Protein AF-A0A674EVH0-F1 (afdb_monomer)

Secondary structure (DSSP, 8-state):
--HHHHHHHTT-SS--S-TTTHHHHHHHHHHHHHHHHHHHHHHEEEEEEE-GGGSS-TTS-SEEEEEEEE--TTTTTT------HHHHHHHHHHHTTSBGGG---EEEEEETTEEEEEEE-EE-HHHHHHHHHHHHHHSTT---------------SS-HHHHHHHHHHHHHHHHHHHHHHTTEEEEEE--SSSEEEETTEEEEE-GGG-TT-TTTTSEEEE-----GGGHHHHHHTTT--TT-B-----TT-----B--HHHHTTT---GGGGGG-BHHHHHHHHHHHHHHHHTSSS--EEEEEESSSSSHHHHHHHHHHHHHHHTTSSSTT--HHHHHHHIIIIIIIITT--HHHHHHHT--HHHHHHHGGGG--SGGG-SS-----S-------PPPHHHHHHHTTT--S---HHHHHHHHHHHHHHHHHTTSS----S--TT-HHHHHHHHHHHTTTTS--SS------

Solvent-accessible surface area (backbone atoms only — not comparable to full-atom values): 27892 Å² total; per-residue (Å²): 133,71,72,75,59,61,63,50,57,78,66,51,86,62,86,90,84,57,87,84,49,49,68,62,50,49,56,49,51,52,52,54,50,52,51,44,52,57,59,50,55,67,37,28,45,65,50,71,43,81,15,64,94,25,76,52,24,74,44,45,44,49,68,35,62,40,68,74,47,78,43,47,95,91,47,74,89,75,68,82,78,87,74,56,63,70,59,52,45,52,37,50,62,66,12,13,70,31,15,26,87,25,33,39,86,38,55,79,46,62,48,95,90,18,33,36,24,37,23,21,26,36,40,14,66,60,51,45,49,57,49,53,51,47,51,66,70,68,53,70,90,67,88,78,82,84,78,78,82,88,78,83,92,76,88,86,88,72,63,66,72,58,52,53,52,51,51,50,52,52,34,48,50,31,38,52,51,41,38,54,73,54,37,38,34,38,39,40,35,29,38,33,36,50,52,47,70,54,96,90,36,58,47,29,36,36,77,93,66,46,88,82,50,82,62,67,90,38,53,66,30,36,50,45,45,81,58,54,70,58,24,26,61,30,48,77,46,79,71,46,41,76,82,40,54,65,79,67,93,40,94,69,51,71,34,66,78,41,70,59,73,85,66,52,75,83,65,83,62,74,72,89,48,58,75,72,34,20,52,51,58,45,52,52,53,52,51,42,50,52,47,52,57,68,66,44,97,68,77,52,6,36,33,37,21,19,66,77,29,39,58,69,24,31,41,55,51,40,53,50,53,52,34,35,32,36,67,53,65,31,64,60,84,55,51,63,72,54,50,51,46,40,42,49,46,51,51,33,52,41,36,48,33,60,58,73,64,30,60,78,71,41,27,43,48,73,59,47,51,64,63,49,52,79,78,53,53,55,76,84,52,46,71,70,80,72,78,81,68,86,85,74,95,75,77,93,66,90,82,52,74,70,58,54,60,56,52,71,77,73,61,83,91,70,98,46,41,47,57,51,54,51,49,43,50,50,55,55,47,48,67,65,54,66,73,80,58,89,87,86,79,97,73,77,90,82,44,71,72,58,46,58,57,47,59,69,49,62,72,61,77,80,78,81,90,79,89,86,89,84,89,86,132

Nearest PDB structures (foldseek):
  2p6x-assembly2_B  TM=4.734E-01  e=6.689E-01  Homo sapiens
  4j51-assembly2_B  TM=4.798E-01  e=5.770E-01  Homo sapiens
  2p6x-assembly1_A  TM=5.046E-01  e=1.042E+00  Homo sapiens
  4gfv-assembly1_A  TM=4.818E-01  e=3.574E+00  Homo sapiens
  3brh-assembly2_B  TM=4.164E-01  e=2.531E+00  Homo sapiens

InterPro domains:
  IPR016130 Protein-tyrosine phosphatase, active site [PS00383] (304-314)
  IPR029021 Protein-tyrosine phosphatase-like [G3DSA:3.90.190.10] (165-335)
  IPR029021 Protein-tyrosine phosphatase-like [SSF52799] (32-393)
  IPR039802 Myotubularin-related protein 14 [PTHR13524] (29-403)
  IPR039803 MTMR14, PH-GRAM domain [cd13213] (103-220)

Sequence (473 aa):
MNVHKLAGECILERDLHCASFLGLRNGLVETIEKRCLELFGRDYKYSVIHNTNGEVCGHYPQQIVFLEYESTELHKDRFESTVQITKLQDLVNRSKMARCRGRFVCPVILYNGKHICRSSTLAGWGELYGRTGYNYIFSGGTDDTWGAESEPEVPEDDSVRNGDSQLFDKVRGLDIKLLRYLSVHYICDLMVENKKVKFGLNVTSSEKVDKAQRYADFTLLSVPYPGCEFFKDYKDRDYTAEGLVFNWNQDFVDAPLTIPACFTKNLNINWSEYQSWDLVHQTQNYLKLLLHIINSDDESGLLVHCISGWDRTPLFVSLLRLSLWADGAVHASLEPAEILYLTIAYDWFLFGHMLPDRLTKGEEIFFFCFNFLKHIVSEKFSAMKKQRRKNSHFKETDFTVDDLCKLSKLLPWRHSSLLSICYMRIEVCFIHCEYSGGMLRHSFFKDPCKFLLCTTVLISCKCHVNECDTLYS

Foldseek 3Di:
DDPVVVLVVVVPPPDDDDPPCVVVVVVLLVVLVVLLVVLQVVFFDWDWQACCCVLQAVLFFRTAIDGQDTDDVVCPPPDDGPDDSVVLNVLSSLLQLQFPRSFAWGFDFAFPLATETEGAFGFDPCSNCSVVVCCVVPVPPDDPPPDDDDDDDDDDDPVPVVVSVVVNCSNVVSSVVSCVSNQAQEEEEQALAQFDDDPNDGGGGHLVPPPVCSSVSHFYWDQHDDDLLLLLVCVVVVNDQVQAADDCPDPRRDGQGDHPPVQPPPLPDPSVCLNRDTNLRSLLSVLLSVLSVVLDPDSHYYYYYYNGRAFVNLLSVLLNQLQCCLLCRGSVVDALLSSVSSSCSRSHPNSRRPLLVSLVSSSPSVVNSLVSLVSQLDPSNHSDDDDPPPDDPDDDDDDDPVNLVVVVVPDDDDRDSNNSSVVSVVVSVCLVPVPVDDDDDDDPPPDSSVVSSCVSVVSNPPPDDDDDPDDDD

Structure (mmCIF, N/CA/C/O backbone):
data_AF-A0A674EVH0-F1
#
_entry.id   AF-A0A674EVH0-F1
#
loop_
_atom_site.group_PDB
_atom_site.id
_atom_site.type_symbol
_atom_site.label_atom_id
_atom_site.label_alt_id
_atom_site.label_comp_id
_atom_site.label_asym_id
_atom_site.label_entity_id
_atom_site.label_seq_id
_atom_site.pdbx_PDB_ins_code
_atom_site.Cartn_x
_atom_site.Cartn_y
_atom_site.Cartn_z
_atom_site.occupancy
_atom_site.B_iso_or_equiv
_atom_site.auth_seq_id
_atom_site.auth_comp_id
_atom_site.auth_asym_id
_atom_site.auth_atom_id
_atom_site.pdbx_PDB_model_num
ATOM 1 N N . MET A 1 1 ? 1.454 23.592 -34.555 1.00 28.31 1 MET A N 1
ATOM 2 C CA . MET A 1 1 ? 0.548 22.433 -34.378 1.00 28.31 1 MET A CA 1
ATOM 3 C C . MET A 1 1 ? 0.228 22.343 -32.889 1.00 28.31 1 MET A C 1
ATOM 5 O O . MET A 1 1 ? 1.152 22.365 -32.091 1.00 28.31 1 MET A O 1
ATOM 9 N N . ASN A 1 2 ? -1.052 22.446 -32.525 1.00 24.55 2 ASN A N 1
ATOM 10 C CA . ASN A 1 2 ? -1.533 22.940 -31.225 1.00 24.55 2 ASN A CA 1
ATOM 11 C C . ASN A 1 2 ? -1.196 22.057 -30.007 1.00 24.55 2 ASN A C 1
ATOM 13 O O . ASN A 1 2 ? -1.809 21.012 -29.805 1.00 24.55 2 ASN A O 1
ATOM 17 N N . VAL A 1 3 ? -0.330 22.571 -29.127 1.00 24.53 3 VAL A N 1
ATOM 18 C CA . VAL A 1 3 ? 0.005 22.019 -27.796 1.00 24.53 3 VAL A CA 1
ATOM 19 C C . VAL A 1 3 ? -1.216 21.998 -26.853 1.00 24.53 3 VAL A C 1
ATOM 21 O O . VAL A 1 3 ? -1.308 21.158 -25.964 1.00 24.53 3 VAL A O 1
ATOM 24 N N . HIS A 1 4 ? -2.230 22.830 -27.118 1.00 25.06 4 HIS A N 1
ATOM 25 C CA . HIS A 1 4 ? -3.489 22.858 -26.363 1.00 25.06 4 HIS A CA 1
ATOM 26 C C . HIS A 1 4 ? -4.427 21.667 -26.622 1.00 25.06 4 HIS A C 1
ATOM 28 O O . HIS A 1 4 ? -5.323 21.428 -25.818 1.00 25.06 4 HIS A O 1
ATOM 34 N N . LYS A 1 5 ? -4.232 20.895 -27.702 1.00 25.38 5 LYS A N 1
ATOM 35 C CA . LYS A 1 5 ? -5.088 19.729 -27.997 1.00 25.38 5 LYS A CA 1
ATOM 36 C C . LYS A 1 5 ? -4.638 18.464 -27.249 1.00 25.38 5 LYS A C 1
ATOM 38 O O . LYS A 1 5 ? -5.473 17.674 -26.833 1.00 25.38 5 LYS A O 1
ATOM 43 N N . LEU A 1 6 ? -3.337 18.341 -26.974 1.00 26.88 6 LEU A N 1
ATOM 44 C CA . LEU A 1 6 ? -2.737 17.191 -26.281 1.00 26.88 6 LEU A CA 1
ATOM 45 C C . LEU A 1 6 ? -2.926 17.229 -24.754 1.00 26.88 6 LEU A C 1
ATOM 47 O O . LEU A 1 6 ? -3.020 16.185 -24.115 1.00 26.88 6 LEU A O 1
ATOM 51 N N . ALA A 1 7 ? -3.037 18.422 -24.158 1.00 26.02 7 ALA A N 1
ATOM 52 C CA . ALA A 1 7 ? -3.339 18.556 -22.729 1.00 26.02 7 ALA A CA 1
ATOM 53 C C . ALA A 1 7 ? -4.800 18.189 -22.398 1.00 26.02 7 ALA A C 1
ATOM 55 O O . ALA A 1 7 ? -5.076 17.702 -21.304 1.00 26.02 7 ALA A O 1
ATOM 56 N N . GLY A 1 8 ? -5.721 18.374 -23.353 1.00 24.56 8 GLY A N 1
ATOM 57 C CA . GLY A 1 8 ? -7.123 17.968 -23.218 1.00 24.56 8 GLY A CA 1
ATOM 58 C C . GLY A 1 8 ? -7.320 16.452 -23.291 1.00 24.56 8 GLY A C 1
ATOM 59 O O . GLY A 1 8 ? -8.141 15.907 -22.562 1.00 24.56 8 GLY A O 1
ATOM 60 N N . GLU A 1 9 ? -6.522 15.748 -24.096 1.00 26.58 9 GLU A N 1
ATOM 61 C CA . GLU A 1 9 ? -6.651 14.295 -24.282 1.00 26.58 9 GLU A CA 1
ATOM 62 C C . GLU A 1 9 ? -6.146 13.477 -23.076 1.00 26.58 9 GLU A C 1
ATOM 64 O O . GLU A 1 9 ? -6.677 12.406 -22.805 1.00 26.58 9 GLU A O 1
ATOM 69 N N . CYS A 1 10 ? -5.236 14.014 -22.252 1.00 26.52 10 CYS A N 1
ATOM 70 C CA . CYS A 1 10 ? -4.868 13.405 -20.959 1.00 26.52 10 CYS A CA 1
ATOM 71 C C . CYS A 1 10 ? -5.956 13.541 -19.871 1.00 26.52 10 CYS A C 1
ATOM 73 O O . CYS A 1 10 ? -5.865 12.890 -18.829 1.00 26.52 10 CYS A O 1
ATOM 75 N N . ILE A 1 11 ? -6.963 14.394 -20.090 1.00 28.39 11 ILE A N 1
ATOM 76 C CA . ILE A 1 11 ? -8.082 14.645 -19.163 1.00 28.39 11 ILE A CA 1
ATOM 77 C C . ILE A 1 11 ? -9.375 13.955 -19.657 1.00 28.39 11 ILE A C 1
ATOM 79 O O . ILE A 1 11 ? -10.295 13.740 -18.873 1.00 28.39 11 ILE A O 1
ATOM 83 N N . LEU A 1 12 ? -9.414 13.510 -20.918 1.00 25.22 12 LEU A N 1
ATOM 84 C CA . LEU A 1 12 ? -10.588 12.941 -21.598 1.00 25.22 12 LEU A CA 1
ATOM 85 C C . LEU A 1 12 ? -10.691 11.402 -21.572 1.00 25.22 12 LEU A C 1
ATOM 87 O O . LEU A 1 12 ? -11.479 10.826 -22.312 1.00 25.22 12 LEU A O 1
ATOM 91 N N . GLU A 1 13 ? -9.976 10.711 -20.679 1.00 27.86 13 GLU A N 1
ATOM 92 C CA . GLU A 1 13 ? -10.247 9.286 -20.383 1.00 27.86 13 GLU A CA 1
ATOM 93 C C . GLU A 1 13 ? -11.405 9.086 -19.380 1.00 27.86 13 GLU A C 1
ATOM 95 O O . GLU A 1 13 ? -11.632 7.989 -18.865 1.00 27.86 13 GLU A O 1
ATOM 100 N N . ARG A 1 14 ? -12.169 10.150 -19.104 1.00 35.59 14 ARG A N 1
ATOM 101 C CA . ARG A 1 14 ? -13.519 10.059 -18.551 1.00 35.59 14 ARG A CA 1
ATOM 102 C C . ARG A 1 14 ? -14.518 10.368 -19.660 1.00 35.59 14 ARG A C 1
ATOM 104 O O . ARG A 1 14 ? -14.381 11.366 -20.352 1.00 35.59 14 ARG A O 1
ATOM 111 N N . ASP A 1 15 ? -15.520 9.499 -19.735 1.00 31.78 15 ASP A N 1
ATOM 112 C CA . ASP A 1 15 ? -16.745 9.597 -20.530 1.00 31.78 15 ASP A CA 1
ATOM 113 C C . ASP A 1 15 ? -16.682 9.066 -21.961 1.00 31.78 15 ASP A C 1
ATOM 115 O O . ASP A 1 15 ? -16.488 9.808 -22.911 1.00 31.78 15 ASP A O 1
ATOM 119 N N . LEU A 1 16 ? -16.985 7.768 -22.109 1.00 26.42 16 LEU A N 1
ATOM 120 C CA . LEU A 1 16 ? -17.924 7.260 -23.121 1.00 26.42 16 LEU A CA 1
ATOM 121 C C . LEU A 1 16 ? -18.191 5.765 -22.887 1.00 26.42 16 LEU A C 1
ATOM 123 O O . LEU A 1 16 ? -17.542 4.902 -23.460 1.00 26.42 16 LEU A O 1
ATOM 127 N N . HIS A 1 17 ? -19.160 5.459 -22.018 1.00 25.28 17 HIS A N 1
ATOM 128 C CA . HIS A 1 17 ? -20.275 4.567 -22.356 1.00 25.28 17 HIS A CA 1
ATOM 129 C C . HIS A 1 17 ? -21.318 4.542 -21.219 1.00 25.28 17 HIS A C 1
ATOM 131 O O . HIS A 1 17 ? -21.060 4.066 -20.117 1.00 25.28 17 HIS A O 1
ATOM 137 N N . CYS A 1 18 ? -22.541 4.946 -21.586 1.00 26.73 18 CYS A N 1
ATOM 138 C CA . CYS A 1 18 ? -23.827 4.506 -21.027 1.00 26.73 18 CYS A CA 1
ATOM 139 C C . CYS A 1 18 ? -24.485 5.354 -19.909 1.00 26.73 18 CYS A C 1
ATOM 141 O O . CYS A 1 18 ? -24.598 4.942 -18.756 1.00 26.73 18 CYS A O 1
ATOM 143 N N . ALA A 1 19 ? -25.055 6.501 -20.299 1.00 27.02 19 ALA A N 1
ATOM 144 C CA . ALA A 1 19 ? -25.852 7.387 -19.440 1.00 27.02 19 ALA A CA 1
ATOM 145 C C . ALA A 1 19 ? -27.179 6.785 -18.911 1.00 27.02 19 ALA A C 1
ATOM 147 O O . ALA A 1 19 ? -27.726 7.290 -17.937 1.00 27.02 19 ALA A O 1
ATOM 148 N N . SER A 1 20 ? -27.678 5.677 -19.473 1.00 28.12 20 SER A N 1
ATOM 149 C CA . SER A 1 20 ? -28.822 4.924 -18.921 1.00 28.12 20 SER A CA 1
ATOM 150 C C . SER A 1 20 ? -28.415 3.837 -17.911 1.00 28.12 20 SER A C 1
ATOM 152 O O . SER A 1 20 ? -29.252 3.351 -17.156 1.00 28.12 20 SER A O 1
ATOM 154 N N . PHE A 1 21 ? -27.126 3.483 -17.854 1.00 30.08 21 PHE A N 1
ATOM 155 C CA . PHE A 1 21 ? -26.549 2.485 -16.942 1.00 30.08 21 PHE A CA 1
ATOM 156 C C . PHE A 1 21 ? -26.013 3.107 -15.642 1.00 30.08 21 PHE A C 1
ATOM 158 O O . PHE A 1 21 ? -25.838 2.394 -14.657 1.00 30.08 21 PHE A O 1
ATOM 165 N N . LEU A 1 22 ? -25.768 4.424 -15.620 1.00 37.78 22 LEU A N 1
ATOM 166 C CA . LEU A 1 22 ? -25.193 5.154 -14.480 1.00 37.78 22 LEU A CA 1
ATOM 167 C C . LEU A 1 22 ? -26.066 5.093 -13.216 1.00 37.78 22 LEU A C 1
ATOM 169 O O . LEU A 1 22 ? -25.535 4.893 -12.128 1.00 37.78 22 LEU A O 1
ATOM 173 N N . GLY A 1 23 ? -27.395 5.173 -13.347 1.00 33.91 23 GLY A N 1
ATOM 174 C CA . GLY A 1 23 ? -28.304 5.072 -12.195 1.00 33.91 23 GLY A CA 1
ATOM 175 C C . GLY A 1 23 ? -28.290 3.689 -11.525 1.00 33.91 23 GLY A C 1
ATOM 176 O O . GLY A 1 23 ? -28.293 3.592 -10.302 1.00 33.91 23 GLY A O 1
ATOM 177 N N . LEU A 1 24 ? -28.197 2.615 -12.320 1.00 36.12 24 LEU A N 1
ATOM 178 C CA . LEU A 1 24 ? -28.088 1.232 -11.827 1.00 36.12 24 LEU A CA 1
ATOM 179 C C . LEU A 1 24 ? -26.685 0.919 -11.279 1.00 36.12 24 LEU A C 1
ATOM 181 O O . LEU A 1 24 ? -26.553 0.177 -10.307 1.00 36.12 24 LEU A O 1
ATOM 185 N N . ARG A 1 25 ? -25.634 1.501 -11.876 1.00 54.84 25 ARG A N 1
ATOM 186 C CA . ARG A 1 25 ? -24.246 1.362 -11.403 1.00 54.84 25 ARG A CA 1
ATOM 187 C C . ARG A 1 25 ? -24.028 2.043 -10.054 1.00 54.84 25 ARG A C 1
ATOM 189 O O . ARG A 1 25 ? -23.356 1.459 -9.211 1.00 54.84 25 ARG A O 1
ATOM 196 N N . ASN A 1 26 ? -24.614 3.221 -9.839 1.00 62.25 26 ASN A N 1
ATOM 197 C CA . ASN A 1 26 ? -24.486 3.941 -8.570 1.00 62.25 26 ASN A CA 1
ATOM 198 C C . ASN A 1 26 ? -25.127 3.162 -7.415 1.00 62.25 26 ASN A C 1
ATOM 200 O O . ASN A 1 26 ? -24.458 2.926 -6.414 1.00 62.25 26 ASN A O 1
ATOM 204 N N . GLY A 1 27 ? -26.344 2.634 -7.595 1.00 75.19 27 GLY A N 1
ATOM 205 C CA . GLY A 1 27 ? -27.001 1.830 -6.554 1.00 75.19 27 GLY A CA 1
ATOM 206 C C . GLY A 1 27 ? -26.243 0.544 -6.190 1.00 75.19 27 GLY A C 1
ATOM 207 O O . GLY A 1 27 ? -26.212 0.138 -5.027 1.00 75.19 27 GLY A O 1
ATOM 208 N N . LEU A 1 28 ? -25.575 -0.091 -7.163 1.00 78.19 28 LEU A N 1
ATOM 209 C CA . LEU A 1 28 ? -24.712 -1.244 -6.893 1.00 78.19 28 LEU A CA 1
ATOM 210 C C . LEU A 1 28 ? -23.462 -0.847 -6.096 1.00 78.19 28 LEU A C 1
ATOM 212 O O . LEU A 1 28 ? -23.122 -1.529 -5.131 1.00 78.19 28 LEU A O 1
ATOM 216 N N . VAL A 1 29 ? -22.781 0.235 -6.485 1.00 83.25 29 VAL A N 1
ATOM 217 C CA . VAL A 1 29 ? -21.586 0.727 -5.778 1.00 83.25 29 VAL A CA 1
ATOM 218 C C . VAL A 1 29 ? -21.932 1.115 -4.341 1.00 83.25 29 VAL A C 1
ATOM 220 O O . VAL A 1 29 ? -21.226 0.701 -3.426 1.00 83.25 29 VAL A O 1
ATOM 223 N N . GLU A 1 30 ? -23.052 1.805 -4.129 1.00 86.75 30 GLU A N 1
ATOM 224 C CA . GLU A 1 30 ? -23.570 2.144 -2.798 1.00 86.75 30 GLU A CA 1
ATOM 225 C C . GLU A 1 30 ? -23.869 0.894 -1.962 1.00 86.75 30 GLU A C 1
ATOM 227 O O . GLU A 1 30 ? -23.540 0.839 -0.778 1.00 86.75 30 GLU A O 1
ATOM 232 N N . THR A 1 31 ? -24.448 -0.147 -2.571 1.00 88.25 31 THR A N 1
ATOM 233 C CA . THR A 1 31 ? -24.704 -1.427 -1.889 1.00 88.25 31 THR A CA 1
ATOM 234 C C . THR A 1 31 ? -23.398 -2.102 -1.475 1.00 88.25 31 THR A C 1
ATOM 236 O O . THR A 1 31 ? -23.285 -2.600 -0.352 1.00 88.25 31 THR A O 1
ATOM 239 N N . ILE A 1 32 ? -22.400 -2.104 -2.364 1.00 88.56 32 ILE A N 1
ATOM 240 C CA . ILE A 1 32 ? -21.088 -2.693 -2.093 1.00 88.56 32 ILE A CA 1
ATOM 241 C C . ILE A 1 32 ? -20.399 -1.957 -0.946 1.00 88.56 32 ILE A C 1
ATOM 243 O O . ILE A 1 32 ? -19.915 -2.590 -0.009 1.00 88.56 32 ILE A O 1
ATOM 247 N N . GLU A 1 33 ? -20.383 -0.630 -1.016 1.00 91.38 33 GLU A N 1
ATOM 248 C CA . GLU A 1 33 ? -19.783 0.246 -0.017 1.00 91.38 33 GLU A CA 1
ATOM 249 C C . GLU A 1 33 ? -20.472 0.108 1.340 1.00 91.38 33 GLU A C 1
ATOM 251 O O . GLU A 1 33 ? -19.798 -0.116 2.345 1.00 91.38 33 GLU A O 1
ATOM 256 N N . LYS A 1 34 ? -21.810 0.122 1.371 1.00 94.25 34 LYS A N 1
ATOM 257 C CA . LYS A 1 34 ? -22.584 -0.124 2.590 1.00 94.25 34 LYS A CA 1
ATOM 258 C C . LYS A 1 34 ? -22.222 -1.468 3.216 1.00 94.25 34 LYS A C 1
ATOM 260 O O . LYS A 1 34 ? -22.012 -1.536 4.424 1.00 94.25 34 LYS A O 1
ATOM 265 N N . ARG A 1 35 ? -22.088 -2.523 2.406 1.00 95.31 35 ARG A N 1
ATOM 266 C CA . ARG A 1 35 ? -21.674 -3.838 2.904 1.00 95.31 35 ARG A CA 1
ATOM 267 C C . ARG A 1 35 ? -20.263 -3.807 3.494 1.00 95.31 35 ARG A C 1
ATOM 269 O O . ARG A 1 35 ? -20.048 -4.401 4.544 1.00 95.31 35 ARG A O 1
ATOM 276 N N . CYS A 1 36 ? -19.314 -3.109 2.871 1.00 96.44 36 CYS A N 1
ATOM 277 C CA . CYS A 1 36 ? -17.977 -2.931 3.445 1.00 96.44 36 CYS A CA 1
ATOM 278 C C . CYS A 1 36 ? -18.038 -2.226 4.808 1.00 96.44 36 CYS A C 1
ATOM 280 O O . CYS A 1 36 ? -17.406 -2.690 5.753 1.00 96.44 36 CYS A O 1
ATOM 282 N N . LEU A 1 37 ? -18.826 -1.152 4.933 1.00 96.50 37 LEU A N 1
ATOM 283 C CA . LEU A 1 37 ? -19.010 -0.428 6.197 1.00 96.50 37 LEU A CA 1
ATOM 284 C C . LEU A 1 37 ? -19.628 -1.314 7.290 1.00 96.50 37 LEU A C 1
ATOM 286 O O . LEU A 1 37 ? -19.157 -1.299 8.425 1.00 96.50 37 LEU A O 1
ATOM 290 N N . GLU A 1 38 ? -20.628 -2.133 6.947 1.00 96.75 38 GLU A N 1
ATOM 291 C CA . GLU A 1 38 ? -21.213 -3.121 7.865 1.00 96.75 38 GLU A CA 1
ATOM 292 C C . GLU A 1 38 ? -20.173 -4.129 8.367 1.00 96.75 38 GLU A C 1
ATOM 294 O O . GLU A 1 38 ? -20.172 -4.456 9.551 1.00 96.75 38 GLU A O 1
ATOM 299 N N . LEU A 1 39 ? -19.290 -4.617 7.487 1.00 96.50 39 LEU A N 1
ATOM 300 C CA . LEU A 1 39 ? -18.229 -5.560 7.850 1.00 96.50 39 LEU A CA 1
ATOM 301 C C . LEU A 1 39 ? -17.175 -4.907 8.756 1.00 96.50 39 LEU A C 1
ATOM 303 O O . LEU A 1 39 ? -16.826 -5.487 9.780 1.00 96.50 39 LEU A O 1
ATOM 307 N N . PHE A 1 40 ? -16.732 -3.683 8.445 1.00 97.50 40 PHE A N 1
ATOM 308 C CA . PHE A 1 40 ? -15.842 -2.919 9.330 1.00 97.50 40 PHE A CA 1
ATOM 309 C C . PHE A 1 40 ? -16.468 -2.692 10.714 1.00 97.50 40 PHE A C 1
ATOM 311 O O . PHE A 1 40 ? -15.795 -2.849 11.730 1.00 97.50 40 PHE A O 1
ATOM 318 N N . GLY A 1 41 ? -17.761 -2.365 10.764 1.00 95.69 41 GLY A N 1
ATOM 319 C CA . GLY A 1 41 ? -18.481 -2.071 12.004 1.00 95.69 41 GLY A CA 1
ATOM 320 C C . GLY A 1 41 ? -18.656 -3.246 12.967 1.00 95.69 41 GLY A C 1
ATOM 321 O O . GLY A 1 41 ? -19.112 -3.030 14.089 1.00 95.69 41 GLY A O 1
ATOM 322 N N . ARG A 1 42 ? -18.316 -4.477 12.563 1.00 94.75 42 ARG A N 1
ATOM 323 C CA . ARG A 1 42 ? -18.384 -5.638 13.462 1.00 94.75 42 ARG A CA 1
ATOM 324 C C . ARG A 1 42 ? -17.248 -5.670 14.472 1.00 94.75 42 ARG A C 1
ATOM 326 O O . ARG A 1 42 ? -17.496 -5.979 15.632 1.00 94.75 42 ARG A O 1
ATOM 333 N N . ASP A 1 43 ? -16.047 -5.306 14.031 1.00 94.44 43 ASP A N 1
ATOM 334 C CA . ASP A 1 43 ? -14.825 -5.386 14.838 1.00 94.44 43 ASP A CA 1
ATOM 335 C C . ASP A 1 43 ? -14.251 -4.012 15.204 1.00 94.44 43 ASP A C 1
ATOM 337 O O . ASP A 1 43 ? -13.332 -3.928 16.015 1.00 94.44 43 ASP A O 1
ATOM 341 N N . TYR A 1 44 ? -14.769 -2.917 14.637 1.00 94.88 44 TYR A N 1
ATOM 342 C CA . TYR A 1 44 ? -14.194 -1.583 14.813 1.00 94.88 44 TYR A CA 1
ATOM 343 C C . TYR A 1 44 ? -15.243 -0.516 15.100 1.00 94.88 44 TYR A C 1
ATOM 345 O O . TYR A 1 44 ? -16.308 -0.467 14.480 1.00 94.88 44 TYR A O 1
ATOM 353 N N . LYS A 1 45 ? -14.883 0.426 15.977 1.00 93.44 45 LYS A N 1
ATOM 354 C CA . LYS A 1 45 ? -15.489 1.755 15.961 1.00 93.44 45 LYS A CA 1
ATOM 355 C C . LYS A 1 45 ? -14.838 2.534 14.827 1.00 93.44 45 LYS A C 1
ATOM 357 O O . LYS A 1 45 ? -13.612 2.599 14.739 1.00 93.44 45 LYS A O 1
ATOM 362 N N . TYR A 1 46 ? -15.652 3.124 13.963 1.00 94.94 46 TYR A N 1
ATOM 363 C CA . TYR A 1 46 ? -15.152 3.890 12.834 1.00 94.94 46 TYR A CA 1
ATOM 364 C C . TYR A 1 46 ? -15.905 5.205 12.646 1.00 94.94 46 TYR A C 1
ATOM 366 O O . TYR A 1 46 ? -17.083 5.328 12.992 1.00 94.94 46 TYR A O 1
ATOM 374 N N . SER A 1 47 ? -15.202 6.144 12.026 1.00 95.25 47 SER A N 1
ATOM 375 C CA . SER A 1 47 ? -15.737 7.356 11.418 1.00 95.25 47 SER A CA 1
ATOM 376 C C . SER A 1 47 ? -15.659 7.254 9.898 1.00 95.25 47 SER A C 1
ATOM 378 O O . SER A 1 47 ? -14.965 6.398 9.347 1.00 95.25 47 SER A O 1
ATOM 380 N N . VAL A 1 48 ? -16.367 8.141 9.205 1.00 95.44 48 VAL A N 1
ATOM 381 C CA . VAL A 1 48 ? -16.355 8.213 7.742 1.00 95.44 48 VAL A CA 1
ATOM 382 C C . VAL A 1 48 ? -15.713 9.523 7.308 1.00 95.44 48 VAL A C 1
ATOM 384 O O . VAL A 1 48 ? -16.114 10.597 7.747 1.00 95.44 48 VAL A O 1
ATOM 387 N N . ILE A 1 49 ? -14.719 9.422 6.430 1.00 95.50 49 ILE A N 1
ATOM 388 C CA . ILE A 1 49 ? -14.211 10.547 5.650 1.00 95.50 49 ILE A CA 1
ATOM 389 C C . ILE A 1 49 ? -15.082 10.629 4.397 1.00 95.50 49 ILE A C 1
ATOM 391 O O . ILE A 1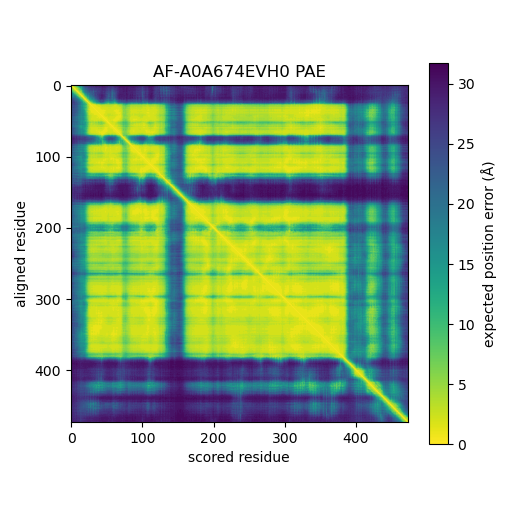 49 ? -15.175 9.674 3.618 1.00 95.50 49 ILE A O 1
ATOM 395 N N . HIS A 1 50 ? -15.733 11.768 4.208 1.00 94.38 50 HIS A N 1
ATOM 396 C CA . HIS A 1 50 ? -16.642 11.987 3.096 1.00 94.38 50 HIS A CA 1
ATOM 397 C C . HIS A 1 50 ? -15.863 12.378 1.840 1.00 94.38 50 HIS A C 1
ATOM 399 O O . HIS A 1 50 ? -15.087 13.334 1.829 1.00 94.38 50 HIS A O 1
ATOM 405 N N . ASN A 1 51 ? -16.099 11.635 0.766 1.00 92.88 51 ASN A N 1
ATOM 406 C CA . ASN A 1 51 ? -15.601 11.886 -0.581 1.00 92.88 51 ASN A CA 1
ATOM 407 C C . ASN A 1 51 ? -16.794 11.933 -1.545 1.00 92.88 51 ASN A C 1
ATOM 409 O O . ASN A 1 51 ? -16.851 11.224 -2.553 1.00 92.88 51 ASN A O 1
ATOM 413 N N . THR A 1 52 ? -17.784 12.749 -1.180 1.00 87.62 52 THR A N 1
ATOM 414 C CA . THR A 1 52 ? -19.020 12.960 -1.935 1.00 87.62 52 THR A CA 1
ATOM 415 C C . THR A 1 52 ? -18.688 13.223 -3.398 1.00 87.62 52 THR A C 1
ATOM 417 O O . THR A 1 52 ? -17.836 14.055 -3.702 1.00 87.62 52 THR A O 1
ATOM 420 N N . ASN A 1 53 ? -19.303 12.465 -4.308 1.00 82.06 53 ASN A N 1
ATOM 421 C CA . ASN A 1 53 ? -19.087 12.573 -5.757 1.00 82.06 53 ASN A CA 1
ATOM 422 C C . ASN A 1 53 ? -17.612 12.485 -6.220 1.00 82.06 53 ASN A C 1
ATOM 424 O O . ASN A 1 53 ? -17.291 12.868 -7.345 1.00 82.06 53 ASN A O 1
ATOM 428 N N . GLY A 1 54 ? -16.698 11.974 -5.386 1.00 83.94 54 GLY A N 1
ATOM 429 C CA . GLY A 1 54 ? -15.273 11.901 -5.708 1.00 83.94 54 GLY A CA 1
ATOM 430 C C . GLY A 1 54 ? -14.532 13.245 -5.679 1.00 83.94 54 GLY A C 1
ATOM 431 O O . GLY A 1 54 ? -13.464 13.348 -6.286 1.00 83.94 54 GLY A O 1
ATOM 432 N N . GLU A 1 55 ? -15.072 14.270 -5.009 1.00 86.38 55 GLU A N 1
ATOM 433 C CA . GLU A 1 55 ? -14.508 15.634 -4.948 1.00 86.38 55 GLU A CA 1
ATOM 434 C C . GLU A 1 55 ? -13.111 15.714 -4.312 1.00 86.38 55 GLU A C 1
ATOM 436 O O . GLU A 1 55 ? -12.304 16.605 -4.624 1.00 86.38 55 GLU A O 1
ATOM 441 N N . VAL A 1 56 ? -12.808 14.784 -3.405 1.00 88.31 56 VAL A N 1
ATOM 442 C CA . VAL A 1 56 ? -11.483 14.663 -2.797 1.00 88.31 56 VAL A CA 1
ATOM 443 C C . VAL A 1 56 ? -10.593 13.816 -3.697 1.00 88.31 56 VAL A C 1
ATOM 445 O O . VAL A 1 56 ? -9.515 14.252 -4.102 1.00 88.31 56 VAL A O 1
ATOM 448 N N . CYS A 1 57 ? -11.058 12.616 -4.042 1.00 91.62 57 CYS A N 1
ATOM 449 C CA . CYS A 1 57 ? -10.386 11.729 -4.974 1.00 91.62 57 CYS A CA 1
ATOM 450 C C . CYS A 1 57 ? -11.401 10.897 -5.758 1.00 91.62 57 CYS A C 1
ATOM 452 O O . CYS A 1 57 ? -12.041 9.995 -5.222 1.00 91.62 57 CYS A O 1
ATOM 454 N N . GLY A 1 58 ? -11.467 11.112 -7.071 1.00 87.50 58 GLY A N 1
ATOM 455 C CA . GLY A 1 58 ? -12.375 10.377 -7.954 1.00 87.50 58 GLY A CA 1
ATOM 456 C C . GLY A 1 58 ? -12.033 8.897 -8.182 1.00 87.50 58 GLY A C 1
ATOM 457 O O . GLY A 1 58 ? -12.643 8.281 -9.049 1.00 87.50 58 GLY A O 1
ATOM 458 N N . HIS A 1 59 ? -11.041 8.354 -7.472 1.00 88.38 59 HIS A N 1
ATOM 459 C CA . HIS A 1 59 ? -10.623 6.946 -7.524 1.00 88.38 59 HIS A CA 1
ATOM 460 C C . HIS A 1 59 ? -10.690 6.262 -6.147 1.00 88.38 59 HIS A C 1
ATOM 462 O O . HIS A 1 59 ? -10.158 5.164 -5.986 1.00 88.38 59 HIS A O 1
ATOM 468 N N . TYR A 1 60 ? -11.253 6.936 -5.143 1.00 94.44 60 TYR A N 1
ATOM 469 C CA . TYR A 1 60 ? -11.512 6.394 -3.810 1.00 94.44 60 TYR A CA 1
ATOM 470 C C . TYR A 1 60 ? -13.026 6.229 -3.592 1.00 94.44 60 TYR A C 1
ATOM 472 O O . TYR A 1 60 ? -13.801 6.873 -4.308 1.00 94.44 60 TYR A O 1
ATOM 480 N N . PRO A 1 61 ? -13.447 5.405 -2.610 1.00 93.19 61 PRO A N 1
ATOM 481 C CA . PRO A 1 61 ? -14.856 5.268 -2.236 1.00 93.19 61 PRO A CA 1
ATOM 482 C C . PRO A 1 61 ? -15.491 6.614 -1.855 1.00 93.19 61 PRO A C 1
ATOM 484 O O . PRO A 1 61 ? -14.773 7.561 -1.523 1.00 93.19 61 PRO A O 1
ATOM 487 N N . GLN A 1 62 ? -16.823 6.707 -1.878 1.00 92.50 62 GLN A N 1
ATOM 488 C CA . GLN A 1 62 ? -17.545 7.915 -1.452 1.00 92.50 62 GLN A CA 1
ATOM 489 C C . GLN A 1 62 ? -17.528 8.069 0.076 1.00 92.50 62 GLN A C 1
ATOM 491 O O . GLN A 1 62 ? -17.503 9.182 0.601 1.00 92.50 62 GLN A O 1
ATOM 496 N N . GLN A 1 63 ? -17.517 6.943 0.782 1.00 93.81 63 GLN A N 1
ATOM 497 C CA . GLN A 1 63 ? -17.461 6.806 2.226 1.00 93.81 63 GLN A CA 1
ATOM 498 C C . GLN A 1 63 ? -16.200 6.028 2.587 1.00 93.81 63 GLN A C 1
ATOM 500 O O . GLN A 1 63 ? -16.149 4.798 2.555 1.00 93.81 63 GLN A O 1
ATOM 505 N N . ILE A 1 64 ? -15.151 6.769 2.919 1.00 95.94 64 ILE A N 1
ATOM 506 C CA . ILE A 1 64 ? -13.854 6.192 3.251 1.00 95.94 64 ILE A CA 1
ATOM 507 C C . ILE A 1 64 ? -13.841 5.908 4.748 1.00 95.94 64 ILE A C 1
ATOM 509 O O . ILE A 1 64 ? -14.007 6.822 5.558 1.00 95.94 64 ILE A O 1
ATOM 513 N N . VAL A 1 65 ? -13.644 4.645 5.124 1.00 96.19 65 VAL A N 1
ATOM 514 C CA . VAL A 1 65 ? -13.619 4.264 6.537 1.00 96.19 65 VAL A CA 1
ATOM 515 C C . VAL A 1 65 ? -12.350 4.780 7.219 1.00 96.19 65 VAL A C 1
ATOM 517 O O . VAL A 1 65 ? -11.241 4.623 6.711 1.00 96.19 65 VAL A O 1
ATOM 520 N N . PHE A 1 66 ? -12.517 5.376 8.396 1.00 96.81 66 PHE A N 1
ATOM 521 C CA . PHE A 1 66 ? -11.449 5.682 9.335 1.00 96.81 66 PHE A CA 1
ATOM 522 C C . PHE A 1 66 ? -11.675 4.861 10.607 1.00 96.81 66 PHE A C 1
ATOM 524 O O . PHE A 1 66 ? -12.592 5.141 11.375 1.00 96.81 66 PHE A O 1
ATOM 531 N N . LEU A 1 67 ? -10.872 3.816 10.802 1.00 95.50 67 LEU A N 1
ATOM 532 C CA . LEU A 1 67 ? -10.977 2.917 11.954 1.00 95.50 67 LEU A CA 1
ATOM 533 C C . LEU A 1 67 ? -10.358 3.593 13.180 1.00 95.50 67 LEU A C 1
ATOM 535 O O . LEU A 1 67 ? -9.156 3.805 13.206 1.00 95.50 67 LEU A O 1
ATOM 539 N N . GLU A 1 68 ? -11.157 3.947 14.179 1.00 93.38 68 GLU A N 1
ATOM 540 C CA . GLU A 1 68 ? -10.680 4.702 15.343 1.00 93.38 68 GLU A CA 1
ATOM 541 C C . GLU A 1 68 ? -10.025 3.785 16.375 1.00 93.38 68 GLU A C 1
ATOM 543 O O . GLU A 1 68 ? -8.933 4.062 16.861 1.00 93.38 68 GLU A O 1
ATOM 548 N N . TYR A 1 69 ? -10.704 2.688 16.705 1.00 91.00 69 TYR A N 1
ATOM 549 C CA . TYR A 1 69 ? -10.226 1.664 17.626 1.00 91.00 69 TYR A CA 1
ATOM 550 C C . TYR A 1 69 ? -10.977 0.347 17.409 1.00 91.00 69 TYR A C 1
ATOM 552 O O . TYR A 1 69 ? -12.082 0.312 16.856 1.00 91.00 69 TYR A O 1
ATOM 560 N N . GLU A 1 70 ? -10.375 -0.751 17.857 1.00 89.94 70 GLU A N 1
ATOM 561 C CA . GLU A 1 70 ? -10.993 -2.079 17.857 1.00 89.94 70 GLU A CA 1
ATOM 562 C C . GLU A 1 70 ? -12.151 -2.134 18.867 1.00 89.94 70 GLU A C 1
ATOM 564 O O . GLU A 1 70 ? -11.994 -1.838 20.054 1.00 89.94 70 GLU A O 1
ATOM 569 N N . SER A 1 71 ? -13.343 -2.500 18.394 1.00 82.62 71 SER A N 1
ATOM 570 C CA . SER A 1 71 ? -14.548 -2.624 19.208 1.00 82.62 71 SER A CA 1
ATOM 571 C C . SER A 1 71 ? -14.681 -4.056 19.710 1.00 82.62 71 SER A C 1
ATOM 573 O O . SER A 1 71 ? -15.162 -4.938 19.009 1.00 82.62 71 SER A O 1
ATOM 575 N N . THR A 1 72 ? -14.284 -4.291 20.957 1.00 70.38 72 THR A N 1
ATOM 576 C CA . THR A 1 72 ? -14.615 -5.537 21.661 1.00 70.38 72 THR A CA 1
ATOM 577 C C . THR A 1 72 ? -15.887 -5.335 22.486 1.00 70.38 72 THR A C 1
ATOM 579 O O . THR A 1 72 ? -16.132 -4.242 23.004 1.00 70.38 72 THR A O 1
ATOM 582 N N . GLU A 1 73 ? -16.715 -6.376 22.640 1.00 58.25 73 GLU A N 1
ATOM 583 C CA . GLU A 1 73 ? -18.001 -6.294 23.364 1.00 58.25 73 GLU A CA 1
ATOM 584 C C . GLU A 1 73 ? -17.875 -5.721 24.789 1.00 58.25 73 GLU A C 1
ATOM 586 O O . GLU A 1 73 ? -18.809 -5.103 25.291 1.00 58.25 73 GLU A O 1
ATOM 591 N N . LEU A 1 74 ? -16.703 -5.862 25.416 1.00 54.75 74 LEU A N 1
ATOM 592 C CA . LEU A 1 74 ? -16.405 -5.389 26.771 1.00 54.75 74 LEU A CA 1
ATOM 593 C C . LEU A 1 74 ? -16.060 -3.889 26.862 1.00 54.75 74 LEU A C 1
ATOM 595 O O . LEU A 1 74 ? -16.110 -3.323 27.956 1.00 54.75 74 LEU A O 1
ATOM 599 N N . HIS A 1 75 ? -15.705 -3.240 25.747 1.00 53.78 75 HIS A N 1
ATOM 600 C CA . HIS A 1 75 ? -15.154 -1.877 25.730 1.00 53.78 75 HIS A CA 1
ATOM 601 C C . HIS A 1 75 ? -16.003 -0.845 24.973 1.00 53.78 75 HIS A C 1
ATOM 603 O O . HIS A 1 75 ? -15.605 0.319 24.919 1.00 53.78 75 HIS A O 1
ATOM 609 N N . LYS A 1 76 ? -17.186 -1.228 24.462 1.00 54.50 76 LYS A N 1
ATOM 610 C CA . LYS A 1 76 ? -18.068 -0.359 23.652 1.00 54.50 76 LYS A CA 1
ATOM 611 C C . LYS A 1 76 ? -18.414 0.998 24.292 1.00 54.50 76 LYS A C 1
ATOM 613 O O . LYS A 1 76 ? -18.584 1.956 23.549 1.00 54.50 76 LYS A O 1
ATOM 618 N N . ASP A 1 77 ? -18.411 1.094 25.624 1.00 53.19 77 ASP A N 1
ATOM 619 C CA . ASP A 1 77 ? -18.805 2.309 26.360 1.00 53.19 77 ASP A CA 1
ATOM 620 C C . ASP A 1 77 ? -17.672 2.963 27.184 1.00 53.19 77 ASP A C 1
ATOM 622 O O . ASP A 1 77 ? -17.938 3.858 27.984 1.00 53.19 77 ASP A O 1
ATOM 626 N N . ARG A 1 78 ? -16.407 2.518 27.062 1.00 57.25 78 ARG A N 1
ATOM 627 C CA . ARG A 1 78 ? -15.303 3.010 27.929 1.00 57.25 78 ARG A CA 1
ATOM 628 C C . ARG A 1 78 ? -14.255 3.885 27.246 1.00 57.25 78 ARG A C 1
ATOM 630 O O . ARG A 1 78 ? -13.482 4.521 27.957 1.00 57.25 78 ARG A O 1
ATOM 637 N N . PHE A 1 79 ? -14.202 3.909 25.917 1.00 58.34 79 PHE A N 1
ATOM 638 C CA . PHE A 1 79 ? -13.215 4.689 25.168 1.00 58.34 79 PHE A CA 1
ATOM 639 C C . PHE A 1 79 ? -13.900 5.734 24.287 1.00 58.34 79 PHE A C 1
ATOM 641 O O . PHE A 1 79 ? -14.601 5.406 23.328 1.00 58.34 79 PHE A O 1
ATOM 648 N N . GLU A 1 80 ? -13.664 7.005 24.605 1.00 59.38 80 GLU A N 1
ATOM 649 C CA . GLU A 1 80 ? -13.949 8.106 23.692 1.00 59.38 80 GLU A CA 1
ATOM 650 C C . GLU A 1 80 ? -12.770 8.269 22.735 1.00 59.38 80 GLU A C 1
ATOM 652 O O . GLU A 1 80 ? -11.607 8.330 23.139 1.00 59.38 80 GLU A O 1
ATOM 657 N N . SER A 1 81 ? -13.081 8.309 21.445 1.00 64.69 81 SER A N 1
ATOM 658 C CA . SER A 1 81 ? -12.092 8.553 20.408 1.00 64.69 81 SER A CA 1
ATOM 659 C C . SER A 1 81 ? -11.497 9.942 20.556 1.00 64.69 81 SER A C 1
ATOM 661 O O . SER A 1 81 ? -12.211 10.937 20.671 1.00 64.69 81 SER A O 1
ATOM 663 N N . THR A 1 82 ? -10.173 10.020 20.519 1.00 67.50 82 THR A N 1
ATOM 664 C CA . THR A 1 82 ? -9.442 11.291 20.528 1.00 67.50 82 THR A CA 1
ATOM 665 C C . THR A 1 82 ? -9.401 11.944 19.145 1.00 67.50 82 THR A C 1
ATOM 667 O O . THR A 1 82 ? -8.927 13.077 19.007 1.00 67.50 82 THR A O 1
ATOM 670 N N . VAL A 1 83 ? -9.889 11.256 18.106 1.00 71.88 83 VAL A N 1
ATOM 671 C CA . VAL A 1 83 ? -9.768 11.711 16.723 1.00 71.88 83 VAL A CA 1
ATOM 672 C C . VAL A 1 83 ? -10.839 12.740 16.389 1.00 71.88 83 VAL A C 1
ATOM 674 O O . VAL A 1 83 ? -12.041 12.492 16.427 1.00 71.88 83 VAL A O 1
ATOM 677 N N . GLN A 1 84 ? -10.378 13.918 15.977 1.00 85.44 84 GLN A N 1
ATOM 678 C CA . GLN A 1 84 ? -11.234 14.979 15.460 1.00 85.44 84 GLN A CA 1
ATOM 679 C C . GLN A 1 84 ? -11.484 14.747 13.969 1.00 85.44 84 GLN A C 1
ATOM 681 O O . GLN A 1 84 ? -10.728 15.233 13.125 1.00 85.44 84 GLN A O 1
ATOM 686 N N . ILE A 1 85 ? -12.553 14.020 13.636 1.00 89.69 85 ILE A N 1
ATOM 687 C CA . ILE A 1 85 ? -12.885 13.670 12.245 1.00 89.69 85 ILE A CA 1
ATOM 688 C C . ILE A 1 85 ? -13.003 14.896 11.324 1.00 89.69 85 ILE A C 1
ATOM 690 O O . ILE A 1 85 ? -12.567 14.855 10.178 1.00 89.69 85 ILE A O 1
ATOM 694 N N . THR A 1 86 ? -13.497 16.027 11.833 1.00 91.62 86 THR A N 1
ATOM 695 C CA . THR A 1 86 ? -13.579 17.295 11.088 1.00 91.62 86 THR A CA 1
ATOM 696 C C . THR A 1 86 ? -12.200 17.833 10.709 1.00 91.62 86 THR A C 1
ATOM 698 O O . THR A 1 86 ? -11.990 18.282 9.584 1.00 91.62 86 THR A O 1
ATOM 701 N N . LYS A 1 87 ? -11.227 17.728 11.619 1.00 94.94 87 LYS A N 1
ATOM 702 C CA . LYS A 1 87 ? -9.831 18.096 11.363 1.00 94.94 87 LYS A CA 1
ATOM 703 C C . LYS A 1 87 ? -9.175 17.138 10.371 1.00 94.94 87 LYS A C 1
ATOM 705 O O . LYS A 1 87 ? -8.423 17.585 9.509 1.00 94.94 87 LYS A O 1
ATOM 710 N N . LEU A 1 88 ? -9.466 15.840 10.466 1.00 95.25 88 LEU A N 1
ATOM 711 C CA . LEU A 1 88 ? -8.998 14.858 9.488 1.00 95.25 88 LEU A CA 1
ATOM 712 C C . LEU A 1 88 ? -9.549 15.163 8.088 1.00 95.25 88 LEU A C 1
ATOM 714 O O . LEU A 1 88 ? -8.782 15.187 7.128 1.00 95.25 88 LEU A O 1
ATOM 718 N N . GLN A 1 89 ? -10.845 15.465 7.979 1.00 95.69 89 GLN A N 1
ATOM 719 C CA . GLN A 1 89 ? -11.486 15.857 6.723 1.00 95.69 89 GLN A CA 1
ATOM 720 C C . GLN A 1 89 ? -10.835 17.115 6.119 1.00 95.69 89 GLN A C 1
ATOM 722 O O . GLN A 1 89 ? -10.555 17.130 4.920 1.00 95.69 89 GLN A O 1
ATOM 727 N N . ASP A 1 90 ? -10.529 18.140 6.930 1.00 95.50 90 ASP A N 1
ATOM 728 C CA . ASP A 1 90 ? -9.791 19.334 6.476 1.00 95.50 90 ASP A CA 1
ATOM 729 C C . ASP A 1 90 ? -8.401 18.974 5.929 1.00 95.50 90 ASP A C 1
ATOM 731 O O . ASP A 1 90 ? -8.032 19.367 4.819 1.00 95.50 90 ASP A O 1
ATOM 735 N N . LEU A 1 91 ? -7.633 18.169 6.669 1.00 96.25 91 LEU A N 1
ATOM 736 C CA . LEU A 1 91 ? -6.298 17.738 6.244 1.00 96.25 91 LEU A CA 1
ATOM 737 C C . LEU A 1 91 ? -6.339 16.936 4.938 1.00 96.25 91 LEU A C 1
ATOM 739 O O . LEU A 1 91 ? -5.505 17.149 4.055 1.00 96.25 91 LEU A O 1
ATOM 743 N N . VAL A 1 92 ? -7.320 16.050 4.788 1.00 95.69 92 VAL A N 1
ATOM 744 C CA . VAL A 1 92 ? -7.558 15.275 3.565 1.00 95.69 92 VAL A CA 1
ATOM 745 C C . VAL A 1 92 ? -7.890 16.199 2.387 1.00 95.69 92 VAL A C 1
ATOM 747 O O . VAL A 1 92 ? -7.237 16.130 1.344 1.00 95.69 92 VAL A O 1
ATOM 750 N N . ASN A 1 93 ? -8.827 17.132 2.568 1.00 94.00 93 ASN A N 1
ATOM 751 C CA . ASN A 1 93 ? -9.220 18.091 1.532 1.00 94.00 93 ASN A CA 1
ATOM 752 C C . ASN A 1 93 ? -8.044 18.947 1.053 1.00 94.00 93 ASN A C 1
ATOM 754 O O . ASN A 1 93 ? -7.909 19.214 -0.142 1.00 94.00 93 ASN A O 1
ATOM 758 N N . ARG A 1 94 ? -7.170 19.353 1.976 1.00 93.19 94 ARG A N 1
ATOM 759 C CA . ARG A 1 94 ? -6.027 20.225 1.685 1.00 93.19 94 ARG A CA 1
ATOM 760 C C . ARG A 1 94 ? -4.830 19.475 1.105 1.00 93.19 94 ARG A C 1
ATOM 762 O O . ARG A 1 94 ? -4.082 20.043 0.314 1.00 93.19 94 ARG A O 1
ATOM 769 N N . SER A 1 95 ? -4.640 18.209 1.463 1.00 93.94 95 SER A N 1
ATOM 770 C CA . SER A 1 95 ? -3.519 17.387 0.980 1.00 93.94 95 SER A CA 1
ATOM 771 C C . SER A 1 95 ? -3.794 16.679 -0.350 1.00 93.94 95 SER A C 1
ATOM 773 O O . SER A 1 95 ? -2.851 16.184 -0.970 1.00 93.94 95 SER A O 1
ATOM 775 N N . LYS A 1 96 ? -5.044 16.670 -0.846 1.00 89.94 96 LYS A N 1
ATOM 776 C CA . LYS A 1 96 ? -5.450 15.920 -2.050 1.00 89.94 96 LYS A CA 1
ATOM 777 C C . LYS A 1 96 ? -4.588 16.161 -3.288 1.00 89.94 96 LYS A C 1
ATOM 779 O O . LYS A 1 96 ? -4.430 15.263 -4.101 1.00 89.94 96 LYS A O 1
ATOM 784 N N . MET A 1 97 ? -3.977 17.336 -3.437 1.00 8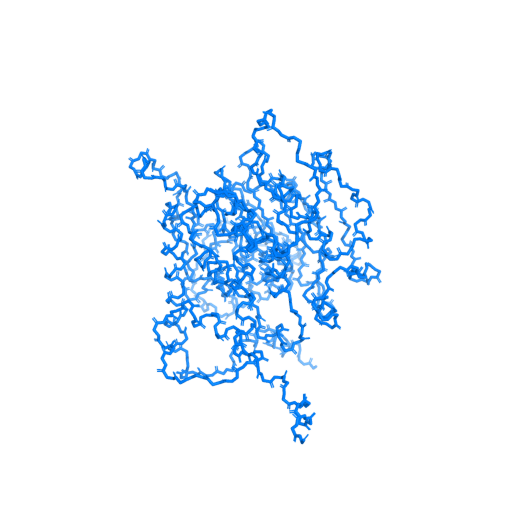8.12 97 MET A N 1
ATOM 785 C CA . MET A 1 97 ? -3.135 17.654 -4.599 1.00 88.12 97 MET A CA 1
ATOM 786 C C . MET A 1 97 ? -1.700 17.127 -4.513 1.00 88.12 97 MET A C 1
ATOM 788 O O . MET A 1 97 ? -0.992 17.137 -5.518 1.00 88.12 97 MET A O 1
ATOM 792 N N . ALA A 1 98 ? -1.248 16.677 -3.342 1.00 91.75 98 ALA A N 1
ATOM 793 C CA . ALA A 1 98 ? 0.144 16.300 -3.155 1.00 91.75 98 ALA A CA 1
ATOM 794 C C . ALA A 1 98 ? 0.513 15.016 -3.891 1.00 91.75 98 ALA A C 1
ATOM 796 O O . ALA A 1 98 ? 1.631 14.873 -4.382 1.00 91.75 98 ALA A O 1
ATOM 797 N N . ARG A 1 99 ? -0.411 14.076 -4.015 1.00 93.81 99 ARG A N 1
ATOM 798 C CA . ARG A 1 99 ? -0.123 12.761 -4.580 1.00 93.81 99 ARG A CA 1
ATOM 799 C C . ARG A 1 99 ? -0.793 12.580 -5.936 1.00 93.81 99 ARG A C 1
ATOM 801 O O . ARG A 1 99 ? -1.801 13.218 -6.256 1.00 93.81 99 ARG A O 1
ATOM 808 N N . CYS A 1 100 ? -0.183 11.747 -6.771 1.00 90.38 100 CYS A N 1
ATOM 809 C CA . CYS A 1 100 ? -0.672 11.455 -8.110 1.00 90.38 100 CYS A CA 1
ATOM 810 C C . CYS A 1 100 ? -2.148 11.042 -8.111 1.00 90.38 100 CYS A C 1
ATOM 812 O O . CYS A 1 100 ? -2.653 10.405 -7.192 1.00 90.38 100 CYS A O 1
ATOM 814 N N . ARG A 1 101 ? -2.877 11.414 -9.162 1.00 86.75 101 ARG A N 1
ATOM 815 C CA . ARG A 1 101 ? -4.321 11.148 -9.326 1.00 86.75 101 ARG A CA 1
ATOM 816 C C . ARG A 1 101 ? -5.210 11.681 -8.190 1.00 86.75 101 ARG A C 1
ATOM 818 O O . ARG A 1 101 ? -6.362 11.267 -8.077 1.00 86.75 101 ARG A O 1
ATOM 825 N N . GLY A 1 102 ? -4.690 12.583 -7.360 1.00 88.81 102 GLY A N 1
ATOM 826 C CA . GLY A 1 102 ? -5.390 13.109 -6.196 1.00 88.81 102 GLY A CA 1
ATOM 827 C C . GLY A 1 102 ? -5.460 12.122 -5.027 1.00 88.81 102 GLY A C 1
ATOM 828 O O . GLY A 1 102 ? -6.289 12.275 -4.134 1.00 88.81 102 GLY A O 1
ATOM 829 N N . ARG A 1 103 ? -4.667 11.041 -5.063 1.00 94.00 103 ARG A N 1
ATOM 830 C CA . ARG A 1 103 ? -4.779 9.913 -4.131 1.00 94.00 103 ARG A CA 1
ATOM 831 C C . ARG A 1 103 ? -4.018 10.200 -2.852 1.00 94.00 103 ARG A C 1
ATOM 833 O O . ARG A 1 103 ? -2.918 9.682 -2.661 1.00 94.00 103 ARG A O 1
ATOM 840 N N . PHE A 1 104 ? -4.614 11.038 -2.010 1.00 96.50 104 PHE A N 1
ATOM 841 C CA . PHE A 1 104 ? -4.127 11.355 -0.668 1.00 96.50 104 PHE A CA 1
ATOM 842 C C . PHE A 1 104 ? -3.911 10.096 0.187 1.00 96.50 104 PHE A C 1
ATOM 844 O O . PHE A 1 104 ? -4.448 9.022 -0.111 1.00 96.50 104 PHE A O 1
ATOM 851 N N . VAL A 1 105 ? -3.132 10.244 1.257 1.00 98.19 105 VAL A N 1
ATOM 852 C CA . VAL A 1 105 ? -2.811 9.155 2.185 1.00 98.19 105 VAL A CA 1
ATOM 853 C C . VAL A 1 105 ? -4.077 8.694 2.896 1.00 98.19 105 VAL A C 1
ATOM 855 O O . VAL A 1 105 ? -4.675 9.443 3.664 1.00 98.19 105 VAL A O 1
ATOM 858 N N . CYS A 1 106 ? -4.491 7.458 2.640 1.00 98.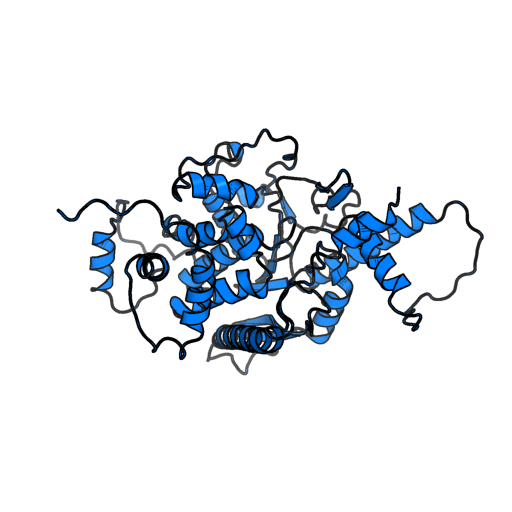06 106 CYS A N 1
ATOM 859 C CA . CYS A 1 106 ? -5.750 6.920 3.137 1.00 98.06 106 CYS A CA 1
ATOM 860 C C . CYS A 1 106 ? -5.502 5.731 4.081 1.00 98.06 106 CYS A C 1
ATOM 862 O O . CYS A 1 106 ? -4.898 4.748 3.641 1.00 98.06 106 CYS A O 1
ATOM 864 N N . PRO A 1 107 ? -5.949 5.786 5.351 1.00 97.50 107 PRO A N 1
ATOM 865 C CA . PRO A 1 107 ? -5.870 4.651 6.267 1.00 97.50 107 PRO A CA 1
ATOM 866 C C . PRO A 1 107 ? -6.857 3.555 5.850 1.00 97.50 107 PRO A C 1
ATOM 868 O O . PRO A 1 107 ? -7.997 3.840 5.497 1.00 97.50 107 PRO A O 1
ATOM 871 N N . VAL A 1 108 ? -6.419 2.293 5.876 1.00 98.00 108 VAL A N 1
ATOM 872 C CA . VAL A 1 108 ? -7.221 1.149 5.390 1.00 98.00 108 VAL A CA 1
ATOM 873 C C . VAL A 1 108 ? -7.213 -0.072 6.305 1.00 98.00 108 VAL A C 1
ATOM 875 O O . VAL A 1 108 ? -8.101 -0.923 6.194 1.00 98.00 108 VAL A O 1
ATOM 878 N N . ILE A 1 109 ? -6.233 -0.179 7.201 1.00 98.38 109 ILE A N 1
ATOM 879 C CA . ILE A 1 109 ? -6.165 -1.209 8.243 1.00 98.38 109 ILE A CA 1
ATOM 880 C C . ILE A 1 109 ? -5.733 -0.518 9.538 1.00 98.38 109 ILE A C 1
ATOM 882 O O . ILE A 1 109 ? -4.858 0.350 9.512 1.00 98.38 109 ILE A O 1
ATOM 886 N N . LEU A 1 110 ? -6.348 -0.906 10.650 1.00 97.12 110 LEU A N 1
ATOM 887 C CA . LEU A 1 110 ? -5.904 -0.579 11.998 1.00 97.12 110 LEU A CA 1
ATOM 888 C C . LEU A 1 110 ? -5.467 -1.884 12.660 1.00 97.12 110 LEU A C 1
ATOM 890 O O . LEU A 1 110 ? -6.227 -2.851 12.645 1.00 97.12 110 LEU A O 1
ATOM 894 N N . TYR A 1 111 ? -4.245 -1.904 13.180 1.00 95.06 111 TYR A N 1
ATOM 895 C CA . TYR A 1 111 ? -3.667 -3.054 13.867 1.00 95.06 111 TYR A CA 1
ATOM 896 C C . TYR A 1 111 ? -2.794 -2.564 15.020 1.00 95.06 111 TYR A C 1
ATOM 898 O O . TYR A 1 111 ? -1.897 -1.752 14.793 1.00 95.06 111 TYR A O 1
ATOM 906 N N . ASN A 1 112 ? -3.056 -3.032 16.246 1.00 91.81 112 ASN A N 1
ATOM 907 C CA . ASN A 1 112 ? -2.333 -2.619 17.458 1.00 91.81 112 ASN A CA 1
ATOM 908 C C . ASN A 1 112 ? -2.216 -1.087 17.600 1.00 91.81 112 ASN A C 1
ATOM 910 O O . ASN A 1 112 ? -1.142 -0.565 17.869 1.00 91.81 112 ASN A O 1
ATOM 914 N N . GLY A 1 113 ? -3.301 -0.351 17.337 1.00 91.19 113 GLY A N 1
ATOM 915 C CA . GLY A 1 113 ? -3.305 1.119 17.403 1.00 91.19 113 GLY A CA 1
ATOM 916 C C . GLY A 1 113 ? -2.580 1.832 16.251 1.00 91.19 113 GLY A C 1
ATOM 917 O O . GLY A 1 113 ? -2.626 3.058 16.168 1.00 91.19 113 GLY A O 1
ATOM 918 N N . LYS A 1 114 ? -1.965 1.095 15.319 1.00 95.31 114 LYS A N 1
ATOM 919 C CA . LYS A 1 114 ? -1.227 1.642 14.174 1.00 95.31 114 LYS A CA 1
ATOM 920 C C . LYS A 1 114 ? -2.068 1.621 12.909 1.00 95.31 114 LYS A C 1
ATOM 922 O O . LYS A 1 114 ? -2.653 0.598 12.542 1.00 95.31 114 LYS A O 1
ATOM 927 N N . HIS A 1 115 ? -2.052 2.730 12.177 1.00 97.19 115 HIS A N 1
ATOM 928 C CA . HIS A 1 115 ? -2.672 2.797 10.861 1.00 97.19 115 HIS A CA 1
ATOM 929 C C . HIS A 1 115 ? -1.733 2.302 9.764 1.00 97.19 115 HIS A C 1
ATOM 931 O O . HIS A 1 115 ? -0.641 2.838 9.558 1.00 97.19 115 HIS A O 1
ATOM 937 N N . ILE A 1 116 ? -2.212 1.334 8.985 1.00 98.62 116 ILE A N 1
ATOM 938 C CA . ILE A 1 116 ? -1.651 1.025 7.673 1.00 98.62 116 ILE A CA 1
ATOM 939 C C . ILE A 1 116 ? -2.436 1.834 6.647 1.00 98.62 116 ILE A C 1
ATOM 941 O O . ILE A 1 116 ? -3.653 1.689 6.485 1.00 98.62 116 ILE A O 1
ATOM 945 N N . CYS A 1 117 ? -1.715 2.706 5.966 1.00 98.75 117 CYS A N 1
ATOM 946 C CA . CYS A 1 117 ? -2.207 3.618 4.963 1.00 98.75 117 CYS A CA 1
ATOM 947 C C . CYS A 1 117 ? -1.779 3.176 3.567 1.00 98.75 117 CYS A C 1
ATOM 949 O O . CYS A 1 117 ? -0.769 2.498 3.365 1.00 98.75 117 CYS A O 1
ATOM 951 N N . ARG A 1 118 ? -2.537 3.631 2.576 1.00 98.56 118 ARG A N 1
ATOM 952 C CA . ARG A 1 118 ? -2.232 3.465 1.160 1.00 98.56 118 ARG A CA 1
ATOM 953 C C . ARG A 1 118 ? -2.324 4.787 0.424 1.00 98.56 118 ARG A C 1
ATOM 955 O O . ARG A 1 118 ? -3.076 5.676 0.819 1.00 98.56 118 ARG A O 1
ATOM 962 N N . SER A 1 119 ? -1.586 4.895 -0.673 1.00 98.19 119 SER A N 1
ATOM 963 C CA . SER A 1 119 ? -1.618 6.082 -1.527 1.00 98.19 119 SER A CA 1
ATOM 964 C C . SER A 1 119 ? -0.990 5.804 -2.892 1.00 98.19 119 SER A C 1
ATOM 966 O O . SER A 1 119 ? -0.557 4.687 -3.193 1.00 98.19 119 SER A O 1
ATOM 968 N N . SER A 1 120 ? -0.919 6.837 -3.726 1.00 96.00 120 SER A N 1
ATOM 969 C CA . SER A 1 120 ? 0.019 6.900 -4.846 1.00 96.00 120 SER A CA 1
ATOM 970 C C . SER A 1 120 ? 1.324 7.591 -4.433 1.00 96.00 120 SER A C 1
ATOM 972 O O . SER A 1 120 ? 1.438 8.138 -3.335 1.00 96.00 120 SER A O 1
ATOM 974 N N . THR A 1 121 ? 2.288 7.650 -5.346 1.00 95.00 121 THR A N 1
ATOM 975 C CA . THR A 1 121 ? 3.483 8.484 -5.183 1.00 95.00 121 THR A CA 1
ATOM 976 C C . THR A 1 121 ? 3.153 9.979 -5.263 1.00 95.00 121 THR A C 1
ATOM 978 O O . THR A 1 121 ? 2.017 10.375 -5.556 1.00 95.00 121 THR A O 1
ATOM 981 N N . LEU A 1 122 ? 4.158 10.815 -5.018 1.00 93.81 122 LEU A N 1
ATOM 982 C CA . LEU A 1 122 ? 4.086 12.269 -5.096 1.00 93.81 122 LEU A CA 1
ATOM 983 C C . LEU A 1 122 ? 3.837 12.789 -6.534 1.00 93.81 122 LEU A C 1
ATOM 985 O O . LEU A 1 122 ? 4.514 12.394 -7.487 1.00 93.81 122 LEU A O 1
ATOM 989 N N . ALA A 1 123 ? 2.900 13.735 -6.676 1.00 88.94 123 ALA A N 1
ATOM 990 C CA . ALA A 1 123 ? 2.553 14.392 -7.944 1.00 88.94 123 ALA A CA 1
ATOM 991 C C . ALA A 1 123 ? 3.727 15.185 -8.534 1.00 88.94 123 ALA A C 1
ATOM 993 O O . ALA A 1 123 ? 4.392 15.931 -7.818 1.00 88.94 123 ALA A O 1
ATOM 994 N N . GLY A 1 124 ? 3.989 15.051 -9.834 1.00 82.81 124 GLY A N 1
ATOM 995 C CA . GLY A 1 124 ? 5.026 15.824 -10.521 1.00 82.81 124 GLY A CA 1
ATOM 996 C C . GLY A 1 124 ? 4.590 17.247 -10.884 1.00 82.81 124 GLY A C 1
ATOM 997 O O . GLY A 1 124 ? 3.431 17.630 -10.727 1.00 82.81 124 GLY A O 1
ATOM 998 N N . TRP A 1 125 ? 5.532 18.016 -11.438 1.00 71.44 125 TRP A N 1
ATOM 999 C CA . TRP A 1 125 ? 5.335 19.397 -11.899 1.00 71.44 125 TRP A CA 1
ATOM 1000 C C . TRP A 1 125 ? 4.149 19.549 -12.858 1.00 71.44 125 TRP A C 1
ATOM 1002 O O . TRP A 1 125 ? 3.236 20.328 -12.599 1.00 71.44 125 TRP A O 1
ATOM 1012 N N . GLY A 1 126 ? 4.133 18.765 -13.941 1.00 68.56 126 GLY A N 1
ATOM 1013 C CA . GLY A 1 126 ? 3.082 18.861 -14.958 1.00 68.56 126 GLY A CA 1
ATOM 1014 C C . GLY A 1 126 ? 1.690 18.528 -14.416 1.00 68.56 126 GLY A C 1
ATOM 1015 O O . GLY A 1 126 ? 0.709 19.146 -14.813 1.00 68.56 126 GLY A O 1
ATOM 1016 N N . GLU A 1 127 ? 1.604 17.599 -13.462 1.00 75.62 127 GLU A N 1
ATOM 1017 C CA . GLU A 1 127 ? 0.338 17.230 -12.829 1.00 75.62 127 GLU A CA 1
ATOM 1018 C C . GLU A 1 127 ? -0.156 18.317 -11.865 1.00 75.62 127 GLU A C 1
ATOM 1020 O O . GLU A 1 127 ? -1.347 18.630 -11.858 1.00 75.62 127 GLU A O 1
ATOM 1025 N N . LEU A 1 128 ? 0.743 18.918 -11.080 1.00 75.94 128 LEU A N 1
ATOM 1026 C CA . LEU A 1 128 ? 0.377 19.969 -10.134 1.00 75.94 128 LEU A CA 1
ATOM 1027 C C . LEU A 1 128 ? -0.100 21.231 -10.866 1.00 75.94 128 LEU A C 1
ATOM 1029 O O . LEU A 1 128 ? -1.176 21.732 -10.560 1.00 75.94 128 LEU A O 1
ATOM 1033 N N . TYR A 1 129 ? 0.631 21.685 -11.889 1.00 67.62 129 TYR A N 1
ATOM 1034 C CA . TYR A 1 129 ? 0.259 22.872 -12.673 1.00 67.62 129 TYR A CA 1
ATOM 1035 C C . TYR A 1 129 ? -0.940 22.628 -13.576 1.00 67.62 129 TYR A C 1
ATOM 1037 O O . TYR A 1 129 ? -1.806 23.493 -13.673 1.00 67.62 129 TYR A O 1
ATOM 1045 N N . GLY A 1 130 ? -1.039 21.441 -14.180 1.00 61.88 130 GLY A N 1
ATOM 1046 C CA . GLY A 1 130 ? -2.218 21.058 -14.949 1.00 61.88 130 GLY A CA 1
ATOM 1047 C C . GLY A 1 130 ? -3.491 21.136 -14.106 1.00 61.88 130 GLY A C 1
ATOM 1048 O O . GLY A 1 130 ? -4.507 21.613 -14.595 1.00 61.88 130 GLY A O 1
ATOM 1049 N N . ARG A 1 131 ? -3.428 20.753 -12.822 1.00 64.88 131 ARG A N 1
ATOM 1050 C CA . ARG A 1 131 ? -4.565 20.853 -11.893 1.00 64.88 131 ARG A CA 1
ATOM 1051 C C . ARG A 1 131 ? -4.808 22.259 -11.359 1.00 64.88 131 ARG A C 1
ATOM 1053 O O . ARG A 1 131 ? -5.957 22.683 -11.307 1.00 64.88 131 ARG A O 1
ATOM 1060 N N . THR A 1 132 ? -3.759 22.979 -10.965 1.00 55.78 132 THR A N 1
ATOM 1061 C CA . THR A 1 132 ? -3.891 24.349 -10.444 1.00 55.78 132 THR A CA 1
ATOM 1062 C C . THR A 1 132 ? -4.382 25.306 -11.532 1.00 55.78 132 THR A C 1
ATOM 1064 O O . THR A 1 132 ? -5.271 26.110 -11.273 1.00 55.78 132 THR A O 1
ATOM 1067 N N . GLY A 1 133 ? -3.889 25.168 -12.768 1.00 49.72 133 GLY A N 1
ATOM 1068 C CA . GLY A 1 133 ? -4.351 25.944 -13.920 1.00 49.72 133 GLY A CA 1
ATOM 1069 C C . GLY A 1 133 ? -5.799 25.634 -14.308 1.00 49.72 133 GLY A C 1
ATOM 1070 O O . GLY A 1 133 ? -6.547 26.550 -14.635 1.00 49.72 133 GLY A O 1
ATOM 1071 N N . TYR A 1 134 ? -6.239 24.374 -14.200 1.00 43.12 134 TYR A N 1
ATOM 1072 C CA . TYR A 1 134 ? -7.643 24.011 -14.434 1.00 43.12 134 TYR A CA 1
ATOM 1073 C C . TYR A 1 134 ? -8.574 24.583 -13.359 1.00 43.12 134 TYR A C 1
ATOM 1075 O O . TYR A 1 134 ? -9.617 25.139 -13.690 1.00 43.12 134 TYR A O 1
ATOM 1083 N N . ASN A 1 135 ? -8.180 24.518 -12.081 1.00 41.34 135 ASN A N 1
ATOM 1084 C CA . ASN A 1 135 ? -8.952 25.130 -10.998 1.00 41.34 135 ASN A CA 1
ATOM 1085 C C . ASN A 1 135 ? -9.010 26.660 -11.141 1.00 41.34 135 ASN A C 1
ATOM 1087 O O . ASN A 1 135 ? -10.055 27.243 -10.883 1.00 41.34 135 ASN A O 1
ATOM 1091 N N . TYR A 1 136 ? -7.944 27.312 -11.606 1.00 36.25 136 TYR A N 1
ATOM 1092 C CA . TYR A 1 136 ? -7.927 28.765 -11.811 1.00 36.25 136 TYR A CA 1
ATOM 1093 C C . TYR A 1 136 ? -8.805 29.212 -12.996 1.00 36.25 136 TYR A C 1
ATOM 1095 O O . TYR A 1 136 ? -9.471 30.238 -12.923 1.00 36.25 136 TYR A O 1
ATOM 1103 N N . ILE A 1 137 ? -8.845 28.425 -14.077 1.00 37.25 137 ILE A N 1
ATOM 1104 C CA . ILE A 1 137 ? -9.561 28.777 -15.315 1.00 37.25 137 ILE A CA 1
ATOM 1105 C C . ILE A 1 137 ? -11.049 28.380 -15.270 1.00 37.25 137 ILE A C 1
ATOM 1107 O O . ILE A 1 137 ? -11.875 29.068 -15.865 1.00 37.25 137 ILE A O 1
ATOM 1111 N N . PHE A 1 138 ? -11.416 27.302 -14.564 1.00 31.09 138 PHE A N 1
ATOM 1112 C CA . PHE A 1 138 ? -12.789 26.769 -14.566 1.00 31.09 138 PHE A CA 1
ATOM 1113 C C . PHE A 1 138 ? -13.576 26.985 -13.264 1.00 31.09 138 PHE A C 1
ATOM 1115 O O . PHE A 1 138 ? -14.792 26.810 -13.283 1.00 31.09 138 PHE A O 1
ATOM 1122 N N . SER A 1 139 ? -12.953 27.433 -12.164 1.00 35.59 139 SER A N 1
ATOM 1123 C CA . SER A 1 139 ? -13.672 27.746 -10.906 1.00 35.59 139 SER A CA 1
ATOM 1124 C C . SER A 1 139 ? -14.244 29.168 -10.866 1.00 35.59 139 SER A C 1
ATOM 1126 O O . SER A 1 139 ? -14.375 29.739 -9.790 1.00 35.59 139 SER A O 1
ATOM 1128 N N . GLY A 1 140 ? -14.546 29.742 -12.037 1.00 29.47 140 GLY A N 1
ATOM 1129 C CA . GLY A 1 140 ? -15.397 30.920 -12.215 1.00 29.47 140 GLY A CA 1
ATOM 1130 C C . GLY A 1 140 ? -15.361 31.952 -11.090 1.00 29.47 140 GLY A C 1
ATOM 1131 O O . GLY A 1 140 ? -16.395 32.184 -10.485 1.00 29.47 140 GLY A O 1
ATOM 1132 N N . GLY A 1 141 ? -14.201 32.561 -10.823 1.00 30.88 141 GLY A N 1
ATOM 1133 C CA . GLY A 1 141 ? -14.094 33.835 -10.102 1.00 30.88 141 GLY A CA 1
ATOM 1134 C C . GLY A 1 141 ? -14.931 33.999 -8.826 1.00 30.88 141 GLY A C 1
ATOM 1135 O O . GLY A 1 141 ? -15.412 35.104 -8.588 1.00 30.88 141 GLY A O 1
ATOM 1136 N N . THR A 1 142 ? -15.122 32.957 -8.014 1.00 26.44 142 THR A N 1
ATOM 1137 C CA . THR A 1 142 ? -15.663 33.125 -6.660 1.00 26.44 142 THR A CA 1
ATOM 1138 C C . THR A 1 142 ? -14.542 32.995 -5.647 1.00 26.44 142 THR A C 1
ATOM 1140 O O . THR A 1 142 ? -13.901 31.955 -5.514 1.00 26.44 142 THR A O 1
ATOM 1143 N N . ASP A 1 143 ? -14.307 34.132 -5.011 1.00 38.88 143 ASP A N 1
ATOM 1144 C CA . ASP A 1 143 ? -13.317 34.455 -4.003 1.00 38.88 143 ASP A CA 1
ATOM 1145 C C . ASP A 1 143 ? -13.3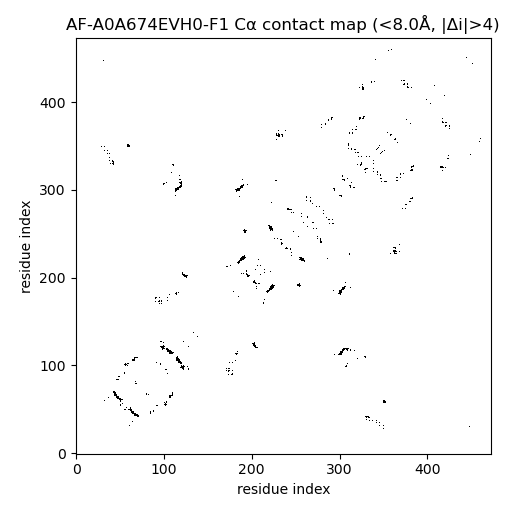28 33.476 -2.819 1.00 38.88 143 ASP A C 1
ATOM 1147 O O . ASP A 1 143 ? -14.230 33.495 -1.992 1.00 38.88 143 ASP A O 1
ATOM 1151 N N . ASP A 1 144 ? -12.296 32.639 -2.740 1.00 31.56 144 ASP A N 1
ATOM 1152 C CA . ASP A 1 144 ? -11.860 31.985 -1.504 1.00 31.56 144 ASP A CA 1
ATOM 1153 C C . ASP A 1 144 ? -10.347 32.200 -1.359 1.00 31.56 144 ASP A C 1
ATOM 1155 O O . ASP A 1 144 ? -9.539 31.278 -1.192 1.00 31.56 144 ASP A O 1
ATOM 1159 N N . THR A 1 145 ? -9.947 33.469 -1.446 1.00 35.66 145 THR A N 1
ATOM 1160 C CA . THR A 1 145 ? -8.606 33.939 -1.100 1.00 35.66 145 THR A CA 1
ATOM 1161 C C . THR A 1 145 ? -8.469 33.985 0.425 1.00 35.66 145 THR A C 1
ATOM 1163 O O . THR A 1 145 ? -8.414 35.044 1.043 1.00 35.66 145 THR A O 1
ATOM 1166 N N . TRP A 1 146 ? -8.425 32.823 1.078 1.00 31.73 146 TRP A N 1
ATOM 1167 C CA . TRP A 1 146 ? -8.197 32.760 2.523 1.00 31.73 146 TRP A CA 1
ATOM 1168 C C . TRP A 1 146 ? -6.707 32.934 2.851 1.00 31.73 146 TRP A C 1
ATOM 1170 O O . TRP A 1 146 ? -5.930 31.975 2.843 1.00 31.73 146 TRP A O 1
ATOM 1180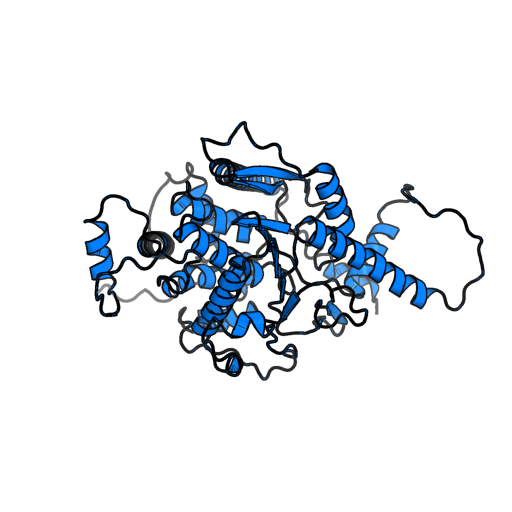 N N . GLY A 1 147 ? -6.343 34.178 3.185 1.00 28.14 147 GLY A N 1
ATOM 1181 C CA . GLY A 1 147 ? -5.233 34.510 4.085 1.00 28.14 147 GLY A CA 1
ATOM 1182 C C . GLY A 1 147 ? -3.897 34.876 3.438 1.00 28.14 147 GLY A C 1
ATOM 1183 O O . GLY A 1 147 ? -2.886 34.254 3.755 1.00 28.14 147 GLY A O 1
ATOM 1184 N N . ALA A 1 148 ? -3.871 35.894 2.577 1.00 28.23 148 ALA A N 1
ATOM 1185 C CA . ALA A 1 148 ? -2.673 36.708 2.380 1.00 28.23 148 ALA A CA 1
ATOM 1186 C C . ALA A 1 148 ? -2.922 38.055 3.068 1.00 28.23 148 ALA A C 1
ATOM 1188 O O . ALA A 1 148 ? -3.641 38.902 2.542 1.00 28.23 148 ALA A O 1
ATOM 1189 N N . GLU A 1 149 ? -2.391 38.223 4.279 1.00 27.42 149 GLU A N 1
ATOM 1190 C CA . GLU A 1 149 ? -2.229 39.564 4.832 1.00 27.42 149 GLU A CA 1
ATOM 1191 C C . GLU A 1 149 ? -1.268 40.340 3.921 1.00 27.42 149 GLU A C 1
ATOM 1193 O O . GLU A 1 149 ? -0.261 39.819 3.441 1.00 27.42 149 GLU A O 1
ATOM 1198 N N . SER A 1 150 ? -1.682 41.563 3.627 1.00 33.31 150 SER A N 1
ATOM 1199 C CA . SER A 1 150 ? -1.143 42.514 2.663 1.00 33.31 150 SER A CA 1
ATOM 1200 C C . SER A 1 150 ? 0.336 42.852 2.862 1.00 33.31 150 SER A C 1
ATOM 1202 O O . SER A 1 150 ? 0.691 43.395 3.903 1.00 33.31 150 SER A O 1
ATOM 1204 N N . GLU A 1 151 ? 1.142 42.690 1.813 1.00 27.20 151 GLU A N 1
ATOM 1205 C CA . GLU A 1 151 ? 2.401 43.420 1.597 1.00 27.20 151 GLU A CA 1
ATOM 1206 C C . GLU A 1 151 ? 2.478 43.820 0.103 1.00 27.20 151 GLU A C 1
ATOM 1208 O O . GLU A 1 151 ? 1.958 43.090 -0.748 1.00 27.20 151 GLU A O 1
ATOM 1213 N N . PRO A 1 152 ? 3.030 45.004 -0.225 1.00 33.59 152 PRO A N 1
ATOM 1214 C CA . PRO A 1 152 ? 2.734 45.726 -1.461 1.00 33.59 152 PRO A CA 1
ATOM 1215 C C . PRO A 1 152 ? 3.492 45.226 -2.700 1.00 33.59 152 PRO A C 1
ATOM 1217 O O . PRO A 1 152 ? 4.595 44.688 -2.627 1.00 33.59 152 PRO A O 1
ATOM 1220 N N . GLU A 1 153 ? 2.864 45.471 -3.851 1.00 39.16 153 GLU A N 1
ATOM 1221 C CA . GLU A 1 153 ? 3.305 45.156 -5.212 1.00 39.16 153 GLU A CA 1
ATOM 1222 C C . GLU A 1 153 ? 4.711 45.692 -5.543 1.00 39.16 153 GLU A C 1
ATOM 1224 O O . GLU A 1 153 ? 5.002 46.877 -5.369 1.00 39.16 153 GLU A O 1
ATOM 1229 N N . VAL A 1 154 ? 5.562 44.828 -6.110 1.00 30.77 154 VAL A N 1
ATOM 1230 C CA . VAL A 1 154 ? 6.816 45.205 -6.785 1.00 30.77 154 VAL A CA 1
ATOM 1231 C C . VAL A 1 154 ? 6.844 44.526 -8.166 1.00 30.77 154 VAL A C 1
ATOM 1233 O O . VAL A 1 154 ? 6.443 43.362 -8.249 1.00 30.77 154 VAL A O 1
ATOM 1236 N N . PRO A 1 155 ? 7.267 45.211 -9.253 1.00 36.38 155 PRO A N 1
ATOM 1237 C CA . PRO A 1 155 ? 7.058 44.733 -10.619 1.00 36.38 155 PRO A CA 1
ATOM 1238 C C . PRO A 1 155 ? 7.937 43.533 -10.987 1.00 36.38 155 PRO A C 1
ATOM 1240 O O . PRO A 1 155 ? 9.054 43.374 -10.497 1.00 36.38 155 PRO A O 1
ATOM 1243 N N . GLU A 1 156 ? 7.390 42.719 -11.886 1.00 51.12 156 GLU A N 1
ATOM 1244 C CA . GLU A 1 156 ? 7.905 41.458 -12.420 1.00 51.12 156 GLU A CA 1
ATOM 1245 C C . GLU A 1 156 ? 9.254 41.579 -13.155 1.00 51.12 156 GLU A C 1
ATOM 1247 O O . GLU A 1 156 ? 9.394 42.446 -14.013 1.00 51.12 156 GLU A O 1
ATOM 1252 N N . ASP A 1 157 ? 10.185 40.646 -12.874 1.00 37.09 157 ASP A N 1
ATOM 1253 C CA . ASP A 1 157 ? 11.017 39.972 -13.908 1.00 37.09 157 ASP A CA 1
ATOM 1254 C C . ASP A 1 157 ? 11.737 38.668 -13.441 1.00 37.09 157 ASP A C 1
ATOM 1256 O O . ASP A 1 157 ? 12.465 38.052 -14.206 1.00 37.09 157 ASP A O 1
ATOM 1260 N N . ASP A 1 158 ? 11.534 38.170 -12.207 1.00 34.19 158 ASP A N 1
ATOM 1261 C CA . ASP A 1 158 ? 12.190 36.928 -11.710 1.00 34.19 158 ASP A CA 1
ATOM 1262 C C . ASP A 1 158 ? 11.248 35.991 -10.901 1.00 34.19 158 ASP A C 1
ATOM 1264 O O . ASP A 1 158 ? 11.665 35.022 -10.258 1.00 34.19 158 ASP A O 1
ATOM 1268 N N . SER A 1 159 ? 9.939 36.265 -10.913 1.00 40.28 159 SER A N 1
ATOM 1269 C CA . SER A 1 159 ? 8.959 35.749 -9.938 1.00 40.28 159 SER A CA 1
ATOM 1270 C C . SER A 1 159 ? 8.520 34.290 -10.133 1.00 40.28 159 SER A C 1
ATOM 1272 O O . SER A 1 159 ? 8.070 33.654 -9.176 1.00 40.28 159 SER A O 1
ATOM 1274 N N . VAL A 1 160 ? 8.679 33.721 -11.333 1.00 44.28 160 VAL A N 1
ATOM 1275 C CA . VAL A 1 160 ? 8.117 32.396 -11.661 1.00 44.28 160 VAL A CA 1
ATOM 1276 C C . VAL A 1 160 ? 8.813 31.284 -10.868 1.00 44.28 160 VAL A C 1
ATOM 1278 O O . VAL A 1 160 ? 8.156 30.496 -10.198 1.00 44.28 160 VAL A O 1
ATOM 1281 N N . ARG A 1 161 ? 10.154 31.278 -10.813 1.00 45.41 161 ARG A N 1
ATOM 1282 C CA . ARG A 1 161 ? 10.923 30.233 -10.104 1.00 45.41 161 ARG A CA 1
ATOM 1283 C C . ARG A 1 161 ? 10.742 30.247 -8.582 1.00 45.41 161 ARG A C 1
ATOM 1285 O O . ARG A 1 161 ? 10.965 29.222 -7.938 1.00 45.41 161 ARG A O 1
ATOM 1292 N N . ASN A 1 162 ? 10.371 31.389 -8.002 1.00 51.28 162 ASN A N 1
ATOM 1293 C CA . ASN A 1 162 ? 10.236 31.534 -6.553 1.00 51.28 162 ASN A CA 1
ATOM 1294 C C . ASN A 1 162 ? 8.844 31.089 -6.064 1.00 51.28 162 ASN A C 1
ATOM 1296 O O . ASN A 1 162 ? 8.742 30.377 -5.065 1.00 51.28 162 ASN A O 1
ATOM 1300 N N . GLY A 1 163 ? 7.778 31.403 -6.813 1.00 59.28 163 GLY A N 1
ATOM 1301 C CA . GLY A 1 163 ? 6.425 30.893 -6.532 1.00 59.28 163 GLY A CA 1
ATOM 1302 C C . GLY A 1 163 ? 6.319 29.370 -6.688 1.00 59.28 163 GLY A C 1
ATOM 1303 O O . GLY A 1 163 ? 5.645 28.690 -5.912 1.00 59.28 163 GLY A O 1
ATOM 1304 N N . ASP A 1 164 ? 7.079 28.829 -7.636 1.00 60.75 164 ASP A N 1
ATOM 1305 C CA . ASP A 1 164 ? 7.212 27.410 -7.946 1.00 60.75 164 ASP A CA 1
ATOM 1306 C C . ASP A 1 164 ? 7.694 26.556 -6.753 1.00 60.75 164 ASP A C 1
ATOM 1308 O O . ASP A 1 164 ? 7.108 25.514 -6.434 1.00 60.75 164 ASP A O 1
ATOM 1312 N N . SER A 1 165 ? 8.741 27.008 -6.049 1.00 67.25 165 SER A N 1
ATOM 1313 C CA . SER A 1 165 ? 9.239 26.333 -4.839 1.00 67.25 165 SER A CA 1
ATOM 1314 C C . SER A 1 165 ? 8.231 26.424 -3.694 1.00 67.25 165 SER A C 1
ATOM 1316 O O . SER A 1 165 ? 7.949 25.422 -3.035 1.00 67.25 165 SER A O 1
ATOM 1318 N N . GLN A 1 166 ? 7.627 27.601 -3.504 1.00 77.19 166 GLN A N 1
ATOM 1319 C CA . GLN A 1 166 ? 6.663 27.851 -2.431 1.00 77.19 166 GLN A CA 1
ATOM 1320 C C . GLN A 1 166 ? 5.398 26.991 -2.570 1.00 77.19 166 GLN A C 1
ATOM 1322 O O . GLN A 1 166 ? 4.894 26.471 -1.571 1.00 77.19 166 GLN A O 1
ATOM 1327 N N . LEU A 1 167 ? 4.903 26.775 -3.796 1.00 78.31 167 LEU A N 1
ATOM 1328 C CA . LEU A 1 167 ? 3.762 25.892 -4.046 1.00 78.31 167 LEU A CA 1
ATOM 1329 C C . LEU A 1 167 ? 4.085 24.439 -3.677 1.00 78.31 167 LEU A C 1
ATOM 1331 O O . LEU A 1 167 ? 3.285 23.781 -3.006 1.00 78.31 167 LEU A O 1
ATOM 1335 N N . PHE A 1 168 ? 5.255 23.935 -4.082 1.00 80.44 168 PHE A N 1
ATOM 1336 C CA . PHE A 1 168 ? 5.694 22.589 -3.715 1.00 80.44 168 PHE A CA 1
ATOM 1337 C C . PHE A 1 168 ? 5.835 22.445 -2.202 1.00 80.44 168 PHE A C 1
ATOM 1339 O O . PHE A 1 168 ? 5.317 21.484 -1.641 1.00 80.44 168 PHE A O 1
ATOM 1346 N N . ASP A 1 169 ? 6.478 23.395 -1.530 1.00 86.19 169 ASP A N 1
ATOM 1347 C CA . ASP A 1 169 ? 6.653 23.348 -0.078 1.00 86.19 169 ASP A CA 1
ATOM 1348 C C . ASP A 1 169 ? 5.311 23.388 0.654 1.00 86.19 169 ASP A C 1
ATOM 1350 O O . ASP A 1 169 ? 5.088 22.603 1.579 1.00 86.19 169 ASP A O 1
ATOM 1354 N N . LYS A 1 170 ? 4.360 24.197 0.173 1.00 89.19 170 LYS A N 1
ATOM 1355 C CA . LYS A 1 170 ? 2.991 24.233 0.696 1.00 89.19 170 LYS A CA 1
ATOM 1356 C C . LYS A 1 170 ? 2.281 22.890 0.522 1.00 89.19 170 LYS A C 1
ATOM 1358 O O . LYS A 1 170 ? 1.771 22.334 1.493 1.00 89.19 170 LYS A O 1
ATOM 1363 N N . VAL A 1 171 ? 2.251 22.347 -0.695 1.00 90.44 171 VAL A N 1
ATOM 1364 C CA . VAL A 1 171 ? 1.522 21.108 -1.018 1.00 90.44 171 VAL A CA 1
ATOM 1365 C C . VAL A 1 171 ? 2.148 19.893 -0.327 1.00 90.44 171 VAL A C 1
ATOM 1367 O O . VAL A 1 171 ? 1.437 19.076 0.257 1.00 90.44 171 VAL A O 1
ATOM 1370 N N . ARG A 1 172 ? 3.481 19.786 -0.326 1.00 92.44 172 ARG A N 1
ATOM 1371 C CA . ARG A 1 172 ? 4.215 18.727 0.385 1.00 92.44 172 ARG A CA 1
ATOM 1372 C C . ARG A 1 172 ? 4.068 18.859 1.892 1.00 92.44 172 ARG A C 1
ATOM 1374 O O . ARG A 1 172 ? 3.879 17.853 2.564 1.00 92.44 172 ARG A O 1
ATOM 1381 N N . GLY A 1 173 ? 4.088 20.081 2.418 1.00 94.62 173 GLY A N 1
ATOM 1382 C CA . GLY A 1 173 ? 3.841 20.339 3.832 1.00 94.62 173 GLY A CA 1
ATOM 1383 C C . GLY A 1 173 ? 2.453 19.874 4.282 1.00 94.62 173 GLY A C 1
ATOM 1384 O O . GLY A 1 173 ? 2.309 19.401 5.407 1.00 94.62 173 GLY A O 1
ATOM 1385 N N . LEU A 1 174 ? 1.437 19.956 3.417 1.00 95.38 174 LEU A N 1
ATOM 1386 C CA . LEU A 1 174 ? 0.095 19.432 3.700 1.00 95.38 174 LEU A CA 1
ATOM 1387 C C . LEU A 1 174 ? 0.052 17.894 3.693 1.00 95.38 174 LEU A C 1
ATOM 1389 O O . LEU A 1 174 ? -0.573 17.321 4.582 1.00 95.38 174 LEU A O 1
ATOM 1393 N N . ASP A 1 175 ? 0.755 17.232 2.766 1.00 97.06 175 ASP A N 1
ATOM 1394 C CA . ASP A 1 175 ? 0.923 15.763 2.780 1.00 97.06 175 ASP A CA 1
ATOM 1395 C C . ASP A 1 175 ? 1.599 15.290 4.070 1.00 97.06 175 ASP A C 1
ATOM 1397 O O . ASP A 1 175 ? 1.087 14.416 4.763 1.00 97.06 175 ASP A O 1
ATOM 1401 N N . ILE A 1 176 ? 2.699 15.943 4.453 1.00 97.44 176 ILE A N 1
ATOM 1402 C CA . ILE A 1 176 ? 3.453 15.646 5.677 1.00 97.44 176 ILE A CA 1
ATOM 1403 C C . ILE A 1 176 ? 2.589 15.852 6.925 1.00 97.44 176 ILE A C 1
ATOM 1405 O O . ILE A 1 176 ? 2.646 15.049 7.856 1.00 97.44 176 ILE A O 1
ATOM 1409 N N . LYS A 1 177 ? 1.758 16.903 6.958 1.00 97.62 177 LYS A N 1
ATOM 1410 C CA . LYS A 1 177 ? 0.804 17.122 8.056 1.00 97.62 177 LYS A CA 1
ATOM 1411 C C . LYS A 1 177 ? -0.215 15.989 8.157 1.00 97.62 177 LYS A C 1
ATOM 1413 O O . LYS A 1 177 ? -0.491 15.556 9.272 1.00 97.62 177 LYS A O 1
ATOM 1418 N N . LEU A 1 178 ? -0.744 15.503 7.032 1.00 97.56 178 LEU A N 1
ATOM 1419 C CA . LEU A 1 178 ? -1.665 14.364 7.026 1.00 97.56 178 LEU A CA 1
ATOM 1420 C C . LEU A 1 178 ? -0.963 13.071 7.469 1.00 97.56 178 LEU A C 1
ATOM 1422 O O . LEU A 1 178 ? -1.486 12.373 8.332 1.00 97.56 178 LEU A O 1
ATOM 1426 N N . LEU A 1 179 ? 0.233 12.786 6.945 1.00 98.12 179 LEU A N 1
ATOM 1427 C CA . LEU A 1 179 ? 1.044 11.632 7.349 1.00 98.12 179 LEU A CA 1
ATOM 1428 C C . LEU A 1 179 ? 1.273 11.609 8.864 1.00 98.12 179 LEU A C 1
ATOM 1430 O O . LEU A 1 179 ? 1.003 10.602 9.513 1.00 98.12 179 LEU A O 1
ATOM 1434 N N . ARG A 1 180 ? 1.701 12.741 9.436 1.00 97.06 180 ARG A N 1
ATOM 1435 C CA . ARG A 1 180 ? 1.915 12.882 10.884 1.00 97.06 180 ARG A CA 1
ATOM 1436 C C . ARG A 1 180 ? 0.620 12.756 11.683 1.00 97.06 180 ARG A C 1
ATOM 1438 O O . ARG A 1 180 ? 0.642 12.186 12.764 1.00 97.06 180 ARG A O 1
ATOM 1445 N N . TYR A 1 181 ? -0.499 13.270 11.168 1.00 96.06 181 TYR A N 1
ATOM 1446 C CA . TYR A 1 181 ? -1.802 13.132 11.826 1.00 96.06 181 TYR A CA 1
ATOM 1447 C C . TYR A 1 181 ? -2.267 11.671 11.891 1.00 96.06 181 TYR A C 1
ATOM 1449 O O . TYR A 1 181 ? -2.880 11.269 12.871 1.00 96.06 181 TYR A O 1
ATOM 1457 N N . LEU A 1 182 ? -1.940 10.874 10.872 1.00 95.88 182 LEU A N 1
ATOM 1458 C CA . LEU A 1 182 ? -2.197 9.431 10.821 1.00 95.88 182 LEU A CA 1
ATOM 1459 C C . LEU A 1 182 ? -1.102 8.599 11.516 1.00 95.88 182 LEU A C 1
ATOM 1461 O O . LEU A 1 182 ? -1.061 7.380 11.350 1.00 95.88 182 LEU A O 1
ATOM 1465 N N . SER A 1 183 ? -0.195 9.253 12.251 1.00 96.25 183 SER A N 1
ATOM 1466 C CA . SER A 1 183 ? 0.960 8.643 12.919 1.00 96.25 183 SER A CA 1
ATOM 1467 C C . SER A 1 183 ? 1.862 7.826 11.988 1.00 96.25 183 SER A C 1
ATOM 1469 O O . SER A 1 183 ? 2.572 6.935 12.443 1.00 96.25 183 SER A O 1
ATOM 1471 N N . VAL A 1 184 ? 1.867 8.102 10.681 1.00 97.94 184 VAL A N 1
ATOM 1472 C CA . VAL A 1 184 ? 2.738 7.403 9.732 1.00 97.94 184 VAL A CA 1
ATOM 1473 C C . VAL A 1 184 ? 4.179 7.849 9.951 1.00 97.94 184 VAL A C 1
ATOM 1475 O O . VAL A 1 184 ? 4.477 9.040 9.894 1.00 97.94 184 VAL A O 1
ATOM 1478 N N . HIS A 1 185 ? 5.082 6.889 10.136 1.00 97.56 185 HIS A N 1
ATOM 1479 C CA . HIS A 1 185 ? 6.529 7.127 10.159 1.00 97.56 185 HIS A CA 1
ATOM 1480 C C . HIS A 1 185 ? 7.249 6.325 9.072 1.00 97.56 185 HIS A C 1
ATOM 1482 O O . HIS A 1 185 ? 8.241 6.791 8.515 1.00 97.56 185 HIS A O 1
ATOM 1488 N N . TYR A 1 186 ? 6.735 5.140 8.736 1.00 98.12 186 TYR A N 1
ATOM 1489 C CA . TYR A 1 186 ? 7.309 4.263 7.721 1.00 98.12 186 TYR A CA 1
ATOM 1490 C C . TYR A 1 186 ? 6.644 4.491 6.368 1.00 98.12 186 TYR A C 1
ATOM 1492 O O . TYR A 1 186 ? 5.420 4.423 6.261 1.00 98.12 186 TYR A O 1
ATOM 1500 N N . ILE A 1 187 ? 7.435 4.718 5.320 1.00 98.44 187 ILE A N 1
ATOM 1501 C CA . ILE A 1 187 ? 6.933 4.868 3.948 1.00 98.44 187 ILE A CA 1
ATOM 1502 C C . ILE A 1 187 ? 7.572 3.793 3.073 1.00 98.44 187 ILE A C 1
ATOM 1504 O O . ILE A 1 187 ? 8.772 3.810 2.822 1.00 98.44 187 ILE A O 1
ATOM 1508 N N . CYS A 1 188 ? 6.753 2.854 2.619 1.00 98.38 188 CYS A N 1
ATOM 1509 C CA . CYS A 1 188 ? 7.097 1.774 1.710 1.00 98.38 188 CYS A CA 1
ATOM 1510 C C . CYS A 1 188 ? 6.792 2.185 0.264 1.00 98.38 188 CYS A C 1
ATOM 1512 O O . CYS A 1 188 ? 5.627 2.251 -0.146 1.00 98.38 188 CYS A O 1
ATOM 1514 N N . ASP A 1 189 ? 7.858 2.447 -0.493 1.00 98.00 189 ASP A N 1
ATOM 1515 C CA . ASP A 1 189 ? 7.814 2.793 -1.909 1.00 98.00 189 ASP A CA 1
ATOM 1516 C C . ASP A 1 189 ? 8.124 1.564 -2.775 1.00 98.00 189 ASP A C 1
ATOM 1518 O O . ASP A 1 189 ? 9.254 1.075 -2.816 1.00 98.00 189 ASP A O 1
ATOM 1522 N N . LEU A 1 190 ? 7.111 1.096 -3.508 1.00 98.00 190 LEU A N 1
ATOM 1523 C CA . LEU A 1 190 ? 7.194 -0.061 -4.403 1.00 98.00 190 LEU A CA 1
ATOM 1524 C C . LEU A 1 190 ? 7.684 0.291 -5.822 1.00 98.00 190 LEU A C 1
ATOM 1526 O O . LEU A 1 190 ? 7.690 -0.571 -6.707 1.00 98.00 190 LEU A O 1
ATOM 1530 N N . MET A 1 191 ? 8.015 1.556 -6.101 1.00 96.00 191 MET A N 1
ATOM 1531 C CA . MET A 1 191 ? 8.445 1.999 -7.429 1.00 96.00 191 MET A CA 1
ATOM 1532 C C . MET A 1 191 ? 9.840 1.483 -7.779 1.00 96.00 191 MET A C 1
ATOM 1534 O O . MET A 1 191 ? 10.792 1.665 -7.022 1.00 96.00 191 MET A O 1
ATOM 1538 N N . VAL A 1 192 ? 9.960 0.926 -8.986 1.00 94.56 192 VAL A N 1
ATOM 1539 C CA . VAL A 1 192 ? 11.245 0.570 -9.612 1.00 94.56 192 VAL A CA 1
ATOM 1540 C C . VAL A 1 192 ? 11.966 1.797 -10.166 1.00 94.56 192 VAL A C 1
ATOM 1542 O O . VAL A 1 192 ? 13.158 1.733 -10.446 1.00 94.56 192 VAL A O 1
ATOM 1545 N N . GLU A 1 193 ? 11.239 2.910 -10.298 1.00 92.00 193 GLU A N 1
ATOM 1546 C CA . GLU A 1 193 ? 11.761 4.182 -10.774 1.00 92.00 193 GLU A CA 1
ATOM 1547 C C . GLU A 1 193 ? 11.824 5.252 -9.663 1.00 92.00 193 GLU A C 1
ATOM 1549 O O . GLU A 1 193 ? 11.022 5.260 -8.724 1.00 92.00 193 GLU A O 1
ATOM 1554 N N . ASN A 1 194 ? 12.758 6.194 -9.771 1.00 89.88 194 ASN A N 1
ATOM 1555 C CA . ASN A 1 194 ? 12.842 7.404 -8.950 1.00 89.88 194 ASN A CA 1
ATOM 1556 C C . ASN A 1 194 ? 11.798 8.442 -9.361 1.00 89.88 194 ASN A C 1
ATOM 1558 O O . ASN A 1 194 ? 11.221 9.148 -8.526 1.00 89.88 194 ASN A O 1
ATOM 1562 N N . LYS A 1 195 ? 11.561 8.538 -10.670 1.00 86.38 195 LYS A N 1
ATOM 1563 C CA . LYS A 1 195 ? 10.572 9.415 -11.293 1.00 86.38 195 LYS A CA 1
ATOM 1564 C C . LYS A 1 195 ? 9.915 8.675 -12.438 1.00 86.38 195 LYS A C 1
ATOM 1566 O O . LYS A 1 195 ? 10.602 8.048 -13.239 1.00 86.38 195 LYS A O 1
ATOM 1571 N N . LYS A 1 196 ? 8.592 8.790 -12.564 1.00 82.50 196 LYS A N 1
ATOM 1572 C CA . LYS A 1 196 ? 7.912 8.243 -13.737 1.00 82.50 196 LYS A CA 1
ATOM 1573 C C . LYS A 1 196 ? 7.945 9.258 -14.867 1.00 82.50 196 LYS A C 1
ATOM 1575 O O . LYS A 1 196 ? 7.471 10.382 -14.701 1.00 82.50 196 LYS A O 1
ATOM 1580 N N . VAL A 1 197 ? 8.434 8.829 -16.025 1.00 73.44 197 VAL A N 1
ATOM 1581 C CA . VAL A 1 197 ? 8.343 9.582 -17.277 1.00 73.44 197 VAL A CA 1
ATOM 1582 C C . VAL A 1 197 ? 7.165 9.059 -18.098 1.00 73.44 197 VAL A C 1
ATOM 1584 O O . VAL A 1 197 ? 6.996 7.850 -18.256 1.00 73.44 197 VAL A O 1
ATOM 1587 N N . LYS A 1 198 ? 6.347 9.966 -18.633 1.00 66.19 198 LYS A N 1
ATOM 1588 C CA . LYS A 1 198 ? 5.369 9.679 -19.692 1.00 66.19 198 LYS A CA 1
ATOM 1589 C C . LYS A 1 198 ? 5.519 10.725 -20.786 1.00 66.19 198 LYS A C 1
ATOM 1591 O O . LYS A 1 198 ? 5.596 11.909 -20.480 1.00 66.19 198 LYS A O 1
ATOM 1596 N N . PHE A 1 199 ? 5.576 10.289 -22.045 1.00 65.88 199 PHE A N 1
ATOM 1597 C CA . PHE A 1 199 ? 5.726 11.175 -23.211 1.00 65.88 199 PHE A CA 1
ATOM 1598 C C . PHE A 1 199 ? 6.890 12.181 -23.081 1.00 65.88 199 PHE A C 1
ATOM 1600 O O . PHE A 1 199 ? 6.764 13.344 -23.446 1.00 65.88 199 PHE A O 1
ATOM 1607 N N . GLY A 1 200 ? 8.017 11.752 -22.500 1.00 64.31 200 GLY A N 1
ATOM 1608 C CA . GLY A 1 200 ? 9.191 12.606 -22.273 1.00 64.31 200 GLY A CA 1
ATOM 1609 C C . GLY A 1 200 ? 9.090 13.573 -21.083 1.00 64.31 200 GLY A C 1
ATOM 1610 O O . GLY A 1 200 ? 10.047 14.292 -20.812 1.00 64.31 200 GLY A O 1
ATOM 1611 N N . LEU A 1 201 ? 7.979 13.582 -20.337 1.00 64.62 201 LEU A N 1
ATOM 1612 C CA . LEU A 1 201 ? 7.773 14.443 -19.170 1.00 64.62 201 LEU A CA 1
ATOM 1613 C C . LEU A 1 201 ? 7.785 13.645 -17.864 1.00 64.62 201 LEU A C 1
ATOM 1615 O O . LEU A 1 201 ? 7.142 12.601 -17.752 1.00 64.62 201 LEU A O 1
ATOM 1619 N N . ASN A 1 202 ? 8.470 14.174 -16.847 1.00 71.88 202 ASN A N 1
ATOM 1620 C CA . ASN A 1 202 ? 8.395 13.655 -15.481 1.00 71.88 202 ASN A CA 1
ATOM 1621 C C . ASN A 1 202 ? 7.000 13.929 -14.908 1.00 71.88 202 ASN A C 1
ATOM 1623 O O . ASN A 1 202 ? 6.687 15.057 -14.519 1.00 71.88 202 ASN A O 1
ATOM 1627 N N . VAL A 1 203 ? 6.170 12.893 -14.854 1.00 69.06 203 VAL A N 1
ATOM 1628 C CA . VAL A 1 203 ? 4.792 12.986 -14.363 1.00 69.06 203 VAL A CA 1
ATOM 1629 C C . VAL A 1 203 ? 4.698 12.777 -12.858 1.00 69.06 203 VAL A C 1
ATOM 1631 O O . VAL A 1 203 ? 3.810 13.340 -12.227 1.00 69.06 203 VAL A O 1
ATOM 1634 N N . THR A 1 204 ? 5.623 12.021 -12.263 1.00 77.75 204 THR A N 1
ATOM 1635 C CA . THR A 1 204 ? 5.619 11.730 -10.824 1.00 77.75 204 THR A CA 1
ATOM 1636 C C . THR A 1 204 ? 7.034 11.720 -10.248 1.00 77.75 204 THR A C 1
ATOM 1638 O O . THR A 1 204 ? 8.009 11.511 -10.974 1.00 77.75 204 THR A O 1
ATOM 1641 N N . SER A 1 205 ? 7.155 11.919 -8.936 1.00 81.81 205 SER A N 1
ATOM 1642 C CA . SER A 1 205 ? 8.406 11.726 -8.192 1.00 81.81 205 SER A CA 1
ATOM 1643 C C . SER A 1 205 ? 8.166 10.854 -6.969 1.00 81.81 205 SER A C 1
ATOM 1645 O O . SER A 1 205 ? 7.049 10.810 -6.460 1.00 81.81 205 SER A O 1
ATOM 1647 N N . SER A 1 206 ? 9.199 10.176 -6.490 1.00 85.81 206 SER A N 1
ATOM 1648 C CA . SER A 1 206 ? 9.181 9.515 -5.184 1.00 85.81 206 SER A CA 1
ATOM 1649 C C . SER A 1 206 ? 9.802 10.410 -4.109 1.00 85.81 206 SER A C 1
ATOM 1651 O O . SER A 1 206 ? 10.664 11.247 -4.396 1.00 85.81 206 SER A O 1
ATOM 1653 N N . GLU A 1 207 ? 9.369 10.208 -2.868 1.00 89.88 207 GLU A N 1
ATOM 1654 C CA . GLU A 1 207 ? 9.951 10.730 -1.633 1.00 89.88 207 GLU A CA 1
ATOM 1655 C C . GLU A 1 207 ? 11.478 10.518 -1.604 1.00 89.88 207 GLU A C 1
ATOM 1657 O O . GLU A 1 207 ? 12.213 11.396 -1.152 1.00 89.88 207 GLU A O 1
ATOM 1662 N N . LYS A 1 208 ? 11.972 9.406 -2.178 1.00 86.81 208 LYS A N 1
ATOM 1663 C CA . LYS A 1 208 ? 13.404 9.043 -2.203 1.00 86.81 208 LYS A CA 1
ATOM 1664 C C . LYS A 1 208 ? 14.298 10.009 -2.981 1.00 86.81 208 LYS A C 1
ATOM 1666 O O . LYS A 1 208 ? 15.505 10.033 -2.768 1.00 86.81 208 LYS A O 1
ATOM 1671 N N . VAL A 1 209 ? 13.721 10.819 -3.869 1.00 84.25 209 VAL A N 1
ATOM 1672 C CA . VAL A 1 209 ? 14.446 11.838 -4.647 1.00 84.25 209 VAL A CA 1
ATOM 1673 C C . VAL A 1 209 ? 13.996 13.260 -4.323 1.00 84.25 209 VAL A C 1
ATOM 1675 O O . VAL A 1 209 ? 14.181 14.178 -5.132 1.00 84.25 209 VAL A O 1
ATOM 1678 N N . ASP A 1 210 ? 13.416 13.467 -3.135 1.00 86.75 210 ASP A N 1
ATOM 1679 C CA . ASP A 1 210 ? 13.094 14.802 -2.648 1.00 86.75 210 ASP A CA 1
ATOM 1680 C C . ASP A 1 210 ? 14.364 15.581 -2.276 1.00 86.75 210 ASP A C 1
ATOM 1682 O O . ASP A 1 210 ? 14.926 15.452 -1.188 1.00 86.75 210 ASP A O 1
ATOM 1686 N N . LYS A 1 211 ? 14.806 16.447 -3.191 1.00 84.50 211 LYS A N 1
ATOM 1687 C CA . LYS A 1 211 ? 16.003 17.284 -3.009 1.00 84.50 211 LYS A CA 1
ATOM 1688 C C . LYS A 1 211 ? 15.910 18.225 -1.807 1.00 84.50 211 LYS A C 1
ATOM 1690 O O . LYS A 1 211 ? 16.939 18.574 -1.246 1.00 84.50 211 LYS A O 1
ATOM 1695 N N . ALA A 1 212 ? 14.697 18.625 -1.428 1.00 85.50 212 ALA A N 1
ATOM 1696 C CA . ALA A 1 212 ? 14.458 19.505 -0.288 1.00 85.50 212 ALA A CA 1
ATOM 1697 C C . ALA A 1 212 ? 14.452 18.757 1.057 1.00 85.50 212 ALA A C 1
ATOM 1699 O O . ALA A 1 212 ? 14.312 19.394 2.094 1.00 85.50 212 ALA A O 1
ATOM 1700 N N . GLN A 1 213 ? 14.591 17.421 1.044 1.00 89.12 213 GLN A N 1
ATOM 1701 C CA . GLN A 1 213 ? 14.639 16.577 2.243 1.00 89.12 213 GLN A CA 1
ATOM 1702 C C . GLN A 1 213 ? 13.436 16.782 3.180 1.00 89.12 213 GLN A C 1
ATOM 1704 O O . GLN A 1 213 ? 13.536 16.612 4.392 1.00 89.12 213 GLN A O 1
ATOM 1709 N N . ARG A 1 214 ? 12.260 17.113 2.631 1.00 92.38 214 ARG A N 1
ATOM 1710 C CA . ARG A 1 214 ? 11.055 17.403 3.429 1.00 92.38 214 ARG A CA 1
ATOM 1711 C C . ARG A 1 214 ? 10.522 16.160 4.131 1.00 92.38 214 ARG A C 1
ATOM 1713 O O . ARG A 1 214 ? 9.878 16.270 5.167 1.00 92.38 214 ARG A O 1
ATOM 1720 N N . TYR A 1 215 ? 10.802 14.986 3.571 1.00 95.25 215 TYR A N 1
ATOM 1721 C CA . TYR A 1 215 ? 10.409 13.690 4.123 1.00 95.25 215 TYR A CA 1
ATOM 1722 C C . TYR A 1 215 ? 11.515 13.035 4.969 1.00 95.25 215 TYR A C 1
ATOM 1724 O O . TYR A 1 215 ? 11.396 11.860 5.292 1.00 95.25 215 TYR A O 1
ATOM 1732 N N . ALA A 1 216 ? 12.580 13.760 5.340 1.00 93.12 216 ALA A N 1
ATOM 1733 C CA . ALA A 1 216 ? 13.712 13.190 6.081 1.00 93.12 216 ALA A CA 1
ATOM 1734 C C . ALA A 1 216 ? 13.351 12.668 7.486 1.00 93.12 216 ALA A C 1
ATOM 1736 O O . ALA A 1 216 ? 14.024 11.775 7.991 1.00 93.12 216 ALA A O 1
ATOM 1737 N N . ASP A 1 217 ? 12.276 13.181 8.092 1.00 94.38 217 ASP A N 1
ATOM 1738 C CA . ASP A 1 217 ? 11.771 12.704 9.389 1.00 94.38 217 ASP A CA 1
ATOM 1739 C C . ASP A 1 217 ? 11.039 11.352 9.294 1.00 94.38 217 ASP A C 1
ATOM 1741 O O . ASP A 1 217 ? 10.677 10.769 10.317 1.00 94.38 217 ASP A O 1
ATOM 1745 N N . PHE A 1 218 ? 10.769 10.867 8.079 1.00 96.81 218 PHE A N 1
ATOM 1746 C CA . PHE A 1 218 ? 10.143 9.571 7.839 1.00 96.81 218 PHE A CA 1
ATOM 1747 C C . PHE A 1 218 ? 11.205 8.537 7.487 1.00 96.81 218 PHE A C 1
ATOM 1749 O O . PHE A 1 218 ? 12.187 8.812 6.797 1.00 96.81 218 PHE A O 1
ATOM 1756 N N . THR A 1 219 ? 10.961 7.301 7.897 1.00 96.56 219 THR A N 1
ATOM 1757 C CA . THR A 1 219 ? 11.800 6.176 7.511 1.00 96.56 219 THR A CA 1
ATOM 1758 C C . THR A 1 219 ? 11.334 5.636 6.158 1.00 96.56 219 THR A C 1
ATOM 1760 O O . THR A 1 219 ? 10.327 4.928 6.060 1.00 96.56 219 THR A O 1
ATOM 1763 N N . LEU A 1 220 ? 12.072 5.985 5.101 1.00 95.88 220 LEU A N 1
ATOM 1764 C CA . LEU A 1 220 ? 11.790 5.548 3.733 1.00 95.88 220 LEU A CA 1
ATOM 1765 C C . LEU A 1 220 ? 12.352 4.143 3.463 1.00 95.88 220 LEU A C 1
ATOM 1767 O O . LEU A 1 220 ? 13.525 3.860 3.708 1.00 95.88 220 LEU A O 1
ATOM 1771 N N . LEU A 1 221 ? 11.509 3.280 2.904 1.00 96.69 221 LEU A N 1
ATOM 1772 C CA . LEU A 1 221 ? 11.821 1.926 2.457 1.00 96.69 221 LEU A CA 1
ATOM 1773 C C . LEU A 1 221 ? 11.647 1.884 0.938 1.00 96.69 221 LEU A C 1
ATOM 1775 O O . LEU A 1 221 ? 10.522 1.829 0.441 1.00 96.69 221 LEU A O 1
ATOM 1779 N N . SER A 1 222 ? 12.756 1.916 0.199 1.00 96.62 222 SER A N 1
ATOM 1780 C CA . SER A 1 222 ? 12.737 1.730 -1.257 1.00 96.62 222 SER A CA 1
ATOM 1781 C C . SER A 1 222 ? 12.752 0.234 -1.534 1.00 96.62 222 SER A C 1
ATOM 1783 O O . SER A 1 222 ? 13.798 -0.399 -1.409 1.00 96.62 222 SER A O 1
ATOM 1785 N N . VAL A 1 223 ? 11.596 -0.342 -1.857 1.00 97.12 223 VAL A N 1
ATOM 1786 C CA . VAL A 1 223 ? 11.400 -1.783 -2.082 1.00 97.12 223 VAL A CA 1
ATOM 1787 C C . VAL A 1 223 ? 10.840 -2.012 -3.489 1.00 97.12 223 VAL A C 1
ATOM 1789 O O . VAL A 1 223 ? 9.657 -2.313 -3.654 1.00 97.12 223 VAL A O 1
ATOM 1792 N N . PRO A 1 224 ? 11.666 -1.820 -4.533 1.00 97.25 224 PRO A N 1
ATOM 1793 C CA . PRO A 1 224 ? 11.203 -1.810 -5.914 1.00 97.25 224 PRO A CA 1
ATOM 1794 C C . PRO A 1 224 ? 10.522 -3.136 -6.270 1.00 97.25 224 PRO A C 1
ATOM 1796 O O . PRO A 1 224 ? 11.078 -4.208 -6.049 1.00 97.25 224 PRO A O 1
ATOM 1799 N N . TYR A 1 225 ? 9.311 -3.072 -6.820 1.00 98.31 225 TYR A N 1
ATOM 1800 C CA . TYR A 1 225 ? 8.515 -4.255 -7.154 1.00 98.31 225 TYR A CA 1
ATOM 1801 C C . TYR A 1 225 ? 7.944 -4.150 -8.579 1.00 98.31 225 TYR A C 1
ATOM 1803 O O . TYR A 1 225 ? 7.532 -3.044 -8.968 1.00 98.31 225 TYR A O 1
ATOM 1811 N N . PRO A 1 226 ? 7.884 -5.256 -9.351 1.00 96.50 226 PRO A N 1
ATOM 1812 C CA . PRO A 1 226 ? 7.458 -5.239 -10.751 1.00 96.50 226 PRO A CA 1
ATOM 1813 C C . PRO A 1 226 ? 6.097 -4.569 -10.987 1.00 96.50 226 PRO A C 1
ATOM 1815 O O . PRO A 1 226 ? 5.163 -4.711 -10.194 1.00 96.50 226 PRO A O 1
ATOM 1818 N N . GLY A 1 227 ? 5.995 -3.815 -12.086 1.00 93.31 227 GLY A N 1
ATOM 1819 C CA . GLY A 1 227 ? 4.755 -3.167 -12.533 1.00 93.31 227 GLY A CA 1
ATOM 1820 C C . GLY A 1 227 ? 3.681 -4.163 -12.982 1.00 93.31 227 GLY A C 1
ATOM 1821 O O . GLY A 1 227 ? 3.938 -5.361 -13.066 1.00 93.31 227 GLY A O 1
ATOM 1822 N N . CYS A 1 228 ? 2.469 -3.675 -13.273 1.00 92.56 228 CYS A N 1
ATOM 1823 C CA . CYS A 1 228 ? 1.366 -4.541 -13.713 1.00 92.56 228 CYS A CA 1
ATOM 1824 C C . CYS A 1 228 ? 1.670 -5.230 -15.050 1.00 92.56 228 CYS A C 1
ATOM 1826 O O . CYS A 1 228 ? 1.244 -6.360 -15.262 1.00 92.56 228 CYS A O 1
ATOM 1828 N N . GLU A 1 229 ? 2.483 -4.594 -15.889 1.00 94.38 229 GLU A N 1
ATOM 1829 C CA . GLU A 1 229 ? 2.944 -5.096 -17.180 1.00 94.38 229 GLU A CA 1
ATOM 1830 C C . GLU A 1 229 ? 3.655 -6.454 -17.045 1.00 94.38 229 GLU A C 1
ATOM 1832 O O . GLU A 1 229 ? 3.441 -7.349 -17.856 1.00 94.38 229 GLU A O 1
ATOM 1837 N N . PHE A 1 230 ? 4.424 -6.655 -15.967 1.00 96.81 230 PHE A N 1
ATOM 1838 C CA . PHE A 1 230 ? 5.133 -7.913 -15.698 1.00 96.81 230 PHE A CA 1
ATOM 1839 C C . PHE A 1 230 ? 4.192 -9.089 -15.392 1.00 96.81 230 PHE A C 1
ATOM 1841 O O . PHE A 1 230 ? 4.554 -10.250 -15.555 1.00 96.81 230 PHE A O 1
ATOM 1848 N N . PHE A 1 231 ? 2.953 -8.813 -14.978 1.00 96.81 231 PHE A N 1
ATOM 1849 C CA . PHE A 1 231 ? 1.969 -9.862 -14.709 1.00 96.81 231 PHE A CA 1
ATOM 1850 C C . PHE A 1 231 ? 1.343 -10.434 -15.985 1.00 96.81 231 PHE A C 1
ATOM 1852 O O . PHE A 1 231 ? 0.578 -11.395 -15.904 1.00 96.81 231 PHE A O 1
ATOM 1859 N N . LYS A 1 232 ? 1.703 -9.891 -17.153 1.00 96.31 232 LYS A N 1
ATOM 1860 C CA . LYS A 1 232 ? 1.490 -10.556 -18.436 1.00 96.31 232 LYS A CA 1
ATOM 1861 C C . LYS A 1 232 ? 2.356 -11.808 -18.555 1.00 96.31 232 LYS A C 1
ATOM 1863 O O . LYS A 1 232 ? 1.823 -12.870 -18.839 1.00 96.31 232 LYS A O 1
ATOM 1868 N N . ASP A 1 233 ? 3.640 -11.719 -18.213 1.00 96.69 233 ASP A N 1
ATOM 1869 C CA . ASP A 1 233 ? 4.561 -12.866 -18.236 1.00 96.69 233 ASP A CA 1
ATOM 1870 C C . ASP A 1 233 ? 4.100 -13.971 -17.275 1.00 96.69 233 ASP A C 1
ATOM 1872 O O . ASP A 1 233 ? 4.250 -15.160 -17.540 1.00 96.69 233 ASP A O 1
ATOM 1876 N N . TYR A 1 234 ? 3.498 -13.575 -16.153 1.00 94.62 234 TYR A N 1
ATOM 1877 C CA . TYR A 1 234 ? 2.866 -14.490 -15.208 1.00 94.62 234 TYR A CA 1
ATOM 1878 C C . TYR A 1 234 ? 1.675 -15.246 -15.819 1.00 94.62 234 TYR A C 1
ATOM 1880 O O . TYR A 1 234 ? 1.571 -16.463 -15.650 1.00 94.62 234 TYR A O 1
ATOM 1888 N N . LYS A 1 235 ? 0.800 -14.544 -16.548 1.00 90.94 235 LYS A N 1
ATOM 1889 C CA . LYS A 1 235 ? -0.308 -15.155 -17.289 1.00 90.94 235 LYS A CA 1
ATOM 1890 C C . LYS A 1 235 ? 0.206 -16.075 -18.397 1.00 90.94 235 LYS A C 1
ATOM 1892 O O . LYS A 1 235 ? -0.249 -17.207 -18.500 1.00 90.94 235 LYS A O 1
ATOM 1897 N N . ASP A 1 236 ? 1.172 -15.603 -19.180 1.00 95.12 236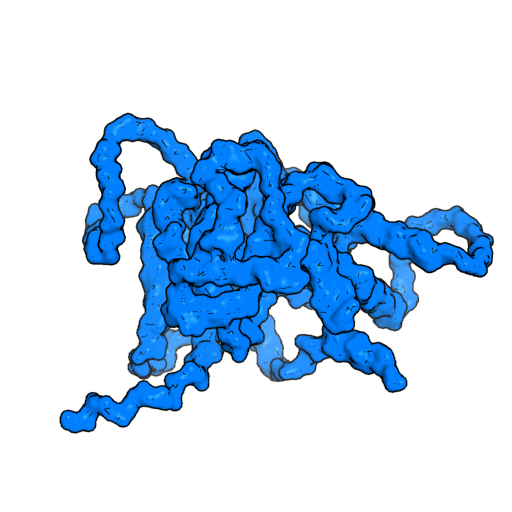 ASP A N 1
ATOM 1898 C CA . ASP A 1 236 ? 1.741 -16.318 -20.328 1.00 95.12 236 ASP A CA 1
ATOM 1899 C C . ASP A 1 236 ? 2.522 -17.584 -19.901 1.00 95.12 236 ASP A C 1
ATOM 1901 O O . ASP A 1 236 ? 2.827 -18.440 -20.728 1.00 95.12 236 ASP A O 1
ATOM 1905 N N . ARG A 1 237 ? 2.817 -17.731 -18.601 1.00 94.19 237 ARG A N 1
ATOM 1906 C CA . ARG A 1 237 ? 3.377 -18.936 -17.961 1.00 94.19 237 ARG A CA 1
ATOM 1907 C C . ARG A 1 237 ? 2.323 -19.782 -17.241 1.00 94.19 237 ARG A C 1
ATOM 1909 O O . ARG A 1 237 ? 2.623 -20.387 -16.207 1.00 94.19 237 ARG A O 1
ATOM 1916 N N . ASP A 1 238 ? 1.086 -19.776 -17.725 1.00 90.38 238 ASP A N 1
ATOM 1917 C CA . ASP A 1 238 ? -0.032 -20.533 -17.153 1.00 90.38 238 ASP A CA 1
ATOM 1918 C C . ASP A 1 238 ? -0.157 -20.333 -15.636 1.00 90.38 238 ASP A C 1
ATOM 1920 O O . ASP A 1 238 ? -0.313 -21.280 -14.862 1.00 90.38 238 ASP A O 1
ATOM 1924 N N . TYR A 1 239 ? -0.037 -19.081 -15.186 1.00 89.69 239 TYR A N 1
ATOM 1925 C CA . TYR A 1 239 ? -0.197 -18.712 -13.780 1.00 89.69 239 TYR A CA 1
ATOM 1926 C C . TYR A 1 239 ? 0.850 -19.325 -12.827 1.00 89.69 239 TYR A C 1
ATOM 1928 O O . TYR A 1 239 ? 0.602 -19.411 -11.613 1.00 89.69 239 TYR A O 1
ATOM 1936 N N . THR A 1 240 ? 2.031 -19.685 -13.348 1.00 90.75 240 THR A N 1
ATOM 1937 C CA . THR A 1 240 ? 3.189 -20.191 -12.588 1.00 90.75 240 THR A CA 1
ATOM 1938 C C . THR A 1 240 ? 4.198 -19.072 -12.309 1.00 90.75 240 THR A C 1
ATOM 1940 O O . THR A 1 240 ? 4.893 -18.594 -13.210 1.00 90.75 240 THR A O 1
ATOM 1943 N N . ALA A 1 241 ? 4.292 -18.654 -11.043 1.00 93.19 241 ALA A N 1
ATOM 1944 C CA . ALA A 1 241 ? 5.153 -17.548 -10.607 1.00 93.19 241 ALA A CA 1
ATOM 1945 C C . ALA A 1 241 ? 6.546 -18.011 -10.144 1.00 93.19 241 ALA A C 1
ATOM 1947 O O . ALA A 1 241 ? 7.480 -17.213 -10.071 1.00 93.19 241 ALA A O 1
ATOM 1948 N N . GLU A 1 242 ? 6.697 -19.293 -9.825 1.00 95.81 242 GLU A N 1
ATOM 1949 C CA . GLU A 1 242 ? 7.963 -19.909 -9.458 1.00 95.81 242 GLU A CA 1
ATOM 1950 C C . GLU A 1 242 ? 8.948 -19.844 -10.633 1.00 95.81 242 GLU A C 1
ATOM 1952 O O . GLU A 1 242 ? 8.621 -20.162 -11.784 1.00 95.81 242 GLU A O 1
ATOM 1957 N N . GLY A 1 243 ? 10.164 -19.378 -10.347 1.00 96.56 243 GLY A N 1
ATOM 1958 C CA . GLY A 1 243 ? 11.192 -19.136 -11.360 1.00 96.56 243 GLY A CA 1
ATOM 1959 C C . GLY A 1 243 ? 10.912 -17.969 -12.319 1.00 96.56 243 GLY A C 1
ATOM 1960 O O . GLY A 1 243 ? 11.720 -17.736 -13.217 1.00 96.56 243 GLY A O 1
ATOM 1961 N N . LEU A 1 244 ? 9.809 -17.223 -12.164 1.00 97.50 244 LEU A N 1
ATOM 1962 C CA . LEU A 1 244 ? 9.552 -16.005 -12.938 1.00 97.50 244 LEU A CA 1
ATOM 1963 C C . LEU A 1 244 ? 10.313 -14.825 -12.316 1.00 97.50 244 LEU A C 1
ATOM 1965 O O . LEU A 1 244 ? 9.881 -14.259 -11.314 1.00 97.50 244 LEU A O 1
ATOM 1969 N N . VAL A 1 245 ? 11.449 -14.457 -12.907 1.00 97.94 245 VAL A N 1
ATOM 1970 C CA . VAL A 1 245 ? 12.338 -13.388 -12.419 1.00 97.94 245 VAL A CA 1
ATOM 1971 C C . VAL A 1 245 ? 12.131 -12.113 -13.236 1.00 97.94 245 VAL A C 1
ATOM 1973 O O . VAL A 1 245 ? 12.113 -12.151 -14.465 1.00 97.94 245 VAL A O 1
ATOM 1976 N N . PHE A 1 246 ? 11.985 -10.973 -12.558 1.00 97.69 246 PHE A N 1
ATOM 1977 C CA . PHE A 1 246 ? 11.861 -9.673 -13.218 1.00 97.69 246 PHE A CA 1
ATOM 1978 C C . PHE A 1 246 ? 13.181 -9.259 -13.872 1.00 97.69 246 PHE A C 1
ATOM 1980 O O . PHE A 1 246 ? 14.248 -9.392 -13.278 1.00 97.69 246 PHE A O 1
ATOM 1987 N N . ASN A 1 247 ? 13.124 -8.717 -15.089 1.00 96.56 247 ASN A N 1
ATOM 1988 C CA . ASN A 1 247 ? 14.316 -8.178 -15.732 1.00 96.56 247 ASN A CA 1
ATOM 1989 C C . ASN A 1 247 ? 14.689 -6.821 -15.110 1.00 96.56 247 ASN A C 1
ATOM 1991 O O . ASN A 1 247 ? 14.074 -5.802 -15.411 1.00 96.56 247 ASN A O 1
ATOM 1995 N N . TRP A 1 248 ? 15.719 -6.796 -14.269 1.00 96.38 248 TRP A N 1
ATOM 1996 C CA . TRP A 1 248 ? 16.207 -5.572 -13.621 1.00 96.38 248 TRP A CA 1
ATOM 1997 C C . TRP A 1 248 ? 17.070 -4.689 -14.527 1.00 96.38 248 TRP A C 1
ATOM 1999 O O . TRP A 1 248 ? 17.294 -3.527 -14.205 1.00 96.38 248 TRP A O 1
ATOM 2009 N N . ASN A 1 249 ? 17.512 -5.208 -15.675 1.00 94.50 249 ASN A N 1
ATOM 2010 C CA . ASN A 1 249 ? 18.351 -4.495 -16.638 1.00 94.50 249 ASN A CA 1
ATOM 2011 C C . ASN A 1 249 ? 17.490 -3.727 -17.653 1.00 94.50 249 ASN A C 1
ATOM 2013 O O . ASN A 1 249 ? 17.618 -3.915 -18.862 1.00 94.50 249 ASN A O 1
ATOM 2017 N N . GLN A 1 250 ? 16.560 -2.911 -17.158 1.00 92.06 250 GLN A N 1
ATOM 2018 C CA . GLN A 1 250 ? 15.689 -2.064 -17.975 1.00 92.06 250 GLN A CA 1
ATOM 2019 C C . GLN A 1 250 ? 15.999 -0.591 -17.703 1.00 92.06 250 GLN A C 1
ATOM 2021 O O . GLN A 1 250 ? 16.184 -0.206 -16.553 1.00 92.06 250 GLN A O 1
ATOM 2026 N N . ASP A 1 251 ? 15.988 0.252 -18.738 1.00 89.44 251 ASP A N 1
ATOM 2027 C CA . ASP A 1 251 ? 16.421 1.659 -18.637 1.00 89.44 251 ASP A CA 1
ATOM 2028 C C . ASP A 1 251 ? 15.611 2.497 -17.636 1.00 89.44 251 ASP A C 1
ATOM 2030 O O . ASP A 1 251 ? 16.105 3.479 -17.087 1.00 89.44 251 ASP A O 1
ATOM 2034 N N . PHE A 1 252 ? 14.349 2.130 -17.401 1.00 88.38 252 PHE A N 1
ATOM 2035 C CA . PHE A 1 252 ? 13.482 2.825 -16.448 1.00 88.38 252 PHE A CA 1
ATOM 2036 C C . PHE A 1 252 ? 13.649 2.340 -14.999 1.00 88.38 252 PHE A C 1
ATOM 2038 O O . PHE A 1 252 ? 12.997 2.881 -14.108 1.00 88.38 252 PHE A O 1
ATOM 2045 N N . VAL A 1 253 ? 14.465 1.313 -14.752 1.00 93.50 253 VAL A N 1
ATOM 2046 C CA . VAL A 1 253 ? 14.720 0.764 -13.416 1.00 93.50 253 VAL A CA 1
ATOM 2047 C C . VAL A 1 253 ? 15.949 1.459 -12.835 1.00 93.50 253 VAL A C 1
ATOM 2049 O O . VAL A 1 253 ? 17.084 1.070 -13.090 1.00 93.50 253 VAL A O 1
ATOM 2052 N N . ASP A 1 254 ? 15.719 2.511 -12.052 1.00 94.12 254 ASP A N 1
ATOM 2053 C CA . ASP A 1 254 ? 16.774 3.352 -11.469 1.00 94.12 254 ASP A CA 1
ATOM 2054 C C . ASP A 1 254 ? 16.660 3.518 -9.939 1.00 94.12 254 ASP A C 1
ATOM 2056 O O . ASP A 1 254 ? 17.453 4.242 -9.330 1.00 94.12 254 ASP A O 1
ATOM 2060 N N . ALA A 1 255 ? 15.701 2.845 -9.293 1.00 93.38 255 ALA A N 1
ATOM 2061 C CA . ALA A 1 255 ? 15.543 2.846 -7.840 1.00 93.38 255 ALA A CA 1
ATOM 2062 C C . ALA A 1 255 ? 16.082 1.546 -7.210 1.00 93.38 255 ALA A C 1
ATOM 2064 O O . ALA A 1 255 ? 15.439 0.499 -7.330 1.00 93.38 255 ALA A O 1
ATOM 2065 N N . PRO A 1 256 ? 17.227 1.580 -6.502 1.00 94.62 256 PRO A N 1
ATOM 2066 C CA . PRO A 1 256 ? 17.751 0.399 -5.828 1.00 94.62 256 PRO A CA 1
ATOM 2067 C C . PRO A 1 256 ? 16.932 0.045 -4.580 1.00 94.62 256 PRO A C 1
ATOM 2069 O O . PRO A 1 256 ? 16.320 0.906 -3.933 1.00 94.62 256 PRO A O 1
ATOM 2072 N N . LEU A 1 257 ? 16.989 -1.231 -4.192 1.00 96.69 257 LEU A N 1
ATOM 2073 C CA . LEU A 1 257 ? 16.502 -1.684 -2.893 1.00 96.69 257 LEU A CA 1
ATOM 2074 C C . LEU A 1 257 ? 17.287 -0.991 -1.769 1.00 96.69 257 LEU A C 1
ATOM 2076 O O . LEU A 1 257 ? 18.502 -1.143 -1.666 1.00 96.69 257 LEU A O 1
ATOM 2080 N N . THR A 1 258 ? 16.586 -0.253 -0.913 1.00 95.56 258 THR A N 1
ATOM 2081 C CA . THR A 1 258 ? 17.159 0.426 0.254 1.00 95.56 258 THR A CA 1
ATOM 2082 C C . THR A 1 258 ? 16.257 0.200 1.458 1.00 95.56 258 THR A C 1
ATOM 2084 O O . THR A 1 258 ? 15.132 0.697 1.505 1.00 95.56 258 THR A O 1
ATOM 2087 N N . ILE A 1 259 ? 16.764 -0.555 2.435 1.00 94.50 259 ILE A N 1
ATOM 2088 C CA . ILE A 1 259 ? 16.071 -0.877 3.685 1.00 94.50 259 ILE A CA 1
ATOM 2089 C C . ILE A 1 259 ? 16.974 -0.450 4.851 1.00 94.50 259 ILE A C 1
ATOM 2091 O O . ILE A 1 259 ? 18.146 -0.842 4.876 1.00 94.50 259 ILE A O 1
ATOM 2095 N N . PRO A 1 260 ? 16.465 0.309 5.836 1.00 92.00 260 PRO A N 1
ATOM 2096 C CA . PRO A 1 260 ? 17.212 0.645 7.041 1.00 92.00 260 PRO A CA 1
ATOM 2097 C C . PRO A 1 260 ? 17.744 -0.599 7.762 1.00 92.00 260 PRO A C 1
ATOM 2099 O O . PRO A 1 260 ? 17.036 -1.591 7.951 1.00 92.00 260 PRO A O 1
ATOM 2102 N N . ALA A 1 261 ? 18.992 -0.531 8.231 1.00 88.06 261 ALA A N 1
ATOM 2103 C CA . ALA A 1 261 ? 19.683 -1.668 8.841 1.00 88.06 261 ALA A CA 1
ATOM 2104 C C . ALA A 1 261 ? 19.003 -2.216 10.114 1.00 88.06 261 ALA A C 1
ATOM 2106 O O . ALA A 1 261 ? 19.275 -3.349 10.514 1.00 88.06 261 ALA A O 1
ATOM 2107 N N . CYS A 1 262 ? 18.132 -1.439 10.765 1.00 86.38 262 CYS A N 1
ATOM 2108 C CA . CYS A 1 262 ? 17.337 -1.908 11.901 1.00 86.38 262 CYS A CA 1
ATOM 2109 C C . CYS A 1 262 ? 16.336 -3.012 11.512 1.00 86.38 262 CYS A C 1
ATOM 2111 O O . CYS A 1 262 ? 16.087 -3.895 12.328 1.00 86.38 262 CYS A O 1
ATOM 2113 N N . PHE A 1 263 ? 15.840 -3.029 10.269 1.00 88.62 263 PHE A N 1
ATOM 2114 C CA . PHE A 1 263 ? 14.854 -4.012 9.803 1.00 88.62 263 PHE A CA 1
ATOM 2115 C C . PHE A 1 263 ? 15.469 -5.250 9.147 1.00 88.62 263 PHE A C 1
ATOM 2117 O O . PHE A 1 263 ? 14.819 -6.288 9.044 1.00 88.62 263 PHE A O 1
ATOM 2124 N N . THR A 1 264 ? 16.727 -5.184 8.707 1.00 86.56 264 THR A N 1
ATOM 2125 C CA . THR A 1 264 ? 17.351 -6.291 7.965 1.00 86.56 264 THR A CA 1
ATOM 2126 C C . THR A 1 264 ? 17.867 -7.407 8.874 1.00 86.56 264 THR A C 1
ATOM 2128 O O . THR A 1 264 ? 17.808 -8.577 8.496 1.00 86.56 264 THR A O 1
ATOM 2131 N N . LYS A 1 265 ? 18.329 -7.073 10.088 1.00 79.31 265 LYS A N 1
ATOM 2132 C CA . LYS A 1 265 ? 19.021 -8.007 10.999 1.00 79.31 265 LYS A CA 1
ATOM 2133 C C . LYS A 1 265 ? 18.163 -9.186 11.469 1.00 79.31 265 LYS A C 1
ATOM 2135 O O . LYS A 1 265 ? 18.698 -10.264 11.702 1.00 79.31 265 LYS A O 1
ATOM 2140 N N . ASN A 1 266 ? 16.850 -8.997 11.596 1.00 78.50 266 ASN A N 1
ATOM 2141 C CA . ASN A 1 266 ? 15.960 -9.974 12.234 1.00 78.50 266 ASN A CA 1
ATOM 2142 C C . ASN A 1 266 ? 15.225 -10.895 11.251 1.00 78.50 266 ASN A C 1
ATOM 2144 O O . ASN A 1 266 ? 14.558 -11.833 11.681 1.00 78.50 266 ASN A O 1
ATOM 2148 N N . LEU A 1 267 ? 15.330 -10.637 9.944 1.00 86.69 267 LEU A N 1
ATOM 2149 C CA . LEU A 1 267 ? 14.543 -11.341 8.929 1.00 86.69 267 LEU A CA 1
ATOM 2150 C C . LEU A 1 267 ? 15.272 -12.522 8.277 1.00 86.69 267 LEU A C 1
ATOM 2152 O O . LEU A 1 267 ? 14.617 -13.343 7.642 1.00 86.69 267 LEU A O 1
ATOM 2156 N N . ASN A 1 268 ? 16.593 -12.641 8.458 1.00 88.19 268 ASN A N 1
ATOM 2157 C CA . ASN A 1 268 ? 17.427 -13.674 7.826 1.00 88.19 268 ASN A CA 1
ATOM 2158 C C . ASN A 1 268 ? 17.194 -13.784 6.301 1.00 88.19 268 ASN A C 1
ATOM 2160 O O . ASN A 1 268 ? 17.021 -14.873 5.755 1.00 88.19 268 ASN A O 1
ATOM 2164 N N . ILE A 1 269 ? 17.134 -12.635 5.624 1.00 93.75 269 ILE A N 1
ATOM 2165 C CA . ILE A 1 269 ? 16.950 -12.516 4.173 1.00 93.75 269 ILE A CA 1
ATOM 2166 C C . ILE A 1 269 ? 18.221 -11.899 3.586 1.00 93.75 269 ILE A C 1
ATOM 2168 O O . ILE A 1 269 ? 18.685 -10.863 4.069 1.00 93.75 269 ILE A O 1
ATOM 2172 N N . ASN A 1 270 ? 18.772 -12.505 2.530 1.00 93.94 270 ASN A N 1
ATOM 2173 C CA . ASN A 1 270 ? 19.896 -11.927 1.799 1.00 93.94 270 ASN A CA 1
ATOM 2174 C C . ASN A 1 270 ? 19.411 -10.861 0.806 1.00 93.94 270 ASN A C 1
ATOM 2176 O O . ASN A 1 270 ? 19.239 -11.123 -0.380 1.00 93.94 270 ASN A O 1
ATOM 2180 N N . TRP A 1 271 ? 19.202 -9.640 1.292 1.00 95.81 271 TRP A N 1
ATOM 2181 C CA . TRP A 1 271 ? 18.703 -8.516 0.491 1.00 95.81 271 TRP A CA 1
ATOM 2182 C C . TRP A 1 271 ? 19.584 -8.148 -0.709 1.00 95.81 271 TRP A C 1
ATOM 2184 O O . TRP A 1 271 ? 19.087 -7.530 -1.643 1.00 95.81 271 TRP A O 1
ATOM 2194 N N . SER A 1 272 ? 20.867 -8.526 -0.714 1.00 94.56 272 SER A N 1
ATOM 2195 C CA . SER A 1 272 ? 21.765 -8.238 -1.842 1.00 94.56 272 SER A CA 1
ATOM 2196 C C . SER A 1 272 ? 21.384 -8.998 -3.119 1.00 94.56 272 SER A C 1
ATOM 2198 O O . SER A 1 272 ? 21.654 -8.530 -4.219 1.00 94.56 272 SER A O 1
ATOM 2200 N N . GLU A 1 273 ? 20.676 -10.120 -2.978 1.00 95.31 273 GLU A N 1
ATOM 2201 C CA . GLU A 1 273 ? 20.259 -10.995 -4.076 1.00 95.31 273 GLU A CA 1
ATOM 2202 C C . GLU A 1 273 ? 18.863 -10.668 -4.617 1.00 95.31 273 GLU A C 1
ATOM 2204 O O . GLU A 1 273 ? 18.331 -11.432 -5.421 1.00 95.31 273 GLU A O 1
ATOM 2209 N N . TYR A 1 274 ? 18.256 -9.543 -4.217 1.00 97.12 274 TYR A N 1
ATOM 2210 C CA . TYR A 1 274 ? 16.862 -9.234 -4.560 1.00 97.12 274 TYR A CA 1
ATOM 2211 C C . TYR A 1 274 ? 16.560 -9.248 -6.061 1.00 97.12 274 TYR A C 1
ATOM 2213 O O . TYR A 1 274 ? 15.440 -9.560 -6.456 1.00 97.12 274 TYR A O 1
ATOM 2221 N N . GLN A 1 275 ? 17.563 -8.954 -6.892 1.00 97.25 275 GLN A N 1
ATOM 2222 C CA . GLN A 1 275 ? 17.425 -8.967 -8.346 1.00 97.25 275 GLN A CA 1
ATOM 2223 C C . GLN A 1 275 ? 17.356 -10.380 -8.949 1.00 97.25 275 GLN A C 1
ATOM 2225 O O . GLN A 1 275 ? 16.933 -10.549 -10.087 1.00 97.25 275 GLN A O 1
ATOM 2230 N N . SER A 1 276 ? 17.769 -11.397 -8.193 1.00 97.56 276 SER A N 1
ATOM 2231 C CA . SER A 1 276 ? 17.727 -12.806 -8.601 1.00 97.56 276 SER A CA 1
ATOM 2232 C C . SER A 1 276 ? 16.484 -13.545 -8.108 1.00 97.56 276 SER A C 1
ATOM 2234 O O . SER A 1 276 ? 16.238 -14.676 -8.524 1.00 97.56 276 SER A O 1
ATOM 2236 N N . TRP A 1 277 ? 15.705 -12.934 -7.213 1.00 98.31 277 TRP A N 1
ATOM 2237 C CA . TRP A 1 277 ? 14.503 -13.557 -6.677 1.00 98.31 277 TRP A CA 1
ATOM 2238 C C . TRP A 1 277 ? 13.433 -13.686 -7.753 1.00 98.31 277 TRP A C 1
ATOM 2240 O O . TRP A 1 277 ? 13.166 -12.747 -8.505 1.00 98.31 277 TRP A O 1
ATOM 2250 N N . ASP A 1 278 ? 12.779 -14.844 -7.781 1.00 98.12 278 ASP A N 1
ATOM 2251 C CA . ASP A 1 278 ? 11.533 -14.974 -8.520 1.00 98.12 278 ASP A CA 1
ATOM 2252 C C . ASP A 1 278 ? 10.405 -14.183 -7.842 1.00 98.12 278 ASP A C 1
ATOM 2254 O O . ASP A 1 278 ? 10.507 -13.719 -6.697 1.00 98.12 278 ASP A O 1
ATOM 2258 N N . LEU A 1 279 ? 9.305 -14.026 -8.572 1.00 98.00 279 LEU A N 1
ATOM 2259 C CA . LEU A 1 279 ? 8.144 -13.262 -8.142 1.00 98.00 279 LEU A CA 1
ATOM 2260 C C . LEU A 1 279 ? 7.583 -13.768 -6.804 1.00 98.00 279 LEU A C 1
ATOM 2262 O O . LEU A 1 279 ? 7.128 -12.965 -5.984 1.00 98.00 279 LEU A O 1
ATOM 2266 N N . VAL A 1 280 ? 7.648 -15.078 -6.542 1.00 97.62 280 VAL A N 1
ATOM 2267 C CA . VAL A 1 280 ? 7.191 -15.664 -5.275 1.00 97.62 280 VAL A CA 1
ATOM 2268 C C . VAL A 1 280 ? 8.095 -15.224 -4.125 1.00 97.62 280 VAL A C 1
ATOM 2270 O O . VAL A 1 280 ? 7.608 -14.626 -3.161 1.00 97.62 280 VAL A O 1
ATOM 2273 N N . HIS A 1 281 ? 9.404 -15.456 -4.233 1.00 97.62 281 HIS A N 1
ATOM 2274 C CA . HIS A 1 281 ? 10.385 -15.111 -3.203 1.00 97.62 281 HIS A CA 1
ATOM 2275 C C . HIS A 1 281 ? 10.412 -13.608 -2.928 1.00 97.62 281 HIS A C 1
ATOM 2277 O O . HIS A 1 281 ? 10.441 -13.194 -1.766 1.00 97.62 281 HIS A O 1
ATOM 2283 N N . GLN A 1 282 ? 10.338 -12.778 -3.971 1.00 98.25 282 GLN A N 1
ATOM 2284 C CA . GLN A 1 282 ? 10.297 -11.328 -3.818 1.00 98.25 282 GLN A CA 1
ATOM 2285 C C . GLN A 1 282 ? 9.057 -10.883 -3.035 1.00 98.25 282 GLN A C 1
ATOM 2287 O O . GLN A 1 282 ? 9.171 -10.135 -2.061 1.00 98.25 282 GLN A O 1
ATOM 2292 N N . THR A 1 283 ? 7.877 -11.390 -3.404 1.00 98.50 283 THR A N 1
ATOM 2293 C CA . THR A 1 283 ? 6.615 -11.051 -2.727 1.00 98.50 283 THR A CA 1
ATOM 2294 C C . THR A 1 283 ? 6.613 -11.536 -1.275 1.00 98.50 283 THR A C 1
ATOM 2296 O O . THR A 1 283 ? 6.222 -10.791 -0.377 1.00 98.50 283 THR A O 1
ATOM 2299 N N . GLN A 1 284 ? 7.121 -12.746 -1.011 1.00 97.75 284 GLN A N 1
ATOM 2300 C CA . GLN A 1 284 ? 7.263 -13.288 0.343 1.00 97.75 284 GLN A CA 1
ATOM 2301 C C . GLN A 1 284 ? 8.190 -12.428 1.210 1.00 97.75 284 GLN A C 1
ATOM 2303 O O . GLN A 1 284 ? 7.858 -12.122 2.355 1.00 97.75 284 GLN A O 1
ATOM 2308 N N . ASN A 1 285 ? 9.357 -12.045 0.688 1.00 97.56 285 ASN A N 1
ATOM 2309 C CA . ASN A 1 285 ? 10.344 -11.270 1.436 1.00 97.56 285 ASN A CA 1
ATOM 2310 C C . ASN A 1 285 ? 9.836 -9.862 1.754 1.00 97.56 285 ASN A C 1
ATOM 2312 O O . ASN A 1 285 ? 10.031 -9.381 2.871 1.00 97.56 285 ASN A O 1
ATOM 2316 N N . TYR A 1 286 ? 9.133 -9.224 0.817 1.00 98.12 286 TYR A N 1
ATOM 2317 C CA . TYR A 1 286 ? 8.536 -7.913 1.061 1.00 98.12 286 TYR A CA 1
ATOM 2318 C C . TYR A 1 286 ? 7.357 -8.002 2.028 1.00 98.12 286 TYR A C 1
ATOM 2320 O O . TYR A 1 286 ? 7.275 -7.184 2.939 1.00 98.12 286 TYR A O 1
ATOM 2328 N N . LEU A 1 287 ? 6.506 -9.030 1.941 1.00 97.69 287 LEU A N 1
ATOM 2329 C CA . LEU A 1 287 ? 5.452 -9.237 2.936 1.00 97.69 287 LEU A CA 1
ATOM 2330 C C . LEU A 1 287 ? 6.033 -9.438 4.346 1.00 97.69 287 LEU A C 1
ATOM 2332 O O . LEU A 1 287 ? 5.574 -8.796 5.286 1.00 97.69 287 LEU A O 1
ATOM 2336 N N . LYS A 1 288 ? 7.084 -10.259 4.495 1.00 96.00 288 LYS A N 1
ATOM 2337 C CA . LYS A 1 288 ? 7.792 -10.440 5.778 1.00 96.00 288 LYS A CA 1
ATOM 2338 C C . LYS A 1 288 ? 8.355 -9.129 6.319 1.00 96.00 288 LYS A C 1
ATOM 2340 O O . LYS A 1 288 ? 8.267 -8.885 7.518 1.00 96.00 288 LYS A O 1
ATOM 2345 N N . LEU A 1 289 ? 8.923 -8.290 5.451 1.00 96.75 289 LEU A N 1
ATOM 2346 C CA . LEU A 1 289 ? 9.415 -6.970 5.836 1.00 96.75 289 LEU A CA 1
ATOM 2347 C C . LEU A 1 289 ? 8.287 -6.086 6.367 1.00 96.75 289 LEU A C 1
ATOM 2349 O O . LEU A 1 289 ? 8.426 -5.518 7.446 1.00 96.75 289 LEU A O 1
ATOM 2353 N N . LEU A 1 290 ? 7.162 -6.008 5.653 1.00 97.12 290 LEU A N 1
ATOM 2354 C CA . LEU A 1 290 ? 6.024 -5.190 6.071 1.00 97.12 290 LEU A CA 1
ATOM 2355 C C . LEU A 1 290 ? 5.416 -5.694 7.383 1.00 97.12 290 LEU A C 1
ATOM 2357 O O . LEU A 1 290 ? 5.177 -4.887 8.276 1.00 97.12 290 LEU A O 1
ATOM 2361 N N . LEU A 1 291 ? 5.252 -7.012 7.537 1.00 95.25 291 LEU A N 1
ATOM 2362 C CA . LEU A 1 291 ? 4.825 -7.630 8.795 1.00 95.25 291 LEU A CA 1
ATOM 2363 C C . LEU A 1 291 ? 5.810 -7.334 9.936 1.00 95.25 291 LEU A C 1
ATOM 2365 O O . LEU A 1 291 ? 5.386 -7.064 11.055 1.00 95.25 291 LEU A O 1
ATOM 2369 N N . HIS A 1 292 ? 7.119 -7.358 9.677 1.00 94.12 292 HIS A N 1
ATOM 2370 C CA . HIS A 1 292 ? 8.124 -7.025 10.686 1.00 94.12 292 HIS A CA 1
ATOM 2371 C C . HIS A 1 292 ? 8.046 -5.561 11.126 1.00 94.12 292 HIS A C 1
ATOM 2373 O O . HIS A 1 292 ? 8.146 -5.297 12.321 1.00 94.12 292 HIS A O 1
ATOM 2379 N N . ILE A 1 293 ? 7.833 -4.638 10.185 1.00 94.44 293 ILE A N 1
ATOM 2380 C CA . ILE A 1 293 ? 7.716 -3.202 10.460 1.00 94.44 293 ILE A CA 1
ATOM 2381 C C . ILE A 1 293 ? 6.473 -2.906 11.293 1.00 94.44 293 ILE A C 1
ATOM 2383 O O . ILE A 1 293 ? 6.579 -2.240 12.309 1.00 94.44 293 ILE A O 1
ATOM 2387 N N . ILE A 1 294 ? 5.297 -3.417 10.917 1.00 94.56 294 ILE A N 1
ATOM 2388 C CA . ILE A 1 294 ? 4.072 -3.116 11.679 1.00 94.56 294 ILE A CA 1
ATOM 2389 C C . ILE A 1 294 ? 4.087 -3.728 13.090 1.00 94.56 294 ILE A C 1
ATOM 2391 O O . ILE A 1 294 ? 3.418 -3.217 13.982 1.00 94.56 294 ILE A O 1
ATOM 2395 N N . ASN A 1 295 ? 4.878 -4.785 13.306 1.00 92.44 295 ASN A N 1
ATOM 2396 C CA . ASN A 1 295 ? 5.094 -5.413 14.612 1.00 92.44 295 ASN A CA 1
ATOM 2397 C C . ASN A 1 295 ? 6.287 -4.827 15.393 1.00 92.44 295 ASN A C 1
ATOM 2399 O O . ASN A 1 295 ? 6.732 -5.449 16.357 1.00 92.44 295 ASN A O 1
ATOM 2403 N N . SER A 1 296 ? 6.847 -3.683 14.989 1.00 90.44 296 SER A N 1
ATOM 2404 C CA . SER A 1 296 ? 7.819 -2.963 15.818 1.00 90.44 296 SER A CA 1
ATOM 2405 C C . SER A 1 296 ? 7.186 -2.491 17.136 1.00 90.44 296 SER A C 1
ATOM 2407 O O . SER A 1 296 ? 5.979 -2.270 17.206 1.00 90.44 296 SER A O 1
ATOM 2409 N N . ASP A 1 297 ? 7.997 -2.284 18.174 1.00 86.81 297 ASP A N 1
ATOM 2410 C CA . ASP A 1 297 ? 7.523 -1.855 19.505 1.00 86.81 297 ASP A CA 1
ATOM 2411 C C . ASP A 1 297 ? 7.209 -0.339 19.603 1.00 86.81 297 ASP A C 1
ATOM 2413 O O . ASP A 1 297 ? 7.029 0.191 20.695 1.00 86.81 297 ASP A O 1
ATOM 2417 N N . ASP A 1 298 ? 7.198 0.388 18.482 1.00 91.44 298 ASP A N 1
ATOM 2418 C CA . ASP A 1 298 ? 6.795 1.802 18.424 1.00 91.44 298 ASP A CA 1
ATOM 2419 C C . ASP A 1 298 ? 5.278 1.960 18.211 1.00 91.44 298 ASP A C 1
ATOM 2421 O O . ASP A 1 298 ? 4.574 0.977 18.039 1.00 91.44 298 ASP A O 1
ATOM 2425 N N . GLU A 1 299 ? 4.778 3.196 18.149 1.00 91.00 299 GLU A N 1
ATOM 2426 C CA . GLU A 1 299 ? 3.375 3.517 17.815 1.00 91.00 299 GLU A CA 1
ATOM 2427 C C . GLU A 1 299 ? 3.220 4.013 16.363 1.00 91.00 299 GLU A C 1
ATOM 2429 O O . GLU A 1 299 ? 2.323 4.789 16.029 1.00 91.00 299 GLU A O 1
ATOM 2434 N N . SER A 1 300 ? 4.152 3.638 15.483 1.00 95.62 300 SER A N 1
ATOM 2435 C CA . SER A 1 300 ? 4.260 4.221 14.148 1.00 95.62 300 SER A CA 1
ATOM 2436 C C . SER A 1 300 ? 3.468 3.458 13.090 1.00 95.62 300 SER A C 1
ATOM 2438 O O . SER A 1 300 ? 3.637 2.258 12.886 1.00 95.62 300 SER A O 1
ATOM 2440 N N . GLY A 1 301 ? 2.656 4.191 12.336 1.00 97.31 301 GLY A N 1
ATOM 2441 C CA . GLY A 1 301 ? 1.953 3.713 11.154 1.00 97.31 301 GLY A CA 1
ATOM 2442 C C . GLY A 1 301 ? 2.855 3.533 9.930 1.00 97.31 301 GLY A C 1
ATOM 2443 O O . GLY A 1 301 ? 3.988 4.025 9.857 1.00 97.31 301 GLY A O 1
ATOM 2444 N N . LEU A 1 302 ? 2.297 2.850 8.931 1.00 98.50 302 LEU A N 1
ATOM 2445 C CA . LEU A 1 302 ? 2.956 2.474 7.682 1.00 98.50 302 LEU A CA 1
ATOM 2446 C C . LEU A 1 302 ? 2.160 3.004 6.491 1.00 98.50 302 LEU A C 1
ATOM 2448 O O . LEU A 1 302 ? 0.975 2.722 6.378 1.00 98.50 302 LEU A O 1
ATOM 2452 N N . LEU A 1 303 ? 2.804 3.687 5.552 1.00 98.75 303 LEU A N 1
ATOM 2453 C CA . LEU A 1 303 ? 2.251 3.969 4.231 1.00 98.75 303 LEU A CA 1
ATOM 2454 C C . LEU A 1 303 ? 2.823 2.984 3.206 1.00 98.75 303 LEU A C 1
ATOM 2456 O O . LEU A 1 303 ? 4.034 2.895 3.058 1.00 98.75 303 LEU A O 1
ATOM 2460 N N . VAL A 1 304 ? 1.964 2.312 2.441 1.00 98.75 304 VAL A N 1
ATOM 2461 C CA . VAL A 1 304 ? 2.349 1.535 1.253 1.00 98.75 304 VAL A CA 1
ATOM 2462 C C . VAL A 1 304 ? 1.891 2.263 -0.008 1.00 98.75 304 VAL A C 1
ATOM 2464 O O . VAL A 1 304 ? 0.702 2.548 -0.178 1.00 98.75 304 VAL A O 1
ATOM 2467 N N . HIS A 1 305 ? 2.804 2.544 -0.936 1.00 98.31 305 HIS A N 1
ATOM 2468 C CA . HIS A 1 305 ? 2.449 3.176 -2.205 1.00 98.31 305 HIS A CA 1
ATOM 2469 C C . HIS A 1 305 ? 3.258 2.647 -3.393 1.00 98.31 305 HIS A C 1
ATOM 2471 O O . HIS A 1 305 ? 4.272 1.971 -3.271 1.00 98.31 305 HIS A O 1
ATOM 2477 N N . CYS A 1 306 ? 2.750 2.947 -4.582 1.00 95.81 306 CYS A N 1
ATOM 2478 C CA . CYS A 1 306 ? 3.448 2.805 -5.857 1.00 95.81 306 CYS A CA 1
ATOM 2479 C C . CYS A 1 306 ? 3.080 4.012 -6.736 1.00 95.81 306 CYS A C 1
ATOM 2481 O O . CYS A 1 306 ? 2.446 4.943 -6.241 1.00 95.81 306 CYS A O 1
ATOM 2483 N N . ILE A 1 307 ? 3.402 4.003 -8.038 1.00 92.56 307 ILE A N 1
ATOM 2484 C CA . ILE A 1 307 ? 3.137 5.153 -8.929 1.00 92.56 307 ILE A CA 1
ATOM 2485 C C . ILE A 1 307 ? 1.685 5.633 -8.829 1.00 92.56 307 ILE A C 1
ATOM 2487 O O . ILE A 1 307 ? 1.438 6.748 -8.391 1.00 92.56 307 ILE A O 1
ATOM 2491 N N . SER A 1 308 ? 0.719 4.807 -9.249 1.00 91.00 308 SER A N 1
ATOM 2492 C CA . SER A 1 308 ? -0.702 5.189 -9.268 1.00 91.00 308 SER A CA 1
ATOM 2493 C C . SER A 1 308 ? -1.472 4.699 -8.045 1.00 91.00 308 SER A C 1
ATOM 2495 O O . SER A 1 308 ? -2.594 5.144 -7.847 1.00 91.00 308 SER A O 1
ATOM 2497 N N . GLY A 1 309 ? -0.913 3.796 -7.230 1.00 94.75 309 GLY A N 1
ATOM 2498 C CA . GLY A 1 309 ? -1.533 3.294 -5.993 1.00 94.75 309 GLY A CA 1
ATOM 2499 C C . GLY A 1 309 ? -2.647 2.241 -6.157 1.00 94.75 309 GLY A C 1
ATOM 2500 O O . GLY A 1 309 ? -3.363 1.954 -5.196 1.00 94.75 309 GLY A O 1
ATOM 2501 N N . TRP A 1 310 ? -2.893 1.719 -7.368 1.00 94.00 310 TRP A N 1
ATOM 2502 C CA . TRP A 1 310 ? -4.038 0.832 -7.680 1.00 94.00 310 TRP A CA 1
ATOM 2503 C C . TRP A 1 310 ? -3.656 -0.568 -8.192 1.00 94.00 310 TRP A C 1
ATOM 2505 O O . TRP A 1 310 ? -4.550 -1.330 -8.520 1.00 94.00 310 TRP A O 1
ATOM 2515 N N . ASP A 1 311 ? -2.365 -0.911 -8.279 1.00 96.38 311 ASP A N 1
ATOM 2516 C CA . ASP A 1 311 ? -1.902 -2.239 -8.734 1.00 96.38 311 ASP A CA 1
ATOM 2517 C C . ASP A 1 311 ? -1.067 -2.921 -7.634 1.00 96.38 311 ASP A C 1
ATOM 2519 O O . ASP A 1 311 ? -1.569 -3.720 -6.851 1.00 96.38 311 ASP A O 1
ATOM 2523 N N . ARG A 1 312 ? 0.205 -2.527 -7.488 1.00 98.25 312 ARG A N 1
ATOM 2524 C CA . ARG A 1 312 ? 1.118 -3.075 -6.465 1.00 98.25 312 ARG A CA 1
ATOM 2525 C C . ARG A 1 312 ? 0.683 -2.750 -5.033 1.00 98.25 312 ARG A C 1
ATOM 2527 O O . ARG A 1 312 ? 0.857 -3.546 -4.121 1.00 98.25 312 ARG A O 1
ATOM 2534 N N . THR A 1 313 ? 0.111 -1.567 -4.831 1.00 98.62 313 THR A N 1
ATOM 2535 C CA . THR A 1 313 ? -0.379 -1.132 -3.518 1.00 98.62 313 THR A CA 1
ATOM 2536 C C . THR A 1 313 ? -1.506 -2.022 -2.987 1.00 98.62 313 THR A C 1
ATOM 2538 O O . THR A 1 313 ? -1.338 -2.545 -1.889 1.00 98.62 313 THR A O 1
ATOM 2541 N N . PRO A 1 314 ? -2.626 -2.246 -3.709 1.00 98.31 314 PRO A N 1
ATOM 2542 C CA . PRO A 1 314 ? -3.656 -3.158 -3.226 1.00 98.31 314 PRO A CA 1
ATOM 2543 C C . PRO A 1 314 ? -3.181 -4.606 -3.106 1.00 98.31 314 PRO A C 1
ATOM 2545 O O . PRO A 1 314 ? -3.657 -5.271 -2.196 1.00 98.31 314 PRO A O 1
ATOM 2548 N N . LEU A 1 315 ? -2.209 -5.071 -3.906 1.00 98.62 315 LEU A N 1
ATOM 2549 C CA . LEU A 1 315 ? -1.558 -6.372 -3.689 1.00 98.62 315 LEU A CA 1
ATOM 2550 C C . LEU A 1 315 ? -1.004 -6.483 -2.259 1.00 98.62 315 LEU A C 1
ATOM 2552 O O . LEU A 1 315 ? -1.452 -7.330 -1.493 1.00 98.62 315 LEU A O 1
ATOM 2556 N N . PHE A 1 316 ? -0.091 -5.598 -1.853 1.00 98.69 316 PHE A N 1
ATOM 2557 C CA . PHE A 1 316 ? 0.513 -5.692 -0.517 1.00 98.69 316 PHE A CA 1
ATOM 2558 C C . PHE A 1 316 ? -0.448 -5.331 0.624 1.00 98.69 316 PHE A C 1
ATOM 2560 O O . PHE A 1 316 ? -0.373 -5.946 1.685 1.00 98.69 316 PHE A O 1
ATOM 2567 N N . VAL A 1 317 ? -1.380 -4.394 0.416 1.00 98.62 317 VAL A N 1
ATOM 2568 C CA . VAL A 1 317 ? -2.433 -4.089 1.405 1.00 98.62 317 VAL A CA 1
ATOM 2569 C C . VAL A 1 317 ? -3.327 -5.309 1.640 1.00 98.62 317 VAL A C 1
ATOM 2571 O O . VAL A 1 317 ? -3.587 -5.651 2.791 1.00 98.62 317 VAL A O 1
ATOM 2574 N N . SER A 1 318 ? -3.734 -6.002 0.572 1.00 98.38 318 SER A N 1
ATOM 2575 C CA . SER A 1 318 ? -4.551 -7.219 0.663 1.00 98.38 318 SER A CA 1
ATOM 2576 C C . SER A 1 318 ? -3.794 -8.334 1.372 1.00 98.38 318 SER A C 1
ATOM 2578 O O . SER A 1 318 ? -4.323 -8.948 2.292 1.00 98.38 318 SER A O 1
ATOM 2580 N N . LEU A 1 319 ? -2.533 -8.574 0.998 1.00 97.81 319 LEU A N 1
ATOM 2581 C CA . LEU A 1 319 ? -1.719 -9.609 1.637 1.00 97.81 319 LEU A CA 1
ATOM 2582 C C . LEU A 1 319 ? -1.507 -9.334 3.130 1.00 97.81 319 LEU A C 1
ATOM 2584 O O . LEU A 1 319 ? -1.600 -10.264 3.928 1.00 97.81 319 LEU A O 1
ATOM 2588 N N . LEU A 1 320 ? -1.290 -8.076 3.526 1.00 97.69 320 LEU A N 1
ATOM 2589 C CA . LEU A 1 320 ? -1.230 -7.687 4.937 1.00 97.69 320 LEU A CA 1
ATOM 2590 C C . LEU A 1 320 ? -2.563 -7.930 5.649 1.00 97.69 320 LEU A C 1
ATOM 2592 O O . LEU A 1 320 ? -2.570 -8.584 6.689 1.00 97.69 320 LEU A O 1
ATOM 2596 N N . ARG A 1 321 ? -3.686 -7.459 5.084 1.00 97.31 321 ARG A N 1
ATOM 2597 C CA . ARG A 1 321 ? -5.023 -7.650 5.668 1.00 97.31 321 ARG A CA 1
ATOM 2598 C C . ARG A 1 321 ? -5.326 -9.127 5.886 1.00 97.31 321 ARG A C 1
ATOM 2600 O O . ARG A 1 321 ? -5.737 -9.504 6.976 1.00 97.31 321 ARG A O 1
ATOM 2607 N N . LEU A 1 322 ? -5.102 -9.950 4.865 1.00 95.50 322 LEU A N 1
ATOM 2608 C CA . LEU A 1 322 ? -5.397 -11.380 4.899 1.00 95.50 322 LEU A CA 1
ATOM 2609 C C . LEU A 1 322 ? -4.461 -12.140 5.844 1.00 95.50 322 LEU A C 1
ATOM 2611 O O . LEU A 1 322 ? -4.921 -13.048 6.528 1.00 95.50 322 LEU A O 1
ATOM 2615 N N . SER A 1 323 ? -3.183 -11.753 5.930 1.00 94.12 323 SER A N 1
ATOM 2616 C CA . SER A 1 323 ? -2.241 -12.362 6.884 1.00 94.12 323 SER A CA 1
ATOM 2617 C C . SER A 1 323 ? -2.633 -12.037 8.327 1.00 94.12 323 SER A C 1
ATOM 2619 O O . SER A 1 323 ? -2.752 -12.936 9.153 1.00 94.12 323 SER A O 1
ATOM 2621 N N . LEU A 1 324 ? -2.920 -10.764 8.617 1.00 95.06 324 LEU A N 1
ATOM 2622 C CA . LEU A 1 324 ? -3.360 -10.326 9.943 1.00 95.06 324 LEU A CA 1
ATOM 2623 C C . LEU A 1 324 ? -4.720 -10.937 10.324 1.00 95.06 324 LEU A C 1
ATOM 2625 O O . LEU A 1 324 ? -4.918 -11.339 11.467 1.00 95.06 324 LEU A O 1
ATOM 2629 N N . TRP A 1 325 ? -5.656 -11.042 9.377 1.00 94.75 325 TRP A N 1
ATOM 2630 C CA . TRP A 1 325 ? -6.947 -11.692 9.612 1.00 94.75 325 TRP A CA 1
ATOM 2631 C C . TRP A 1 325 ? -6.789 -13.189 9.881 1.00 94.75 325 TRP A C 1
ATOM 2633 O O . TRP A 1 325 ? -7.422 -13.719 10.791 1.00 94.75 325 TRP A O 1
ATOM 2643 N N . ALA A 1 326 ? -5.905 -13.873 9.148 1.00 89.88 326 ALA A N 1
ATOM 2644 C CA . ALA A 1 326 ? -5.621 -15.286 9.385 1.00 89.88 326 ALA A CA 1
ATOM 2645 C C . ALA A 1 326 ? -5.074 -15.536 10.802 1.00 89.88 326 ALA A C 1
ATOM 2647 O O . ALA A 1 326 ? -5.322 -16.596 11.380 1.00 89.88 326 ALA A O 1
ATOM 2648 N N . ASP A 1 327 ? -4.383 -14.554 11.384 1.00 89.62 327 ASP A N 1
ATOM 2649 C CA . ASP A 1 327 ? -3.930 -14.586 12.776 1.00 89.62 327 ASP A CA 1
ATOM 2650 C C . ASP A 1 327 ? -5.023 -14.218 13.797 1.00 89.62 327 ASP A C 1
ATOM 2652 O O . ASP A 1 327 ? -4.811 -14.356 15.000 1.00 89.62 327 ASP A O 1
ATOM 2656 N N . GLY A 1 328 ? -6.194 -13.767 13.341 1.00 91.06 328 GLY A N 1
ATOM 2657 C CA . GLY A 1 328 ? -7.253 -13.216 14.189 1.00 91.06 328 GLY A CA 1
ATOM 2658 C C . GLY A 1 328 ? -6.909 -11.841 14.769 1.00 91.06 328 GLY A C 1
ATOM 2659 O O . GLY A 1 328 ? -7.522 -11.424 15.746 1.00 91.06 328 GLY A O 1
ATOM 2660 N N . ALA A 1 329 ? -5.917 -11.154 14.197 1.00 91.94 329 ALA A N 1
ATOM 2661 C CA . ALA A 1 329 ? -5.411 -9.875 14.685 1.00 91.94 329 ALA A CA 1
ATOM 2662 C C . ALA A 1 329 ? -6.200 -8.665 14.162 1.00 91.94 329 ALA A C 1
ATOM 2664 O O . ALA A 1 329 ? -6.155 -7.593 14.752 1.00 91.94 329 ALA A O 1
ATOM 2665 N N . VAL A 1 330 ? -6.903 -8.823 13.041 1.00 95.00 330 VAL A N 1
ATOM 2666 C CA . VAL A 1 330 ? -7.803 -7.816 12.465 1.00 95.00 330 VAL A CA 1
ATOM 2667 C C . VAL A 1 330 ? -9.034 -8.515 11.915 1.00 95.00 330 VAL A C 1
ATOM 2669 O O . VAL A 1 330 ? -8.932 -9.660 11.475 1.00 95.00 330 VAL A O 1
ATOM 2672 N N . HIS A 1 331 ? -10.178 -7.827 11.885 1.00 94.94 331 HIS A N 1
ATOM 2673 C CA . HIS A 1 331 ? -11.428 -8.389 11.342 1.00 94.94 331 HIS A CA 1
ATOM 2674 C C . HIS A 1 331 ? -11.785 -9.758 11.956 1.00 94.94 331 HIS A C 1
ATOM 2676 O O . HIS A 1 331 ? -12.216 -10.668 11.248 1.00 94.94 331 HIS A O 1
ATOM 2682 N N . ALA A 1 332 ? -11.525 -9.937 13.255 1.00 93.44 332 ALA A N 1
ATOM 2683 C CA . ALA A 1 332 ? -11.564 -11.238 13.923 1.00 93.44 332 ALA A CA 1
ATOM 2684 C C . ALA A 1 332 ? -12.943 -11.920 13.875 1.00 93.44 332 ALA A C 1
ATOM 2686 O O . ALA A 1 332 ? -13.011 -13.147 13.952 1.00 93.44 332 ALA A O 1
ATOM 2687 N N . SER A 1 333 ? -14.027 -11.148 13.737 1.00 94.25 333 SER A N 1
ATOM 2688 C CA . SER A 1 333 ? -15.392 -11.669 13.607 1.00 94.25 333 SER A CA 1
ATOM 2689 C C . SER A 1 333 ? -15.774 -12.086 12.184 1.00 94.25 333 SER A C 1
ATOM 2691 O O . SER A 1 333 ? -16.839 -12.676 11.999 1.00 94.25 333 SER A O 1
ATOM 2693 N N . LEU A 1 334 ? -14.970 -11.742 11.172 1.00 91.88 334 LEU A N 1
ATOM 2694 C CA . LEU A 1 334 ? -15.325 -11.983 9.776 1.00 91.88 334 LEU A CA 1
ATOM 2695 C C . LEU A 1 334 ? -15.001 -13.412 9.347 1.00 91.88 334 LEU A C 1
ATOM 2697 O O . LEU A 1 334 ? -13.878 -13.893 9.507 1.00 91.88 334 LEU A O 1
ATOM 2701 N N . GLU A 1 335 ? -15.976 -14.045 8.701 1.00 87.25 335 GLU A N 1
ATOM 2702 C CA . GLU A 1 335 ? -15.812 -15.350 8.063 1.00 87.25 335 GLU A CA 1
ATOM 2703 C C . GLU A 1 335 ? -14.958 -15.255 6.778 1.00 87.25 335 GLU A C 1
ATOM 2705 O O . GLU A 1 335 ? -14.842 -14.172 6.190 1.00 87.25 335 GLU A O 1
ATOM 2710 N N . PRO A 1 336 ? -14.397 -16.375 6.270 1.00 86.31 336 PRO A N 1
ATOM 2711 C CA . PRO A 1 336 ? -13.559 -16.381 5.064 1.00 86.31 336 PRO A CA 1
ATOM 2712 C C . PRO A 1 336 ? -14.180 -15.672 3.850 1.00 86.31 336 PRO A C 1
ATOM 2714 O O . PRO A 1 336 ? -13.527 -14.843 3.213 1.00 86.31 336 PRO A O 1
ATOM 2717 N N . ALA A 1 337 ? -15.462 -15.917 3.571 1.00 84.94 337 ALA A N 1
ATOM 2718 C CA . ALA A 1 337 ? -16.156 -15.279 2.454 1.00 84.94 337 ALA A CA 1
ATOM 2719 C C . ALA A 1 337 ? -16.328 -13.761 2.660 1.00 84.94 337 ALA A C 1
ATOM 2721 O O . ALA A 1 337 ? -16.345 -12.986 1.702 1.00 84.94 337 ALA A O 1
ATOM 2722 N N . GLU A 1 338 ? -16.447 -13.315 3.912 1.00 91.00 338 GLU A N 1
ATOM 2723 C CA . GLU A 1 338 ? -16.657 -11.911 4.262 1.00 91.00 338 GLU A CA 1
ATOM 2724 C C . GLU A 1 338 ? -15.359 -11.108 4.195 1.00 91.00 338 GLU A C 1
ATOM 2726 O O . GLU A 1 338 ? -15.361 -10.009 3.638 1.00 91.00 338 GLU A O 1
ATOM 2731 N N . ILE A 1 339 ? -14.237 -11.657 4.675 1.00 93.81 339 ILE A N 1
ATOM 2732 C CA . ILE A 1 339 ? -12.932 -11.004 4.509 1.00 93.81 339 ILE A CA 1
ATOM 2733 C C . ILE A 1 339 ? -12.480 -11.005 3.044 1.00 93.81 339 ILE A C 1
ATOM 2735 O O . ILE A 1 339 ? -11.866 -10.036 2.587 1.00 93.81 339 ILE A O 1
ATOM 2739 N N . LEU A 1 340 ? -12.815 -12.054 2.284 1.00 89.88 340 LEU A N 1
ATOM 2740 C CA . LEU A 1 340 ? -12.541 -12.115 0.852 1.00 89.88 340 LEU A CA 1
ATOM 2741 C C . LEU A 1 340 ? -13.333 -11.030 0.121 1.00 89.88 340 LEU A C 1
ATOM 2743 O O . LEU A 1 340 ? -12.757 -10.267 -0.659 1.00 89.88 340 LEU A O 1
ATOM 2747 N N . TYR A 1 341 ? -14.629 -10.909 0.429 1.00 89.75 341 TYR A N 1
ATOM 2748 C CA . TYR A 1 341 ? -15.468 -9.829 -0.078 1.00 89.75 341 TYR A CA 1
ATOM 2749 C C . TYR A 1 341 ? -14.878 -8.463 0.273 1.00 89.75 341 TYR A C 1
ATOM 2751 O O . TYR A 1 341 ? -14.705 -7.639 -0.620 1.00 89.75 341 TYR A O 1
ATOM 2759 N N . LEU A 1 342 ? -14.530 -8.228 1.542 1.00 94.50 342 LEU A N 1
ATOM 2760 C CA . LEU A 1 342 ? -13.984 -6.949 1.995 1.00 94.50 342 LEU A CA 1
ATOM 2761 C C . LEU A 1 342 ? -12.692 -6.598 1.251 1.00 94.50 342 LEU A C 1
ATOM 2763 O O . LEU A 1 342 ? -12.537 -5.473 0.785 1.00 94.50 342 LEU A O 1
ATOM 2767 N N . THR A 1 343 ? -11.793 -7.566 1.086 1.00 95.12 343 THR A N 1
ATOM 2768 C CA . THR A 1 343 ? -10.529 -7.383 0.366 1.00 95.12 343 THR A CA 1
ATOM 2769 C C . THR A 1 343 ? -10.772 -7.039 -1.108 1.00 95.12 343 THR A C 1
ATOM 2771 O O . THR A 1 343 ? -10.243 -6.048 -1.604 1.00 95.12 343 THR A O 1
ATOM 2774 N N . ILE A 1 344 ? -11.613 -7.794 -1.824 1.00 93.06 344 ILE A N 1
ATOM 2775 C CA . ILE A 1 344 ? -11.911 -7.529 -3.245 1.00 93.06 344 ILE A CA 1
ATOM 2776 C C . ILE A 1 344 ? -12.650 -6.195 -3.411 1.00 93.06 344 ILE A C 1
ATOM 2778 O O . ILE A 1 344 ? -12.265 -5.354 -4.227 1.00 93.06 344 ILE A O 1
ATOM 2782 N N . ALA A 1 345 ? -13.718 -5.994 -2.644 1.00 92.75 345 ALA A N 1
ATOM 2783 C CA . ALA A 1 345 ? -14.582 -4.831 -2.756 1.00 92.75 345 ALA A CA 1
ATOM 2784 C C . ALA A 1 345 ? -13.852 -3.553 -2.343 1.00 92.75 345 ALA A C 1
ATOM 2786 O O . ALA A 1 345 ? -13.829 -2.585 -3.098 1.00 92.75 345 ALA A O 1
ATOM 2787 N N . TYR A 1 346 ? -13.245 -3.542 -1.158 1.00 95.94 346 TYR A N 1
ATOM 2788 C CA . TYR A 1 346 ? -12.634 -2.343 -0.606 1.00 95.94 346 TYR A CA 1
ATOM 2789 C C . TYR A 1 346 ? -11.229 -2.128 -1.166 1.00 95.94 346 TYR A C 1
ATOM 2791 O O . TYR A 1 346 ? -10.975 -1.093 -1.773 1.00 95.94 346 TYR A O 1
ATOM 2799 N N . ASP A 1 347 ? -10.313 -3.093 -1.054 1.00 96.25 347 ASP A N 1
ATOM 2800 C CA . ASP A 1 347 ? -8.917 -2.832 -1.423 1.00 96.25 347 ASP A CA 1
ATOM 2801 C C . ASP A 1 347 ? -8.708 -2.727 -2.945 1.00 96.25 347 ASP A C 1
ATOM 2803 O O . ASP A 1 347 ? -7.862 -1.944 -3.392 1.00 96.25 347 ASP A O 1
ATOM 2807 N N . TRP A 1 348 ? -9.490 -3.438 -3.759 1.00 94.75 348 TRP A N 1
ATOM 2808 C CA . TRP A 1 348 ? -9.337 -3.414 -5.218 1.00 94.75 348 TRP A CA 1
ATOM 2809 C C . TRP A 1 348 ? -10.386 -2.550 -5.917 1.00 94.75 348 TRP A C 1
ATOM 2811 O O . TRP A 1 348 ? -10.028 -1.568 -6.571 1.00 94.75 348 TRP A O 1
ATOM 2821 N N . PHE A 1 349 ? -11.668 -2.896 -5.790 1.00 93.50 349 PHE A N 1
ATOM 2822 C CA . PHE A 1 349 ? -12.733 -2.295 -6.595 1.00 93.50 349 PHE A CA 1
ATOM 2823 C C . PHE A 1 349 ? -13.001 -0.823 -6.239 1.00 93.50 349 PHE A C 1
ATOM 2825 O O . PHE A 1 349 ? -12.844 0.050 -7.092 1.00 93.50 349 PHE A O 1
ATOM 2832 N N . LEU A 1 350 ? -13.345 -0.521 -4.982 1.00 93.19 350 LEU A N 1
ATOM 2833 C CA . LEU A 1 350 ? -13.698 0.840 -4.548 1.00 93.19 350 LEU A CA 1
ATOM 2834 C C . LEU A 1 350 ? -12.502 1.803 -4.580 1.00 93.19 350 LEU A C 1
ATOM 2836 O O . LEU A 1 350 ? -12.674 3.005 -4.760 1.00 93.19 350 LEU A O 1
ATOM 2840 N N . PHE A 1 351 ? -11.279 1.279 -4.467 1.00 95.25 351 PHE A N 1
ATOM 2841 C CA . PHE A 1 351 ? -10.041 2.046 -4.633 1.00 95.25 351 PHE A CA 1
ATOM 2842 C C . PHE A 1 351 ? -9.537 2.083 -6.087 1.00 95.25 351 PHE A C 1
ATOM 2844 O O . PHE A 1 351 ? -8.363 2.386 -6.338 1.00 95.25 351 PHE A O 1
ATOM 2851 N N . GLY A 1 352 ? -10.408 1.795 -7.055 1.00 91.75 352 GLY A N 1
ATOM 2852 C CA . GLY A 1 352 ? -10.186 2.121 -8.459 1.00 91.75 352 GLY A CA 1
ATOM 2853 C C . GLY A 1 352 ? -9.095 1.297 -9.135 1.00 91.75 352 GLY A C 1
ATOM 2854 O O . GLY A 1 352 ? -8.365 1.835 -9.969 1.00 91.75 352 GLY A O 1
ATOM 2855 N N . HIS A 1 353 ? -8.945 0.015 -8.785 1.00 90.81 353 HIS A N 1
ATOM 2856 C CA . HIS A 1 353 ? -8.180 -0.901 -9.627 1.00 90.81 353 HIS A CA 1
ATOM 2857 C C . HIS A 1 353 ? -8.833 -1.006 -11.008 1.00 90.81 353 HIS A C 1
ATOM 2859 O O . HIS A 1 353 ? -10.020 -1.308 -11.136 1.00 90.81 353 HIS A O 1
ATOM 2865 N N . MET A 1 354 ? -8.045 -0.769 -12.054 1.00 86.75 354 MET A N 1
ATOM 2866 C CA . MET A 1 354 ? -8.517 -0.715 -13.438 1.00 86.75 354 MET A CA 1
ATOM 2867 C C . MET A 1 354 ? -8.645 -2.119 -14.041 1.00 86.75 354 MET A C 1
ATOM 2869 O O . MET A 1 354 ? -8.069 -2.401 -15.089 1.00 86.75 354 MET A O 1
ATOM 2873 N N . LEU A 1 355 ? -9.399 -3.007 -13.386 1.00 84.00 355 LEU A N 1
ATOM 2874 C CA . LEU A 1 355 ? -9.488 -4.417 -13.772 1.00 84.00 355 LEU A CA 1
ATOM 2875 C C . LEU A 1 355 ? -9.843 -4.631 -15.257 1.00 84.00 355 LEU A C 1
ATOM 2877 O O . LEU A 1 355 ? -9.163 -5.436 -15.888 1.00 84.00 355 LEU A O 1
ATOM 2881 N N . PRO A 1 356 ? -10.824 -3.921 -15.861 1.00 81.81 356 PRO A N 1
ATOM 2882 C CA . PRO A 1 356 ? -11.127 -4.108 -17.280 1.00 81.81 356 PRO A CA 1
ATOM 2883 C C . PRO A 1 356 ? -9.932 -3.797 -18.190 1.00 81.81 356 PRO A C 1
ATOM 2885 O O . PRO A 1 356 ? -9.631 -4.576 -19.087 1.00 81.81 356 PRO A O 1
ATOM 2888 N N . ASP A 1 357 ? -9.209 -2.704 -17.924 1.00 81.31 357 ASP A N 1
ATOM 2889 C CA . ASP A 1 357 ? -8.005 -2.335 -18.681 1.00 81.31 357 ASP A CA 1
ATOM 2890 C C . ASP A 1 357 ? -6.912 -3.404 -18.526 1.00 81.31 357 ASP A C 1
ATOM 2892 O O . ASP A 1 357 ? -6.347 -3.875 -19.513 1.00 81.31 357 ASP A O 1
ATOM 2896 N N . ARG A 1 358 ? -6.671 -3.864 -17.292 1.00 88.56 358 ARG A N 1
ATOM 2897 C CA . ARG A 1 358 ? -5.686 -4.914 -16.990 1.00 88.56 358 ARG A CA 1
ATOM 2898 C C . ARG A 1 358 ? -5.999 -6.223 -17.709 1.00 88.56 358 ARG A C 1
ATOM 2900 O O . ARG A 1 358 ? -5.120 -6.788 -18.355 1.00 88.56 358 ARG A O 1
ATOM 2907 N N . LEU A 1 359 ? -7.258 -6.657 -17.671 1.00 82.81 359 LEU A N 1
ATOM 2908 C CA . LEU A 1 359 ? -7.728 -7.857 -18.365 1.00 82.81 359 LEU A CA 1
ATOM 2909 C C . LEU A 1 359 ? -7.508 -7.766 -19.877 1.00 82.81 359 LEU A C 1
ATOM 2911 O O . LEU A 1 359 ? -7.001 -8.715 -20.470 1.00 82.81 359 LEU A O 1
ATOM 2915 N N . THR A 1 360 ? -7.819 -6.620 -20.500 1.00 85.94 360 THR A N 1
ATOM 2916 C CA . THR A 1 360 ? -7.617 -6.445 -21.953 1.00 85.94 360 THR A CA 1
ATOM 2917 C C . THR A 1 360 ? -6.151 -6.546 -22.375 1.00 85.94 360 THR A C 1
ATOM 2919 O O . THR A 1 360 ? -5.864 -6.969 -23.492 1.00 85.94 360 THR A O 1
ATOM 2922 N N . LYS A 1 361 ? -5.218 -6.208 -21.479 1.00 88.69 361 LYS A N 1
ATOM 2923 C CA . LYS A 1 361 ? -3.768 -6.284 -21.716 1.00 88.69 361 LYS A CA 1
ATOM 2924 C C . LYS A 1 361 ? -3.155 -7.627 -21.293 1.00 88.69 361 LYS A C 1
ATOM 2926 O O . LYS A 1 361 ? -2.037 -7.953 -21.703 1.00 88.69 361 LYS A O 1
ATOM 2931 N N . GLY A 1 362 ? -3.899 -8.429 -20.526 1.00 88.75 362 GLY A N 1
ATOM 2932 C CA . GLY A 1 362 ? -3.428 -9.669 -19.905 1.00 88.75 362 GLY A CA 1
ATOM 2933 C C . GLY A 1 362 ? -2.574 -9.449 -18.652 1.00 88.75 362 GLY A C 1
ATOM 2934 O O . GLY A 1 362 ? -1.839 -10.342 -18.260 1.00 88.75 362 GLY A O 1
ATOM 2935 N N . GLU A 1 363 ? -2.649 -8.273 -18.030 1.00 93.06 363 GLU A N 1
ATOM 2936 C CA . GLU A 1 363 ? -1.844 -7.863 -16.870 1.00 93.06 363 GLU A CA 1
ATOM 2937 C C . GLU A 1 363 ? -2.486 -8.341 -15.553 1.00 93.06 363 GLU A C 1
ATOM 2939 O O . GLU A 1 363 ? -3.134 -7.581 -14.831 1.00 93.06 363 GLU A O 1
ATOM 2944 N N . GLU A 1 364 ? -2.348 -9.626 -15.228 1.00 90.75 364 GLU A N 1
ATOM 2945 C CA . GLU A 1 364 ? -3.207 -10.305 -14.243 1.00 90.75 364 GLU A CA 1
ATOM 2946 C C . GLU A 1 364 ? -2.727 -10.234 -12.774 1.00 90.75 364 GLU A C 1
ATOM 2948 O O . GLU A 1 364 ? -2.816 -11.198 -12.010 1.00 90.75 364 GLU A O 1
ATOM 2953 N N . ILE A 1 365 ? -2.282 -9.048 -12.332 1.00 95.81 365 ILE A N 1
ATOM 2954 C CA . ILE A 1 365 ? -1.822 -8.796 -10.947 1.00 95.81 365 ILE A CA 1
ATOM 2955 C C . ILE A 1 365 ? -2.908 -9.044 -9.886 1.00 95.81 365 ILE A C 1
ATOM 2957 O O . ILE A 1 365 ? -2.609 -9.522 -8.790 1.00 95.81 365 ILE A O 1
ATOM 2961 N N . PHE A 1 366 ? -4.173 -8.750 -10.210 1.00 93.69 366 PHE A N 1
ATOM 2962 C CA . PHE A 1 366 ? -5.311 -9.026 -9.329 1.00 93.69 366 PHE A CA 1
ATOM 2963 C C . PHE A 1 366 ? -5.404 -10.523 -9.004 1.00 93.69 366 PHE A C 1
ATOM 2965 O O . PHE A 1 366 ? -5.486 -10.898 -7.837 1.00 93.69 366 PHE A O 1
ATOM 2972 N N . PHE A 1 367 ? -5.319 -11.389 -10.018 1.00 88.38 367 PHE A N 1
ATOM 2973 C CA . PHE A 1 367 ? -5.389 -12.840 -9.830 1.00 88.38 367 PHE A CA 1
ATOM 2974 C C . PHE A 1 367 ? -4.147 -13.387 -9.139 1.00 88.38 367 PHE A C 1
ATOM 2976 O O . PHE A 1 367 ? -4.267 -14.249 -8.264 1.00 88.38 367 PHE A O 1
ATOM 2983 N N . PHE A 1 368 ? -2.969 -12.843 -9.460 1.00 94.81 368 PHE A N 1
ATOM 2984 C CA . PHE A 1 368 ? -1.746 -13.183 -8.742 1.00 94.81 368 PHE A CA 1
ATOM 2985 C C . PHE A 1 3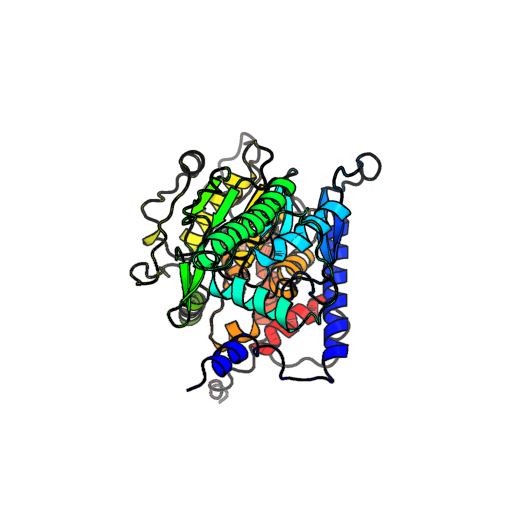68 ? -1.900 -12.966 -7.232 1.00 94.81 368 PHE A C 1
ATOM 2987 O O . PHE A 1 368 ? -1.518 -13.849 -6.472 1.00 94.81 368 PHE A O 1
ATOM 2994 N N . CYS A 1 369 ? -2.509 -11.858 -6.787 1.00 95.75 369 CYS A N 1
ATOM 2995 C CA . CYS A 1 369 ? -2.709 -11.575 -5.360 1.00 95.75 369 CYS A CA 1
ATOM 2996 C C . CYS A 1 369 ? -3.363 -12.741 -4.605 1.00 95.75 369 CYS A C 1
ATOM 2998 O O . CYS A 1 369 ? -2.899 -13.122 -3.531 1.00 95.75 369 CYS A O 1
ATOM 3000 N N . PHE A 1 370 ? -4.426 -13.320 -5.167 1.00 90.69 370 PHE A N 1
ATOM 3001 C CA . PHE A 1 370 ? -5.172 -14.396 -4.514 1.00 90.69 370 PHE A CA 1
ATOM 3002 C C . PHE A 1 370 ? -4.543 -15.773 -4.746 1.00 90.69 370 PHE A C 1
ATOM 3004 O O . PHE A 1 370 ? -4.525 -16.589 -3.826 1.00 90.69 370 PHE A O 1
ATOM 3011 N N . ASN A 1 371 ? -3.950 -16.035 -5.917 1.00 86.81 371 ASN A N 1
ATOM 3012 C CA . ASN A 1 371 ? -3.192 -17.274 -6.130 1.00 86.81 371 ASN A CA 1
ATOM 3013 C C . ASN A 1 371 ? -1.943 -17.335 -5.234 1.00 86.81 371 ASN A C 1
ATOM 3015 O O . ASN A 1 371 ? -1.576 -18.404 -4.749 1.00 86.81 371 ASN A O 1
ATOM 3019 N N . PHE A 1 372 ? -1.320 -16.187 -4.953 1.00 92.50 372 PHE A N 1
ATOM 3020 C CA . PHE A 1 372 ? -0.126 -16.091 -4.121 1.00 92.50 372 PHE A CA 1
ATOM 3021 C C . PHE A 1 372 ? -0.356 -16.553 -2.674 1.00 92.50 372 PHE A C 1
ATOM 3023 O O . PHE A 1 372 ? 0.590 -16.988 -2.017 1.00 92.50 372 PHE A O 1
ATOM 3030 N N . LEU A 1 373 ? -1.603 -16.555 -2.185 1.00 88.81 373 LEU A N 1
ATOM 3031 C CA . LEU A 1 373 ? -1.945 -17.007 -0.831 1.00 88.81 373 LEU A CA 1
ATOM 3032 C C . LEU A 1 373 ? -1.436 -18.426 -0.521 1.00 88.81 373 LEU A C 1
ATOM 3034 O O . LEU A 1 373 ? -1.063 -18.712 0.618 1.00 88.81 373 LEU A O 1
ATOM 3038 N N . LYS A 1 374 ? -1.320 -19.299 -1.535 1.00 86.06 374 LYS A N 1
ATOM 3039 C CA . LYS A 1 374 ? -0.764 -20.657 -1.379 1.00 86.06 374 LYS A CA 1
ATOM 3040 C C . LYS A 1 374 ? 0.700 -20.671 -0.913 1.00 86.06 374 LYS A C 1
ATOM 3042 O O . LYS A 1 374 ? 1.146 -21.666 -0.351 1.00 86.06 374 LYS A O 1
ATOM 3047 N N . HIS A 1 375 ? 1.436 -19.576 -1.109 1.00 89.31 375 HIS A N 1
ATOM 3048 C CA . HIS A 1 375 ? 2.851 -19.447 -0.754 1.00 89.31 375 HIS A CA 1
ATOM 3049 C C . HIS A 1 375 ? 3.095 -18.866 0.639 1.00 89.31 375 HIS A C 1
ATOM 3051 O O . HIS A 1 375 ? 4.247 -18.810 1.069 1.00 89.31 375 HIS A O 1
ATOM 3057 N N . ILE A 1 376 ? 2.054 -18.431 1.353 1.00 90.25 376 ILE A N 1
ATOM 3058 C CA . ILE A 1 376 ? 2.195 -17.758 2.655 1.00 90.25 376 ILE A CA 1
ATOM 3059 C C . ILE A 1 376 ? 1.454 -18.467 3.789 1.00 90.25 376 ILE A C 1
ATOM 3061 O O . ILE A 1 376 ? 1.178 -17.881 4.826 1.00 90.25 376 ILE A O 1
ATOM 3065 N N . VAL A 1 377 ? 1.179 -19.759 3.617 1.00 85.69 377 VAL A N 1
ATOM 3066 C CA . VAL A 1 377 ? 0.438 -20.566 4.595 1.00 85.69 377 VAL A CA 1
ATOM 3067 C C . VAL A 1 377 ? 1.216 -20.783 5.906 1.00 85.69 377 VAL A C 1
ATOM 3069 O O . VAL A 1 377 ? 0.622 -20.959 6.962 1.00 85.69 377 VAL A O 1
ATOM 3072 N N . SER A 1 378 ? 2.553 -20.754 5.879 1.00 83.69 378 SER A N 1
ATOM 3073 C CA . SER A 1 378 ? 3.381 -21.062 7.056 1.00 83.69 378 SER A CA 1
ATOM 3074 C C . SER A 1 378 ? 3.377 -19.960 8.130 1.00 83.69 378 SER A C 1
ATOM 3076 O O . SER A 1 378 ? 3.303 -18.777 7.810 1.00 83.69 378 SER A O 1
ATOM 3078 N N . GLU A 1 379 ? 3.660 -20.330 9.385 1.00 83.31 379 GLU A N 1
ATOM 3079 C CA . GLU A 1 379 ? 3.814 -19.407 10.532 1.00 83.31 379 GLU A CA 1
ATOM 3080 C C . GLU A 1 379 ? 4.894 -18.318 10.323 1.00 83.31 379 GLU A C 1
ATOM 3082 O O . GLU A 1 379 ? 4.921 -17.326 11.043 1.00 83.31 379 GLU A O 1
ATOM 3087 N N . LYS A 1 380 ? 5.775 -18.451 9.315 1.00 81.75 380 LYS A N 1
ATOM 3088 C CA . LYS A 1 380 ? 6.768 -17.422 8.937 1.00 81.75 380 LYS A CA 1
ATOM 3089 C C . LYS A 1 380 ? 6.126 -16.114 8.446 1.00 81.75 380 LYS A C 1
ATOM 3091 O O . LYS A 1 380 ? 6.827 -15.110 8.361 1.00 81.75 380 LYS A O 1
ATOM 3096 N N . PHE A 1 381 ? 4.842 -16.147 8.093 1.00 84.94 381 PHE A N 1
ATOM 3097 C CA . PHE A 1 381 ? 4.058 -14.996 7.636 1.00 84.94 381 PHE A CA 1
ATOM 3098 C C . PHE A 1 381 ? 2.985 -14.577 8.651 1.00 84.94 381 PHE A C 1
ATOM 3100 O O . PHE A 1 381 ? 2.130 -13.761 8.327 1.00 84.94 381 PHE A O 1
ATOM 3107 N N . SER A 1 382 ? 3.038 -15.119 9.872 1.00 84.94 382 SER A N 1
ATOM 3108 C CA . SER A 1 382 ? 2.189 -14.683 10.978 1.00 84.94 382 SER A CA 1
ATOM 3109 C C . SER A 1 382 ? 2.783 -13.437 11.639 1.00 84.94 382 SER A C 1
ATOM 3111 O O . SER A 1 382 ? 3.984 -13.376 11.922 1.00 84.94 382 SER A O 1
ATOM 3113 N N . ALA A 1 383 ? 1.942 -12.443 11.903 1.00 78.38 383 ALA A N 1
ATOM 3114 C CA . ALA A 1 383 ? 2.260 -11.292 12.736 1.00 78.38 383 ALA A CA 1
ATOM 3115 C C . ALA A 1 383 ? 2.390 -11.680 14.219 1.00 78.38 383 ALA A C 1
ATOM 3117 O O . ALA A 1 383 ? 3.168 -11.075 14.958 1.00 78.38 383 ALA A O 1
ATOM 3118 N N . MET A 1 384 ? 1.668 -12.714 14.661 1.00 72.69 384 MET A N 1
ATOM 3119 C CA . MET A 1 384 ? 1.653 -13.139 16.058 1.00 72.69 384 MET A CA 1
ATOM 3120 C C . MET A 1 384 ? 2.738 -14.182 16.343 1.00 72.69 384 MET A C 1
ATOM 3122 O O . MET A 1 384 ? 2.650 -15.347 15.959 1.00 72.69 384 MET A O 1
ATOM 3126 N N . LYS A 1 385 ? 3.750 -13.817 17.138 1.00 59.56 385 LYS A N 1
ATOM 3127 C CA . LYS A 1 385 ? 4.682 -14.807 17.701 1.00 59.56 385 LYS A CA 1
ATOM 3128 C C . LYS A 1 385 ? 3.959 -15.628 18.772 1.00 59.56 385 LYS A C 1
ATOM 3130 O O . LYS A 1 385 ? 3.886 -15.211 19.927 1.00 59.56 385 LYS A O 1
ATOM 3135 N N . LYS A 1 386 ? 3.461 -16.824 18.434 1.00 51.94 386 LYS A N 1
ATOM 3136 C CA . LYS A 1 386 ? 3.002 -17.782 19.456 1.00 51.94 386 LYS A CA 1
ATOM 3137 C C . LYS A 1 386 ? 4.148 -18.028 20.437 1.00 51.94 386 LYS A C 1
ATOM 3139 O O . LYS A 1 386 ? 5.243 -18.425 20.029 1.00 51.94 386 LYS A O 1
ATOM 3144 N N . GLN A 1 387 ? 3.911 -17.820 21.736 1.00 34.44 387 GLN A N 1
ATOM 3145 C CA . GLN A 1 387 ? 4.865 -18.275 22.743 1.00 34.44 387 GLN A CA 1
ATOM 3146 C C . GLN A 1 387 ? 5.117 -19.764 22.512 1.00 34.44 387 GLN A C 1
ATOM 3148 O O . GLN A 1 387 ? 4.180 -20.564 22.479 1.00 34.44 387 GLN A O 1
ATOM 3153 N N . ARG A 1 388 ? 6.390 -20.123 22.319 1.00 34.31 388 ARG A N 1
ATOM 3154 C CA . ARG A 1 388 ? 6.848 -21.505 22.164 1.00 34.31 388 ARG A CA 1
ATOM 3155 C C . ARG A 1 388 ? 6.383 -22.298 23.388 1.00 34.31 388 ARG A C 1
ATOM 3157 O O . ARG A 1 388 ? 7.058 -22.321 24.416 1.00 34.31 388 ARG A O 1
ATOM 3164 N N . ARG A 1 389 ? 5.235 -22.971 23.295 1.00 34.53 389 ARG A N 1
ATOM 3165 C CA . ARG A 1 389 ? 4.919 -24.057 24.219 1.00 34.53 389 ARG A CA 1
ATOM 3166 C C . ARG A 1 389 ? 5.996 -25.111 23.997 1.00 34.53 389 ARG A C 1
ATOM 3168 O O . ARG A 1 389 ? 6.109 -25.674 22.910 1.00 34.53 389 ARG A O 1
ATOM 3175 N N . LYS A 1 390 ? 6.842 -25.320 25.010 1.00 33.62 390 LYS A N 1
ATOM 3176 C CA . LYS A 1 390 ? 7.729 -26.485 25.071 1.00 33.62 390 LYS A CA 1
ATOM 3177 C C . LYS A 1 390 ? 6.871 -27.728 24.803 1.00 33.62 390 LYS A C 1
ATOM 3179 O O . LYS A 1 390 ? 5.856 -27.905 25.468 1.00 33.62 390 LYS A O 1
ATOM 3184 N N . ASN A 1 391 ? 7.331 -28.550 23.862 1.00 30.64 391 ASN A N 1
ATOM 3185 C CA . ASN A 1 391 ? 6.812 -29.856 23.434 1.00 30.64 391 ASN A CA 1
ATOM 3186 C C . ASN A 1 391 ? 5.903 -29.856 22.195 1.00 30.64 391 ASN A C 1
ATOM 3188 O O . ASN A 1 391 ? 4.681 -29.886 22.276 1.00 30.64 391 ASN A O 1
ATOM 3192 N N . SER A 1 392 ? 6.528 -29.970 21.026 1.00 31.16 392 SER A N 1
ATOM 3193 C CA . SER A 1 392 ? 6.455 -31.193 20.208 1.00 31.16 392 SER A CA 1
ATOM 3194 C C . SER A 1 392 ? 7.429 -31.061 19.034 1.00 31.16 392 SER A C 1
ATOM 3196 O O . SER A 1 392 ? 7.490 -30.031 18.368 1.00 31.16 392 SER A O 1
ATOM 3198 N N . HIS A 1 393 ? 8.250 -32.087 18.813 1.00 30.97 393 HIS A N 1
ATOM 3199 C CA . HIS A 1 393 ? 9.041 -32.217 17.594 1.00 30.97 393 HIS A CA 1
ATOM 3200 C C . HIS A 1 393 ? 8.078 -32.481 16.431 1.00 30.97 393 HIS A C 1
ATOM 3202 O O . HIS A 1 393 ? 7.716 -33.628 16.186 1.00 30.97 393 HIS A O 1
ATOM 3208 N N . PHE A 1 394 ? 7.650 -31.433 15.732 1.00 32.41 394 PHE A N 1
ATOM 3209 C CA . PHE A 1 394 ? 6.995 -31.577 14.437 1.00 32.41 394 PHE A CA 1
ATOM 3210 C C . PHE A 1 394 ? 8.083 -31.465 13.366 1.00 32.41 394 PHE A C 1
ATOM 3212 O O . PHE A 1 394 ? 8.697 -30.410 13.210 1.00 32.41 394 PHE A O 1
ATOM 3219 N N . LYS A 1 395 ? 8.410 -32.582 12.707 1.00 33.81 395 LYS A N 1
ATOM 3220 C CA . LYS A 1 395 ? 9.298 -32.571 11.538 1.00 33.81 395 LYS A CA 1
ATOM 3221 C C . LYS A 1 395 ? 8.559 -31.879 10.389 1.00 33.81 395 LYS A C 1
ATOM 3223 O O . LYS A 1 395 ? 7.416 -32.230 10.116 1.00 33.81 395 LYS A O 1
ATOM 3228 N N . GLU A 1 396 ? 9.212 -30.906 9.755 1.00 34.19 396 GLU A N 1
ATOM 3229 C CA . GLU A 1 396 ? 8.779 -30.306 8.488 1.00 34.19 396 GLU A CA 1
ATOM 3230 C C . GLU A 1 396 ? 8.691 -31.410 7.423 1.00 34.19 396 GLU A C 1
ATOM 3232 O O . GLU A 1 396 ? 9.707 -31.936 6.973 1.00 34.19 396 GLU A O 1
ATOM 3237 N N . THR A 1 397 ? 7.473 -31.781 7.048 1.00 33.28 397 THR A N 1
ATOM 3238 C CA . THR A 1 397 ? 7.172 -32.483 5.798 1.00 33.28 397 THR A CA 1
ATOM 3239 C C . THR A 1 397 ? 6.093 -31.683 5.088 1.00 33.28 397 THR A C 1
ATOM 3241 O O . THR A 1 397 ? 5.110 -31.301 5.727 1.00 33.28 397 THR A O 1
ATOM 3244 N N . ASP A 1 398 ? 6.294 -31.410 3.799 1.00 37.22 398 ASP A N 1
ATOM 3245 C CA . ASP A 1 398 ? 5.336 -30.700 2.952 1.00 37.22 398 ASP A CA 1
ATOM 3246 C C . ASP A 1 398 ? 3.957 -31.367 3.031 1.00 37.22 398 ASP A C 1
ATOM 3248 O O . ASP A 1 398 ? 3.803 -32.557 2.753 1.00 37.22 398 ASP A O 1
ATOM 3252 N N . PHE A 1 399 ? 2.950 -30.604 3.457 1.00 40.38 399 PHE A N 1
ATOM 3253 C CA . PHE A 1 399 ? 1.572 -31.080 3.536 1.00 40.38 399 PHE A CA 1
ATOM 3254 C C . PHE A 1 399 ? 0.982 -31.198 2.129 1.00 40.38 399 PHE A C 1
ATOM 3256 O O . PHE A 1 399 ? 0.950 -30.220 1.378 1.00 40.38 399 PHE A O 1
ATOM 3263 N N . THR A 1 400 ? 0.470 -32.379 1.781 1.00 42.44 400 THR A N 1
ATOM 3264 C CA . THR A 1 400 ? -0.249 -32.584 0.518 1.00 42.44 400 THR A CA 1
ATOM 3265 C C . THR A 1 400 ? -1.706 -32.111 0.627 1.00 42.44 400 THR A C 1
ATOM 3267 O O . THR A 1 400 ? -2.269 -31.990 1.718 1.00 42.44 400 THR A O 1
ATOM 3270 N N . VAL A 1 401 ? -2.349 -31.833 -0.514 1.00 41.44 401 VAL A N 1
ATOM 3271 C CA . VAL A 1 401 ? -3.755 -31.375 -0.579 1.00 41.44 401 VAL A CA 1
ATOM 3272 C C . VAL A 1 401 ? -4.722 -32.401 0.039 1.00 41.44 401 VAL A C 1
ATOM 3274 O O . VAL A 1 401 ? -5.700 -32.023 0.688 1.00 41.44 401 VAL A O 1
ATOM 3277 N N . ASP A 1 402 ? -4.411 -33.693 -0.078 1.00 39.00 402 ASP A N 1
ATOM 3278 C CA . ASP A 1 402 ? -5.216 -34.784 0.480 1.00 39.00 402 ASP A CA 1
ATOM 3279 C C . ASP A 1 402 ? -5.138 -34.870 2.011 1.00 39.00 402 ASP A C 1
ATOM 3281 O O . ASP A 1 402 ? -6.117 -35.246 2.666 1.00 39.00 402 ASP A O 1
ATOM 3285 N N . ASP A 1 403 ? -4.009 -34.477 2.604 1.00 39.72 403 ASP A N 1
ATOM 3286 C CA . ASP A 1 403 ? -3.842 -34.434 4.060 1.00 39.72 403 ASP A CA 1
ATOM 3287 C C . ASP A 1 403 ? -4.641 -33.275 4.679 1.00 39.72 403 ASP A C 1
ATOM 3289 O O . ASP A 1 403 ? -5.258 -33.424 5.738 1.00 39.72 403 ASP A O 1
ATOM 3293 N N . LEU A 1 404 ? -4.729 -32.146 3.968 1.00 44.31 404 LEU A N 1
ATOM 3294 C CA . LEU A 1 404 ? -5.518 -30.973 4.364 1.00 44.31 404 LEU A CA 1
ATOM 3295 C C . LEU A 1 404 ? -7.031 -31.240 4.292 1.00 44.31 404 LEU A C 1
ATOM 3297 O O . LEU A 1 404 ? -7.779 -30.861 5.198 1.00 44.31 404 LEU A O 1
ATOM 3301 N N . CYS A 1 405 ? -7.485 -31.963 3.264 1.00 40.97 405 CYS A N 1
ATOM 3302 C CA . CYS A 1 405 ? -8.887 -32.368 3.134 1.00 40.97 405 CYS A CA 1
ATOM 3303 C C . CYS A 1 405 ? -9.334 -33.286 4.286 1.00 40.97 405 CYS A C 1
ATOM 3305 O O . CYS A 1 405 ? -10.464 -33.180 4.769 1.00 40.97 405 CYS A O 1
ATOM 3307 N N . LYS A 1 406 ? -8.445 -34.154 4.783 1.00 37.62 406 LYS A N 1
ATOM 3308 C CA . LYS A 1 406 ? -8.717 -35.025 5.940 1.00 37.62 406 LYS A CA 1
ATOM 3309 C C . LYS A 1 406 ? -8.741 -34.250 7.261 1.00 37.62 406 LYS A C 1
ATOM 3311 O O . LYS A 1 406 ? -9.597 -34.524 8.100 1.00 37.62 406 LYS A O 1
ATOM 3316 N N . LEU A 1 407 ? -7.866 -33.254 7.425 1.00 38.84 407 LEU A N 1
ATOM 3317 C CA . LEU A 1 407 ? -7.818 -32.383 8.608 1.00 38.84 407 LEU A CA 1
ATOM 3318 C C . LEU A 1 407 ? -9.077 -31.515 8.766 1.00 38.84 407 LEU A C 1
ATOM 3320 O O . LEU A 1 407 ? -9.556 -31.346 9.887 1.00 38.84 407 LEU A O 1
ATOM 3324 N N . SER A 1 408 ? -9.665 -31.049 7.657 1.00 40.00 408 SER A N 1
ATOM 3325 C CA . SER A 1 408 ? -10.909 -30.254 7.664 1.00 40.00 408 SER A CA 1
ATOM 3326 C C . SER A 1 408 ? -12.116 -30.978 8.283 1.00 40.00 408 SER A C 1
ATOM 3328 O O . SER A 1 408 ? -13.041 -30.336 8.771 1.00 40.00 408 SER A O 1
ATOM 3330 N N . LYS A 1 409 ? -12.101 -32.319 8.305 1.00 37.88 409 LYS A N 1
ATOM 3331 C CA . LYS A 1 409 ? -13.203 -33.154 8.812 1.00 37.88 409 LYS A CA 1
ATOM 3332 C C . LYS A 1 409 ? -13.081 -33.512 10.297 1.00 37.88 409 LYS A C 1
ATOM 3334 O O . LYS A 1 409 ? -14.019 -34.080 10.847 1.00 37.88 409 LYS A O 1
ATOM 3339 N N . LEU A 1 410 ? -11.940 -33.235 10.938 1.00 33.47 410 LEU A N 1
ATOM 3340 C CA . LEU A 1 410 ? -11.592 -33.805 12.249 1.00 33.47 410 LEU A CA 1
ATOM 3341 C C . LEU A 1 410 ? -11.426 -32.785 13.386 1.00 33.47 410 LEU A C 1
ATOM 3343 O O . LEU A 1 410 ? -11.275 -33.203 14.533 1.00 33.47 410 LEU A O 1
ATOM 3347 N N . LEU A 1 411 ? -11.459 -31.475 13.121 1.00 31.44 411 LEU A N 1
ATOM 3348 C CA . LEU A 1 411 ? -11.206 -30.459 14.149 1.00 31.44 411 LEU A CA 1
ATOM 3349 C C . LEU A 1 411 ? -12.409 -29.524 14.355 1.00 31.44 411 LEU A C 1
ATOM 3351 O O . LEU A 1 411 ? -12.769 -28.785 13.440 1.00 31.44 411 LEU A O 1
ATOM 3355 N N . PRO A 1 412 ? -13.003 -29.487 15.564 1.00 34.12 412 PRO A N 1
ATOM 3356 C CA . PRO A 1 412 ? -13.897 -28.411 15.960 1.00 34.12 412 PRO A CA 1
ATOM 3357 C C . PRO A 1 412 ? -13.075 -27.130 16.145 1.00 34.12 412 PRO A C 1
ATOM 3359 O O . PRO A 1 412 ? -12.137 -27.110 16.944 1.00 34.12 412 PRO A O 1
ATOM 3362 N N . TRP A 1 413 ? -13.432 -26.095 15.381 1.00 43.44 413 TRP A N 1
ATOM 3363 C CA . TRP A 1 413 ? -13.072 -24.679 15.520 1.00 43.44 413 TRP A CA 1
ATOM 3364 C C . TRP A 1 413 ? -12.023 -24.343 16.588 1.00 43.44 413 TRP A C 1
ATOM 3366 O O . TRP A 1 413 ? -12.342 -24.130 17.759 1.00 43.44 413 TRP A O 1
ATOM 3376 N N . ARG A 1 414 ? -10.765 -24.214 16.155 1.00 35.53 414 ARG A N 1
ATOM 3377 C CA . ARG A 1 414 ? -9.755 -23.376 16.812 1.00 35.53 414 ARG A CA 1
ATOM 3378 C C . ARG A 1 414 ? -8.887 -22.724 15.744 1.00 35.53 414 ARG A C 1
ATOM 3380 O O . ARG A 1 414 ? -8.318 -23.430 14.917 1.00 35.53 414 ARG A O 1
ATOM 3387 N N . HIS A 1 415 ? -8.808 -21.393 15.789 1.00 43.56 415 HIS A N 1
ATOM 3388 C CA . HIS A 1 415 ? -8.007 -20.528 14.920 1.00 43.56 415 HIS A CA 1
ATOM 3389 C C . HIS A 1 415 ? -6.615 -21.120 14.653 1.00 43.56 415 HIS A C 1
ATOM 3391 O O . HIS A 1 415 ? -5.706 -21.034 15.480 1.00 43.56 415 HIS A O 1
ATOM 3397 N N . SER A 1 416 ? -6.450 -21.740 13.487 1.00 47.22 416 SER A N 1
ATOM 3398 C CA . SER A 1 416 ? -5.135 -21.957 12.900 1.00 47.22 416 SER A CA 1
ATOM 3399 C C . SER A 1 416 ? -5.125 -21.194 11.585 1.00 47.22 416 SER A C 1
ATOM 3401 O O . SER A 1 416 ? -5.960 -21.448 10.718 1.00 47.22 416 SER A O 1
ATOM 3403 N N . SER A 1 417 ? -4.204 -20.239 11.470 1.00 47.88 417 SER A N 1
ATOM 3404 C CA . SER A 1 417 ? -4.012 -19.364 10.306 1.00 47.88 417 SER A CA 1
ATOM 3405 C C . SER A 1 417 ? -3.924 -20.143 8.988 1.00 47.88 417 SER A C 1
ATOM 3407 O O . SER A 1 417 ? -4.430 -19.706 7.955 1.00 47.88 417 SER A O 1
ATOM 3409 N N . LEU A 1 418 ? -3.383 -21.362 9.056 1.00 47.44 418 LEU A N 1
ATOM 3410 C CA . LEU A 1 418 ? -3.315 -22.334 7.968 1.00 47.44 418 LEU A CA 1
ATOM 3411 C C . LEU A 1 418 ? -4.687 -22.716 7.384 1.00 47.44 418 LEU A C 1
ATOM 3413 O O . LEU A 1 418 ? -4.842 -22.732 6.162 1.00 47.44 418 LEU A O 1
ATOM 3417 N N . LEU A 1 419 ? -5.683 -23.030 8.223 1.00 51.28 419 LEU A N 1
ATOM 3418 C CA . LEU A 1 419 ? -6.992 -23.515 7.760 1.00 51.28 419 LEU A CA 1
ATOM 3419 C C . LEU A 1 419 ? -7.801 -22.408 7.072 1.00 51.28 419 LEU A C 1
ATOM 3421 O O . LEU A 1 419 ? -8.418 -22.668 6.041 1.00 51.28 419 LEU A O 1
ATOM 3425 N N . SER A 1 420 ? -7.745 -21.177 7.583 1.00 51.19 420 SER A N 1
ATOM 3426 C CA . SER A 1 420 ? -8.478 -20.033 7.026 1.00 51.19 420 SER A CA 1
ATOM 3427 C C . SER A 1 420 ? -7.977 -19.638 5.632 1.00 51.19 420 SER A C 1
ATOM 3429 O O . SER A 1 420 ? -8.775 -19.416 4.720 1.00 51.19 420 SER A O 1
ATOM 3431 N N . ILE A 1 421 ? -6.653 -19.631 5.424 1.00 53.12 421 ILE A N 1
ATOM 3432 C CA . ILE A 1 421 ? -6.052 -19.375 4.104 1.00 53.12 421 ILE A CA 1
ATOM 3433 C C . ILE A 1 421 ? -6.372 -20.522 3.131 1.00 53.12 421 ILE A C 1
ATOM 3435 O O . ILE A 1 421 ? -6.690 -20.279 1.966 1.00 53.12 421 ILE A O 1
ATOM 3439 N N . CYS A 1 422 ? -6.347 -21.776 3.601 1.00 48.56 422 CYS A N 1
ATOM 3440 C CA . CYS A 1 422 ? -6.733 -22.926 2.780 1.00 48.56 422 CYS A CA 1
ATOM 3441 C C . CYS A 1 422 ? -8.208 -22.873 2.360 1.00 48.56 422 CYS A C 1
ATOM 3443 O O . CYS A 1 422 ? -8.529 -23.238 1.231 1.00 48.56 422 CYS A O 1
ATOM 3445 N N . TYR A 1 423 ? -9.101 -22.399 3.230 1.00 49.09 423 TYR A N 1
ATOM 3446 C CA . TYR A 1 423 ? -10.517 -22.264 2.899 1.00 49.09 423 TYR A CA 1
ATOM 3447 C C . TYR A 1 423 ? -10.753 -21.168 1.852 1.00 49.09 423 TYR A C 1
ATOM 3449 O O . TYR A 1 423 ? -11.456 -21.410 0.875 1.00 49.09 423 TYR A O 1
ATOM 3457 N N . MET A 1 424 ? -10.063 -20.022 1.962 1.00 50.09 424 MET A N 1
ATOM 3458 C CA . MET A 1 424 ? -10.069 -19.011 0.894 1.00 50.09 424 MET A CA 1
ATOM 3459 C C . MET A 1 424 ? -9.526 -19.564 -0.426 1.00 50.09 424 MET A C 1
ATOM 3461 O O . MET A 1 424 ? -10.064 -19.243 -1.478 1.00 50.09 424 MET A O 1
ATOM 3465 N N . ARG A 1 425 ? -8.511 -20.441 -0.403 1.00 46.38 425 ARG A N 1
ATOM 3466 C CA . ARG A 1 425 ? -8.055 -21.134 -1.619 1.00 46.38 425 ARG A CA 1
ATOM 3467 C C . ARG A 1 425 ? -9.171 -21.982 -2.232 1.00 46.38 425 ARG A C 1
ATOM 3469 O O . ARG A 1 425 ? -9.327 -21.951 -3.446 1.00 46.38 425 ARG A O 1
ATOM 3476 N N . ILE A 1 426 ? -9.937 -22.721 -1.427 1.00 35.88 426 ILE A N 1
ATOM 3477 C CA . ILE A 1 426 ? -11.059 -23.539 -1.915 1.00 35.88 426 ILE A CA 1
ATOM 3478 C C . ILE A 1 426 ? -12.147 -22.646 -2.514 1.00 35.88 426 ILE A C 1
ATOM 3480 O O . ILE A 1 426 ? -12.578 -22.917 -3.629 1.00 35.88 426 ILE A O 1
ATOM 3484 N N . GLU A 1 427 ? -12.542 -21.563 -1.843 1.00 36.25 427 GLU A N 1
ATOM 3485 C CA . GLU A 1 427 ? -13.548 -20.633 -2.375 1.00 36.25 427 GLU A CA 1
ATOM 3486 C C . GLU A 1 427 ? -13.063 -19.940 -3.657 1.00 36.25 427 GLU A C 1
ATOM 3488 O O . GLU A 1 427 ? -13.804 -19.885 -4.636 1.00 36.25 427 GLU A O 1
ATOM 3493 N N . VAL A 1 428 ? -11.796 -19.514 -3.719 1.00 37.41 428 VAL A N 1
ATOM 3494 C CA . VAL A 1 428 ? -11.190 -18.931 -4.929 1.00 37.41 428 VAL A CA 1
ATOM 3495 C C . VAL A 1 428 ? -11.085 -19.950 -6.071 1.00 37.41 428 VAL A C 1
ATOM 3497 O O . VAL A 1 428 ? -11.372 -19.617 -7.221 1.00 37.41 428 VAL A O 1
ATOM 3500 N N . CYS A 1 429 ? -10.749 -21.209 -5.780 1.00 31.20 429 CYS A N 1
ATOM 3501 C CA . CYS A 1 429 ? -10.744 -22.288 -6.770 1.00 31.20 429 CYS A CA 1
ATOM 3502 C C . CYS A 1 429 ? -12.158 -22.660 -7.244 1.00 31.20 429 CYS A C 1
ATOM 3504 O O .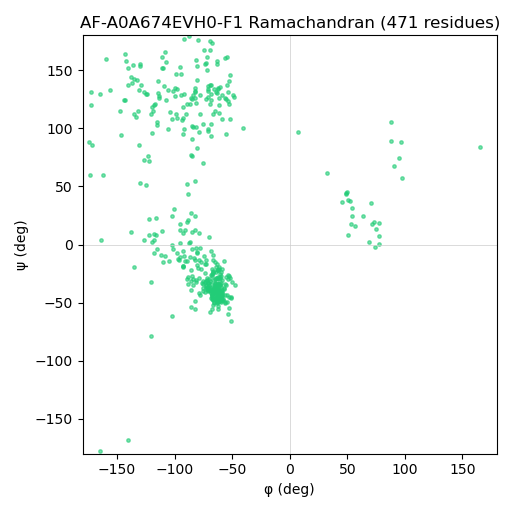 CYS A 1 429 ? -12.331 -22.929 -8.429 1.00 31.20 429 CYS A O 1
ATOM 3506 N N . PHE A 1 430 ? -13.170 -22.646 -6.370 1.00 27.77 430 PHE A N 1
ATOM 3507 C CA . PHE A 1 430 ? -14.569 -22.870 -6.758 1.00 27.77 430 PHE A CA 1
ATOM 3508 C C . PHE A 1 430 ? -15.061 -21.787 -7.724 1.00 27.77 430 PHE A C 1
ATOM 3510 O O . PHE A 1 430 ? -15.702 -22.115 -8.719 1.00 27.77 430 PHE A O 1
ATOM 3517 N N . ILE A 1 431 ? -14.671 -20.524 -7.511 1.00 34.28 431 ILE A N 1
ATOM 3518 C CA . ILE A 1 431 ? -14.956 -19.420 -8.445 1.00 34.28 431 ILE A CA 1
ATOM 3519 C C . ILE A 1 431 ? -14.320 -19.671 -9.821 1.00 34.28 431 ILE A C 1
ATOM 3521 O O . ILE A 1 431 ? -14.914 -19.341 -10.845 1.00 34.28 431 ILE A O 1
ATOM 3525 N N . HIS A 1 432 ? -13.124 -20.268 -9.859 1.00 31.22 432 HIS A N 1
ATOM 3526 C CA . HIS A 1 432 ? -12.435 -20.607 -11.106 1.00 31.22 432 HIS A CA 1
ATOM 3527 C C . HIS A 1 432 ? -13.029 -21.853 -11.799 1.00 31.22 432 HIS A C 1
ATOM 3529 O O . HIS A 1 432 ? -13.057 -21.925 -13.026 1.00 31.22 432 HIS A O 1
ATOM 3535 N N . CYS A 1 433 ? -13.534 -22.827 -11.031 1.00 25.94 433 CYS A N 1
ATOM 3536 C CA . CYS A 1 433 ? -13.999 -24.124 -11.534 1.00 25.94 433 CYS A CA 1
ATOM 3537 C C . CYS A 1 433 ? -15.487 -24.141 -11.941 1.00 25.94 433 CYS A C 1
ATOM 3539 O O . CYS A 1 433 ? -15.845 -24.824 -12.897 1.00 25.94 433 CYS A O 1
ATOM 3541 N N . GLU A 1 434 ? -16.360 -23.337 -11.319 1.00 29.42 434 GLU A N 1
ATOM 3542 C CA . GLU A 1 434 ? -17.787 -23.259 -11.703 1.00 29.42 434 GLU A CA 1
ATOM 3543 C C . GLU A 1 434 ? -18.040 -22.624 -13.087 1.00 29.42 434 GLU A C 1
ATOM 3545 O O . GLU A 1 434 ? -19.170 -22.642 -13.570 1.00 29.42 434 GLU A O 1
ATOM 3550 N N . TYR A 1 435 ? -17.012 -22.107 -13.768 1.00 35.34 435 TYR A N 1
ATOM 3551 C CA . TYR A 1 435 ? -17.148 -21.495 -15.097 1.00 35.34 435 TYR A CA 1
ATOM 3552 C C . TYR A 1 435 ? -16.722 -22.385 -16.276 1.00 35.34 435 TYR A C 1
ATOM 3554 O O . TYR A 1 435 ? -16.919 -21.993 -17.425 1.00 35.34 435 TYR A O 1
ATOM 3562 N N . SER A 1 436 ? -16.193 -23.590 -16.026 1.00 28.67 436 SER A N 1
ATOM 3563 C CA . SER A 1 436 ? -15.788 -24.549 -17.076 1.00 28.67 436 SER A CA 1
ATOM 3564 C C . SER A 1 436 ? -16.857 -25.602 -17.419 1.00 28.67 436 SER A C 1
ATOM 3566 O O . SER A 1 436 ? -16.640 -26.434 -18.297 1.00 28.67 436 SER A O 1
ATOM 3568 N N . GLY A 1 437 ? -18.033 -25.562 -16.783 1.00 26.70 437 GLY A N 1
ATOM 3569 C CA . GLY A 1 437 ? -19.137 -26.495 -17.028 1.00 26.70 437 GLY A CA 1
ATOM 3570 C C . GLY A 1 437 ? -20.457 -25.757 -17.213 1.00 26.70 437 GLY A C 1
ATOM 3571 O O . GLY A 1 437 ? -20.941 -25.091 -16.304 1.00 26.70 437 GLY A O 1
ATOM 3572 N N . GLY A 1 438 ? -21.030 -25.848 -18.411 1.00 28.95 438 GLY A N 1
ATOM 3573 C CA . GLY A 1 438 ? -22.225 -25.106 -18.785 1.00 28.95 438 GLY A CA 1
ATOM 3574 C C . GLY A 1 438 ? -23.485 -25.439 -17.980 1.00 28.95 438 GLY A C 1
ATOM 3575 O O . GLY A 1 438 ? -23.688 -26.551 -17.499 1.00 28.95 438 GLY A O 1
ATOM 3576 N N . MET A 1 439 ? -24.384 -24.449 -18.024 1.00 29.97 439 MET A N 1
ATOM 3577 C CA . MET A 1 439 ? -25.816 -24.484 -17.716 1.00 29.97 439 MET A CA 1
ATOM 3578 C C . MET A 1 439 ? -26.181 -24.245 -16.247 1.00 29.97 439 MET A C 1
ATOM 3580 O O . MET A 1 439 ? -26.138 -25.167 -15.450 1.00 29.97 439 MET A O 1
ATOM 3584 N N . LEU A 1 440 ? -26.706 -23.051 -15.918 1.00 28.88 440 LEU A N 1
ATOM 3585 C CA . LEU A 1 440 ? -27.743 -22.930 -14.885 1.00 28.88 440 LEU A CA 1
ATOM 3586 C C . LEU A 1 440 ? -28.620 -21.676 -15.025 1.00 28.88 440 LEU A C 1
ATOM 3588 O O . LEU A 1 440 ? -28.180 -20.553 -15.257 1.00 28.88 440 LEU A O 1
ATOM 3592 N N . ARG A 1 441 ? -29.920 -21.951 -14.904 1.00 26.94 441 ARG A N 1
ATOM 3593 C CA . ARG A 1 441 ? -31.081 -21.083 -15.081 1.00 26.94 441 ARG A CA 1
ATOM 3594 C C . ARG A 1 441 ? -31.340 -20.207 -13.845 1.00 26.94 441 ARG A C 1
ATOM 3596 O O . ARG A 1 441 ? -31.295 -20.678 -12.719 1.00 26.94 441 ARG A O 1
ATOM 3603 N N . HIS A 1 442 ? -31.737 -18.962 -14.099 1.00 26.91 442 HIS A N 1
ATOM 3604 C CA . HIS A 1 442 ? -32.772 -18.164 -13.415 1.00 26.91 442 HIS A CA 1
ATOM 3605 C C . HIS A 1 442 ? -32.849 -17.976 -11.877 1.00 26.91 442 HIS A C 1
ATOM 3607 O O . HIS A 1 442 ? -33.799 -17.329 -11.442 1.00 26.91 442 HIS A O 1
ATOM 3613 N N . SER A 1 443 ? -31.889 -18.387 -11.040 1.00 27.09 443 SER A N 1
ATOM 3614 C CA . SER A 1 443 ? -31.981 -18.155 -9.574 1.00 27.09 443 SER A CA 1
ATOM 3615 C C . SER A 1 443 ? -30.892 -17.275 -8.931 1.00 27.09 443 SER A C 1
ATOM 3617 O O . SER A 1 443 ? -30.858 -17.156 -7.709 1.00 27.09 443 SER A O 1
ATOM 3619 N N . PHE A 1 444 ? -30.032 -16.604 -9.704 1.00 25.64 444 PHE A N 1
ATOM 3620 C CA . PHE A 1 444 ? -28.820 -15.936 -9.182 1.00 25.64 444 PHE A CA 1
ATOM 3621 C C . PHE A 1 444 ? -28.972 -14.481 -8.680 1.00 25.64 444 PHE A C 1
ATOM 3623 O O . PHE A 1 444 ? -28.005 -13.893 -8.207 1.00 25.64 444 PHE A O 1
ATOM 3630 N N . PHE A 1 445 ? -30.170 -13.891 -8.708 1.00 26.89 445 PHE A N 1
ATOM 3631 C CA . PHE A 1 445 ? -30.381 -12.458 -8.418 1.00 26.89 445 PHE A CA 1
ATOM 3632 C C . PHE A 1 445 ? -30.621 -12.087 -6.939 1.00 26.89 445 PHE A C 1
ATOM 3634 O O . PHE A 1 445 ? -31.191 -11.035 -6.663 1.00 26.89 445 PHE A O 1
ATOM 3641 N N . LYS A 1 446 ? -30.227 -12.920 -5.967 1.00 28.42 446 LYS A N 1
ATOM 3642 C CA . LYS A 1 446 ? -30.539 -12.667 -4.541 1.00 28.42 446 LYS A CA 1
ATOM 3643 C C . LYS A 1 446 ? -29.344 -12.404 -3.621 1.00 28.42 446 LYS A C 1
ATOM 3645 O O . LYS A 1 446 ? -29.579 -12.098 -2.459 1.00 28.42 446 LYS A O 1
ATOM 3650 N N . ASP A 1 447 ? -28.104 -12.488 -4.107 1.00 36.03 447 ASP A N 1
ATOM 3651 C CA . ASP A 1 447 ? -26.918 -12.371 -3.246 1.00 36.03 447 ASP A CA 1
ATOM 3652 C C . ASP A 1 447 ? -25.844 -11.423 -3.835 1.00 36.03 447 ASP A C 1
ATOM 3654 O O . ASP A 1 447 ? -25.206 -11.764 -4.840 1.00 36.03 447 ASP A O 1
ATOM 3658 N N . PRO A 1 448 ? -25.622 -10.235 -3.234 1.00 34.09 448 PRO A N 1
ATOM 3659 C CA . PRO A 1 448 ? -24.602 -9.273 -3.662 1.00 34.09 448 PRO A CA 1
ATOM 3660 C C . PRO A 1 448 ? -23.174 -9.839 -3.643 1.00 34.09 448 PRO A C 1
ATOM 3662 O O . PRO A 1 448 ? -22.360 -9.461 -4.488 1.00 34.09 448 PRO A O 1
ATOM 3665 N N . CYS A 1 449 ? -22.875 -10.778 -2.733 1.00 34.47 449 CYS A N 1
ATOM 3666 C CA . CYS A 1 449 ? -21.557 -11.411 -2.636 1.00 34.47 449 CYS A CA 1
ATOM 3667 C C . CYS A 1 449 ? -21.263 -12.269 -3.871 1.00 34.47 449 CYS A C 1
ATOM 3669 O O . CYS A 1 449 ? -20.162 -12.218 -4.418 1.00 34.47 449 CYS A O 1
ATOM 3671 N N . LYS A 1 450 ? -22.273 -12.993 -4.370 1.00 34.16 450 LYS A N 1
ATOM 3672 C CA . LYS A 1 450 ? -22.163 -13.776 -5.607 1.00 34.16 450 LYS A CA 1
ATOM 3673 C C . LYS A 1 450 ? -22.102 -12.882 -6.834 1.00 34.16 450 LYS A C 1
ATOM 3675 O O . LYS A 1 450 ? -21.394 -13.219 -7.772 1.00 34.16 450 LYS A O 1
ATOM 3680 N N . PHE A 1 451 ? -22.779 -11.734 -6.830 1.00 33.31 451 PHE A N 1
ATOM 3681 C CA . PHE A 1 451 ? -22.756 -10.804 -7.957 1.00 33.31 451 PHE A CA 1
ATOM 3682 C C . PHE A 1 451 ? -21.383 -10.149 -8.146 1.00 33.31 451 PHE A C 1
ATOM 3684 O O . PHE A 1 451 ? -20.894 -10.135 -9.268 1.00 33.31 451 PHE A O 1
ATOM 3691 N N . LEU A 1 452 ? -20.702 -9.670 -7.099 1.00 37.91 452 LEU A N 1
ATOM 3692 C CA . LEU A 1 452 ? -19.362 -9.077 -7.258 1.00 37.91 452 LEU A CA 1
ATOM 3693 C C . LEU A 1 452 ? -18.334 -10.112 -7.749 1.00 37.91 452 LEU A C 1
ATOM 3695 O O . LEU A 1 452 ? -17.557 -9.827 -8.661 1.00 37.91 452 LEU A O 1
ATOM 3699 N N . LEU A 1 453 ? -18.407 -11.336 -7.220 1.00 39.44 453 LEU A N 1
ATOM 3700 C CA . LEU A 1 453 ? -17.636 -12.492 -7.682 1.00 39.44 453 LEU A CA 1
ATOM 3701 C C . LEU A 1 453 ? -17.921 -12.823 -9.156 1.00 39.44 453 LEU A C 1
ATOM 3703 O O . LEU A 1 453 ? -16.997 -12.929 -9.956 1.00 39.44 453 LEU A O 1
ATOM 3707 N N . CYS A 1 454 ? -19.198 -12.924 -9.541 1.00 32.94 454 CYS A N 1
ATOM 3708 C CA . CYS A 1 454 ? -19.596 -13.275 -10.904 1.00 32.94 454 CYS A CA 1
ATOM 3709 C C . CYS A 1 454 ? -19.310 -12.146 -11.900 1.00 32.94 454 CYS A C 1
ATOM 3711 O O . CYS A 1 454 ? -18.898 -12.425 -13.012 1.00 32.94 454 CYS A O 1
ATOM 3713 N N . THR A 1 455 ? -19.480 -10.873 -11.534 1.00 31.41 455 THR A N 1
ATOM 3714 C CA . THR A 1 455 ? -19.308 -9.731 -12.460 1.00 31.41 455 THR A CA 1
ATOM 3715 C C . THR A 1 455 ? -17.832 -9.441 -12.740 1.00 31.41 455 THR A C 1
ATOM 3717 O O . THR A 1 455 ? -17.483 -9.040 -13.848 1.00 31.41 455 THR A O 1
ATOM 3720 N N . THR A 1 456 ? -16.958 -9.708 -11.766 1.00 35.84 456 THR A N 1
ATOM 3721 C CA . THR A 1 456 ? -15.493 -9.647 -11.920 1.00 35.84 456 THR A CA 1
ATOM 3722 C C . THR A 1 456 ? -14.985 -10.773 -12.839 1.00 35.84 456 THR A C 1
ATOM 3724 O O . THR A 1 456 ? -14.043 -10.573 -13.601 1.00 35.84 456 THR A O 1
ATOM 3727 N N . VAL A 1 457 ? -15.662 -11.930 -12.840 1.00 32.69 457 VAL A N 1
ATOM 3728 C CA . VAL A 1 457 ? -15.342 -13.112 -13.668 1.00 32.69 457 VAL A CA 1
ATOM 3729 C C . VAL A 1 457 ? -16.013 -13.078 -15.055 1.00 32.69 457 VAL A C 1
ATOM 3731 O O . VAL A 1 457 ? -15.403 -13.475 -16.048 1.00 32.69 457 VAL A O 1
ATOM 3734 N N . LEU A 1 458 ? -17.225 -12.522 -15.171 1.00 27.67 458 LEU A N 1
ATOM 3735 C CA . LEU A 1 458 ? -18.025 -12.438 -16.406 1.00 27.67 458 LEU A CA 1
ATOM 3736 C C . LEU A 1 458 ? -17.356 -11.617 -17.518 1.00 27.67 458 LEU A C 1
ATOM 3738 O O . LEU A 1 458 ? -17.674 -11.807 -18.690 1.00 27.67 458 LEU A O 1
ATOM 3742 N N . ILE A 1 459 ? -16.421 -10.724 -17.179 1.00 31.27 459 ILE A N 1
ATOM 3743 C CA . ILE A 1 459 ? -15.677 -9.926 -18.167 1.00 31.27 459 ILE A CA 1
ATOM 3744 C C . ILE A 1 459 ? -14.527 -10.741 -18.800 1.00 31.27 459 ILE A C 1
ATOM 3746 O O . ILE A 1 459 ? -14.113 -10.432 -19.914 1.00 31.27 459 ILE A O 1
ATOM 3750 N N . SER A 1 460 ? -14.070 -11.826 -18.159 1.00 30.89 460 SER A N 1
ATOM 3751 C CA . SER A 1 460 ? -12.979 -12.679 -18.667 1.00 30.89 460 SER A CA 1
ATOM 3752 C C . SER A 1 460 ? -13.452 -13.753 -19.667 1.00 30.89 460 SER A C 1
ATOM 3754 O O . SER A 1 460 ? -12.730 -14.125 -20.588 1.00 30.89 460 SER A O 1
ATOM 3756 N N . CYS A 1 461 ? -14.708 -14.206 -19.586 1.00 25.16 461 CYS A N 1
ATOM 3757 C CA . CYS A 1 461 ? -15.199 -15.350 -20.375 1.00 25.16 461 CYS A CA 1
ATOM 3758 C C . CYS A 1 461 ? -15.642 -15.041 -21.823 1.00 25.16 461 CYS A C 1
ATOM 3760 O O . CYS A 1 461 ? -16.442 -15.781 -22.392 1.00 25.16 461 CYS A O 1
ATOM 3762 N N . LYS A 1 462 ? -15.134 -13.975 -22.458 1.00 25.75 462 LYS A N 1
ATOM 3763 C CA . LYS A 1 462 ? -15.334 -13.741 -23.908 1.00 25.75 462 LYS A CA 1
ATOM 3764 C C . LYS A 1 462 ? -14.130 -14.089 -24.786 1.00 25.75 462 LYS A C 1
ATOM 3766 O O . LYS A 1 462 ? -14.243 -14.000 -26.005 1.00 25.75 462 LYS A O 1
ATOM 3771 N N . CYS A 1 463 ? -13.027 -14.546 -24.200 1.00 28.12 463 CYS A N 1
ATOM 3772 C CA . CYS A 1 463 ? -11.822 -14.928 -24.931 1.00 28.12 463 CYS A CA 1
ATOM 3773 C C . CYS A 1 463 ? -11.451 -16.381 -24.621 1.00 28.12 463 CYS A C 1
ATOM 3775 O O . CYS A 1 463 ? -10.575 -16.599 -23.803 1.00 28.12 463 CYS A O 1
ATOM 3777 N N . HIS A 1 464 ? -12.169 -17.342 -25.209 1.00 30.72 464 HIS A N 1
ATOM 3778 C CA . HIS A 1 464 ? -11.703 -18.689 -25.591 1.00 30.72 464 HIS A CA 1
ATOM 3779 C C . HIS A 1 464 ? -12.925 -19.567 -25.892 1.00 30.72 464 HIS A C 1
ATOM 3781 O O . HIS A 1 464 ? -13.414 -20.312 -25.051 1.00 30.72 464 HIS A O 1
ATOM 3787 N N . VAL A 1 465 ? -13.435 -19.464 -27.119 1.00 27.44 465 VAL A N 1
ATOM 3788 C CA . VAL A 1 465 ? -14.204 -20.546 -27.744 1.00 27.44 465 VAL A CA 1
ATOM 3789 C C . VAL A 1 465 ? -13.597 -20.736 -29.120 1.00 27.44 465 VAL A C 1
ATOM 3791 O O . VAL A 1 465 ? -13.991 -20.073 -30.068 1.00 27.44 465 VAL A O 1
ATOM 3794 N N . ASN A 1 466 ? -12.544 -21.539 -29.174 1.00 27.64 466 ASN A N 1
ATOM 3795 C CA . ASN A 1 466 ? -12.059 -22.257 -30.346 1.00 27.64 466 ASN A CA 1
ATOM 3796 C C . ASN A 1 466 ? -11.090 -23.303 -29.791 1.00 27.64 466 ASN A C 1
ATOM 3798 O O . ASN A 1 466 ? -10.229 -22.937 -28.999 1.00 27.64 466 ASN A O 1
ATOM 3802 N N . GLU A 1 467 ? -11.268 -24.561 -30.196 1.00 29.66 467 GLU A N 1
ATOM 3803 C CA . GLU A 1 467 ? -10.596 -25.780 -29.701 1.00 29.66 467 GLU A CA 1
ATOM 3804 C C . GLU A 1 467 ? -11.301 -26.505 -28.544 1.00 29.66 467 GLU A C 1
ATOM 3806 O O . GLU A 1 467 ? -10.788 -26.598 -27.437 1.00 29.66 467 GLU A O 1
ATOM 3811 N N . CYS A 1 468 ? -12.476 -27.078 -28.824 1.00 26.53 468 CYS A N 1
ATOM 3812 C CA . CYS A 1 468 ? -12.931 -28.346 -28.229 1.00 26.53 468 CYS A CA 1
ATOM 3813 C C . CYS A 1 468 ? -14.083 -28.932 -29.067 1.00 26.53 468 CYS A C 1
ATOM 3815 O O . CYS A 1 468 ? -15.182 -29.136 -28.572 1.00 26.53 468 CYS A O 1
ATOM 3817 N N . ASP A 1 469 ? -13.822 -29.203 -30.348 1.00 28.30 469 ASP A N 1
ATOM 3818 C CA . ASP A 1 469 ? -14.689 -30.030 -31.199 1.00 28.30 469 ASP A CA 1
ATOM 3819 C C . ASP A 1 469 ? -13.841 -31.136 -31.830 1.00 28.30 469 ASP A C 1
ATOM 3821 O O . ASP A 1 469 ? -13.508 -31.083 -33.005 1.00 28.30 469 ASP A O 1
ATOM 3825 N N . THR A 1 470 ? -13.441 -32.122 -31.028 1.00 30.91 470 THR A N 1
ATOM 3826 C CA . THR A 1 470 ? -13.118 -33.486 -31.486 1.00 30.91 470 THR A CA 1
ATOM 3827 C C . THR A 1 470 ? -12.843 -34.342 -30.260 1.00 30.91 470 THR A C 1
ATOM 3829 O O . THR A 1 470 ? -11.703 -34.419 -29.820 1.00 30.91 470 THR A O 1
ATOM 3832 N N . LEU A 1 471 ? -13.887 -34.945 -29.689 1.00 27.89 471 LEU A N 1
ATOM 3833 C CA . LEU A 1 471 ? -13.831 -36.195 -28.915 1.00 27.89 471 LEU A CA 1
ATOM 3834 C C . LEU A 1 471 ? -15.265 -36.633 -28.572 1.00 27.89 471 LEU A C 1
ATOM 3836 O O . LEU A 1 471 ? -15.651 -36.732 -27.416 1.00 27.89 471 LEU A O 1
ATOM 3840 N N . TYR A 1 472 ? -16.066 -36.868 -29.612 1.00 27.61 472 TYR A N 1
ATOM 3841 C CA . TYR A 1 472 ? -17.223 -37.764 -29.567 1.00 27.61 472 TYR A CA 1
ATOM 3842 C C . TYR A 1 472 ? -17.357 -38.418 -30.945 1.00 27.61 472 TYR A C 1
ATOM 3844 O O . TYR A 1 472 ? -17.907 -37.848 -31.887 1.00 27.61 472 TYR A O 1
ATOM 3852 N N . SER A 1 473 ? -16.774 -39.607 -31.074 1.00 29.73 473 SER A N 1
ATOM 3853 C CA . SER A 1 473 ? -17.061 -40.621 -32.094 1.00 29.73 473 SER A CA 1
ATOM 3854 C C . SER A 1 473 ? -16.781 -41.977 -31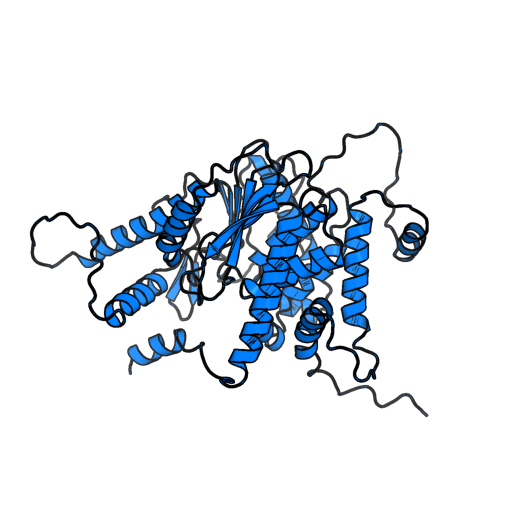.473 1.00 29.73 473 SER A C 1
ATOM 3856 O O . SER A 1 473 ? -15.657 -42.126 -30.941 1.00 29.73 473 SER A O 1
#

Organism: Salmo trutta (NCBI:txid8032)

Mean predicted aligned error: 13.67 Å

Radius of gyration: 24.02 Å; Cα contacts (8 Å, |Δi|>4): 605; chains: 1; bounding box: 54×86×62 Å

pLDDT: mean 73.03, std 27.16, range [24.53, 98.75]